Protein AF-A0A2E3U817-F1 (afdb_monomer_lite)

Foldseek 3Di:
DDPPPPPDPVVVVVLLAEAAELLSVLQDDADPVSQWHWYQFHPDGNFQIAIWGKDAQADFPCFDDLSAQWHHHVVGRRRMTIGGDDDDAAELSSNPFDQADPLPDDDASASSLLSSLVPTQAEHAYAAHEHEHAAERENEQPRDQEYEYHDHNYEYEYPYPLHEHYEYYDQPDDDQDGDAYEYPAYHYEHSVLDENYEHYEYELYELYEYEYQEYYRQYQEYYEQEFHQLGESENYEYEEAEYENYAANAAYYYYNNTAYEHYEYEAYEYEYEDYAHENHPCHEAYEYEHYEYEYEYDAAYEDQYAEYEYEQYEYYYDDAREHHNPNRPPPREEYEAYAYDDDAHDYDADDEDYDYYHDYDYFHDWDFYAHPNDTDTDDDPPDDPDDDDDDDDDDDDPDDDDDDDDDDDDDDPDDDQDDDPNDRDDDDDDDDPPDDDDDQPDAWLPGQFDDDPQKTWGQAPVRFIFIDRHRAPTSPRGDGDPDDD

Secondary structure (DSSP, 8-state):
---------HHHHHHHHEESSHHHHHT----SSS-EEEEEESSSTTSEEEEEEEEE-SPTTSS---SSSEEPPTT--SSEEEEE---SPBPGGGGT---B--SS---B-HHHHHHHHHH-SSEEEE-SEEEEESS-EEE-TTS-SSEEEEESSEEEEE--SSSEEEEEE-SS---TT---EEEEEEEEEESS--TT-EEEEEES-BS-EEEEEEEES-EEEEEEEEE-TT-B-BS-EEEESEEESEEEEEEEEE-TT-B--S-EEE--EEEEEEE----EE-SBS-EEES-EEEEEESS--B---BS-EEES-EEESSS--EEB-TTPPTTPPPPEEEEEBSS--EE-PPPTT---EEEE-S-----EEEETTEEEE----TT-SS-----------TTPPP---------SS------BTTB--------SSS------SS-STTS--EEETTEEEEE-TTS-EEEEES--SSTTSSEE-S---

Sequence (485 aa):
MGSSTGTQSPEILRRQLFAESIAALRARQGNAVVNRVVVKCHTLPGFGGGNYRWKSGADAGTYVDNNGTVIVPTGGDGSAAWLLHYSGDIDPRTFGAVGDWDGATGTDDTTAVQAAIDAARGGIKLMDGDYRITGPLNFPTGQNKNFTVYFQNARIVLDADNTTAIVFGETANPPLFTGYFDVTGIDVVNATGRTGNRAVHLANVLASTFTIKNISGNFADGIVFEGANDRGCAYNTVTLNNIQTVDNPIKFINTAGGFANQNTIVGGKINHTSGNIAILNNGNENTFIGTAIEGTWTTGIKINNRGGTYINIRTEGTFGTKWDTTGAPAGARGNTFIGCYDSPVGFGTFGPGYPFTAIINGTVVSNSYTVNGKHIFGRSVGGSTEPVVEFVDGYTSAGSSYVARFRMGRLTGVFCNFLAQGTEVGNLASVGTVGLRFKSAASGYNTAPMVFGDYYIWVDTSGRLRIKNGSPASDTDGTVVGSQT

pLDDT: mean 80.19, std 19.6, range [34.59, 98.56]

Radius of gyration: 36.84 Å; chains: 1; bounding box: 92×40×133 Å

Structure (mmCIF, N/CA/C/O backbone):
data_AF-A0A2E3U817-F1
#
_entry.id   AF-A0A2E3U817-F1
#
loop_
_atom_site.group_PDB
_atom_site.id
_atom_site.type_symbol
_atom_site.label_atom_id
_atom_site.label_alt_id
_atom_site.label_comp_id
_atom_site.label_asym_id
_atom_site.label_entity_id
_atom_site.label_seq_id
_atom_site.pdbx_PDB_ins_code
_atom_site.Cartn_x
_atom_site.Cartn_y
_atom_site.Cartn_z
_atom_site.occupancy
_atom_site.B_iso_or_equiv
_atom_site.auth_seq_id
_atom_site.auth_comp_id
_atom_site.auth_asym_id
_atom_site.auth_atom_id
_atom_site.pdbx_PDB_model_num
ATOM 1 N N . MET A 1 1 ? 23.454 3.338 -64.176 1.00 47.62 1 MET A N 1
ATOM 2 C CA . MET A 1 1 ? 23.460 3.003 -62.736 1.00 47.62 1 MET A CA 1
ATOM 3 C C . MET A 1 1 ? 22.298 2.059 -62.484 1.00 47.62 1 MET A C 1
ATOM 5 O O . MET A 1 1 ? 21.163 2.506 -62.404 1.00 47.62 1 MET A O 1
ATOM 9 N N . GLY A 1 2 ? 22.556 0.750 -62.522 1.00 45.06 2 GLY A N 1
ATOM 10 C CA . GLY A 1 2 ? 21.521 -0.259 -62.313 1.00 45.06 2 GLY A CA 1
ATOM 11 C C . GLY A 1 2 ? 21.168 -0.336 -60.833 1.00 45.06 2 GLY A C 1
ATOM 12 O O . GLY A 1 2 ? 21.980 -0.790 -60.034 1.00 45.06 2 GLY A O 1
ATOM 13 N N . SER A 1 3 ? 19.974 0.131 -60.475 1.00 57.81 3 SER A N 1
ATOM 14 C CA . SER A 1 3 ? 19.344 -0.138 -59.184 1.00 57.81 3 SER A CA 1
ATOM 15 C C . SER A 1 3 ? 19.018 -1.631 -59.128 1.00 57.81 3 SER A C 1
ATOM 17 O O . SER A 1 3 ? 17.968 -2.069 -59.597 1.00 57.81 3 SER A O 1
ATOM 19 N N . SER A 1 4 ? 19.956 -2.447 -58.643 1.00 53.22 4 SER A N 1
ATOM 20 C CA . SER A 1 4 ? 19.661 -3.842 -58.342 1.00 53.22 4 SER A CA 1
ATOM 21 C C . SER A 1 4 ? 18.793 -3.866 -57.090 1.00 53.22 4 SER A C 1
ATOM 23 O O . SER A 1 4 ? 19.292 -3.727 -55.972 1.00 53.22 4 SER A O 1
ATOM 25 N N . THR A 1 5 ? 17.491 -4.061 -57.270 1.00 59.25 5 THR A N 1
ATOM 26 C CA . THR A 1 5 ? 16.545 -4.449 -56.218 1.00 59.25 5 THR A CA 1
ATOM 27 C C . THR A 1 5 ? 16.833 -5.886 -55.776 1.00 59.25 5 THR A C 1
ATOM 29 O O . THR A 1 5 ? 15.991 -6.774 -55.913 1.00 59.25 5 THR A O 1
ATOM 32 N N . GLY A 1 6 ? 18.063 -6.140 -55.321 1.00 64.50 6 GLY A N 1
ATOM 33 C CA . GLY A 1 6 ? 18.483 -7.429 -54.798 1.00 64.50 6 GLY A CA 1
ATOM 34 C C . GLY A 1 6 ? 17.581 -7.768 -53.626 1.00 64.50 6 GLY A C 1
ATOM 35 O O . GLY A 1 6 ? 17.591 -7.072 -52.611 1.00 64.50 6 GLY A O 1
ATOM 36 N N . THR A 1 7 ? 16.749 -8.789 -53.801 1.00 71.69 7 THR A N 1
ATOM 37 C CA . THR A 1 7 ? 15.854 -9.292 -52.768 1.00 71.69 7 THR A CA 1
ATOM 38 C C . THR A 1 7 ? 16.714 -9.650 -51.562 1.00 71.69 7 THR A C 1
ATOM 40 O O . THR A 1 7 ? 17.491 -10.604 -51.613 1.00 71.69 7 THR A O 1
ATOM 43 N N . GLN A 1 8 ? 16.651 -8.841 -50.500 1.00 74.69 8 GLN A N 1
ATOM 44 C CA . GLN A 1 8 ? 17.357 -9.155 -49.264 1.00 74.69 8 GLN A CA 1
ATOM 45 C C . GLN A 1 8 ? 16.883 -10.528 -48.799 1.00 74.69 8 GLN A C 1
ATOM 47 O O . GLN A 1 8 ? 15.684 -10.819 -48.845 1.00 74.69 8 GLN A O 1
ATOM 52 N N . SER A 1 9 ? 17.820 -11.390 -48.402 1.00 82.38 9 SER A N 1
ATOM 53 C CA . SER A 1 9 ? 17.453 -12.728 -47.957 1.00 82.38 9 SER A CA 1
ATOM 54 C C . SER A 1 9 ? 16.438 -12.622 -46.805 1.00 82.38 9 SER A C 1
ATOM 56 O O . SER A 1 9 ? 16.517 -11.687 -45.997 1.00 82.38 9 SER A O 1
ATOM 58 N N . PRO A 1 10 ? 15.486 -13.564 -46.684 1.00 76.00 10 PRO A N 1
ATOM 59 C CA . PRO A 1 10 ? 14.510 -13.562 -45.593 1.00 76.00 10 PRO A CA 1
ATOM 60 C C . PRO A 1 10 ? 15.146 -13.449 -44.198 1.00 76.00 10 PRO A C 1
ATOM 62 O O . PRO A 1 10 ? 14.543 -12.903 -43.278 1.00 76.00 10 PRO A O 1
ATOM 65 N N . GLU A 1 11 ? 16.387 -13.914 -44.038 1.00 77.12 11 GLU A N 1
ATOM 66 C CA . GLU A 1 11 ? 17.152 -13.788 -42.799 1.00 77.12 11 GLU A CA 1
ATOM 67 C C . GLU A 1 11 ? 17.557 -12.339 -42.484 1.00 77.12 11 GLU A C 1
ATOM 69 O O . GLU A 1 11 ? 17.465 -11.914 -41.332 1.00 77.12 11 GLU A O 1
ATOM 74 N N . ILE A 1 12 ? 17.946 -11.551 -43.492 1.00 76.88 12 ILE A N 1
ATOM 75 C CA . ILE A 1 12 ? 18.271 -10.128 -43.324 1.00 76.88 12 ILE A CA 1
ATOM 76 C C . ILE A 1 12 ? 17.014 -9.347 -42.923 1.00 76.88 12 ILE A C 1
ATOM 78 O O . ILE A 1 12 ? 17.056 -8.575 -41.964 1.00 76.88 12 ILE A O 1
ATOM 82 N N . LEU A 1 13 ? 15.878 -9.617 -43.576 1.00 73.81 13 LEU A N 1
ATOM 83 C CA . LEU A 1 13 ? 14.586 -9.017 -43.216 1.00 73.81 13 LEU A CA 1
ATOM 84 C C . LEU A 1 13 ? 14.163 -9.397 -41.790 1.00 73.81 13 LEU A C 1
ATOM 86 O O . LEU A 1 13 ? 13.705 -8.553 -41.019 1.00 73.81 13 LEU A O 1
ATOM 90 N N . ARG A 1 14 ? 14.376 -10.655 -41.387 1.00 75.25 14 ARG A N 1
ATOM 91 C CA . ARG A 1 14 ? 14.087 -11.107 -40.021 1.00 75.25 14 ARG A CA 1
ATOM 92 C C . ARG A 1 14 ? 14.982 -10.413 -38.991 1.00 75.25 14 ARG A C 1
ATOM 94 O O . ARG A 1 14 ? 14.479 -9.952 -37.972 1.00 75.25 14 ARG A O 1
ATOM 101 N N . ARG A 1 15 ? 16.286 -10.270 -39.250 1.00 77.06 15 ARG A N 1
ATOM 102 C CA . ARG A 1 15 ? 17.200 -9.541 -38.348 1.00 77.06 15 ARG A CA 1
ATOM 103 C C . ARG A 1 15 ? 16.824 -8.064 -38.211 1.00 77.06 15 ARG A C 1
ATOM 105 O O . ARG A 1 15 ? 16.974 -7.507 -37.126 1.00 77.06 15 ARG A O 1
ATOM 112 N N . GLN A 1 16 ? 16.295 -7.446 -39.265 1.00 81.25 16 GLN A N 1
ATOM 113 C CA . GLN A 1 16 ? 15.821 -6.059 -39.225 1.00 81.25 16 GLN A CA 1
ATOM 114 C C . GLN A 1 16 ? 14.558 -5.886 -38.371 1.00 81.25 16 GLN A C 1
ATOM 116 O O . GLN A 1 16 ? 14.421 -4.865 -37.704 1.00 81.25 16 GLN A O 1
ATOM 121 N N . LEU A 1 17 ? 13.668 -6.882 -38.337 1.00 88.50 17 LEU A N 1
ATOM 122 C CA . LEU A 1 17 ? 12.384 -6.785 -37.634 1.00 88.50 17 LEU A CA 1
ATOM 123 C C . LEU A 1 17 ? 12.444 -7.159 -36.146 1.00 88.50 17 LEU A C 1
ATOM 125 O O . LEU A 1 17 ? 11.560 -6.741 -35.398 1.00 88.50 17 LEU A O 1
ATOM 129 N N . PHE A 1 18 ? 13.456 -7.912 -35.700 1.00 94.25 18 PHE A N 1
ATOM 130 C CA . PHE A 1 18 ? 13.539 -8.411 -34.320 1.00 94.25 18 PHE A CA 1
ATOM 131 C C . PHE A 1 18 ? 14.851 -8.050 -33.628 1.00 94.25 18 PHE A C 1
ATOM 133 O O . PHE A 1 18 ? 15.921 -8.283 -34.192 1.00 94.25 18 PHE A O 1
ATOM 140 N N . ALA A 1 19 ? 14.773 -7.564 -32.390 1.00 95.50 19 ALA A N 1
ATOM 141 C CA . ALA A 1 19 ? 15.899 -7.443 -31.466 1.00 95.50 19 ALA A CA 1
ATOM 142 C C . ALA A 1 19 ? 15.753 -8.471 -30.335 1.00 95.50 19 ALA A C 1
ATOM 144 O O . ALA A 1 19 ? 14.671 -8.639 -29.775 1.00 95.50 19 ALA A O 1
ATOM 145 N N . GLU A 1 20 ? 16.839 -9.177 -30.014 1.00 96.12 20 GLU A N 1
ATOM 146 C CA . GLU A 1 20 ? 16.808 -10.218 -28.977 1.00 96.12 20 GLU A CA 1
ATOM 147 C C . GLU A 1 20 ? 16.640 -9.622 -27.576 1.00 96.12 20 GLU A C 1
ATOM 149 O O . GLU A 1 20 ? 15.957 -10.219 -26.759 1.00 96.12 20 GLU A O 1
ATOM 154 N N . SER A 1 21 ? 17.198 -8.434 -27.324 1.00 97.62 21 SER A N 1
ATOM 155 C CA . SER A 1 21 ? 17.147 -7.740 -26.034 1.00 97.62 21 SER A CA 1
ATOM 156 C C . SER A 1 21 ? 17.135 -6.216 -26.199 1.00 97.62 21 SER A C 1
ATOM 158 O O . SER A 1 21 ? 17.375 -5.706 -27.301 1.00 97.62 21 SER A O 1
ATOM 160 N N . ILE A 1 22 ? 16.943 -5.469 -25.108 1.00 97.88 22 ILE A N 1
ATOM 161 C CA . ILE A 1 22 ? 17.097 -4.003 -25.110 1.00 97.88 22 ILE A CA 1
ATOM 162 C C . ILE A 1 22 ? 18.537 -3.589 -25.418 1.00 97.88 22 ILE A C 1
ATOM 164 O O . ILE A 1 22 ? 18.753 -2.649 -26.181 1.00 97.88 22 ILE A O 1
ATOM 168 N N . ALA A 1 23 ? 19.534 -4.341 -24.944 1.00 97.81 23 ALA A N 1
ATOM 169 C CA . ALA A 1 23 ? 20.928 -4.120 -25.329 1.00 97.81 23 ALA A CA 1
ATOM 170 C C . ALA A 1 23 ? 21.135 -4.283 -26.849 1.00 97.81 23 ALA A C 1
ATOM 172 O O . ALA A 1 23 ? 21.803 -3.464 -27.481 1.00 97.81 23 ALA A O 1
ATOM 173 N N . ALA A 1 24 ? 20.503 -5.293 -27.461 1.00 96.69 24 ALA A N 1
ATOM 174 C CA . ALA A 1 24 ? 20.548 -5.486 -28.909 1.00 96.69 24 ALA A CA 1
ATOM 175 C C . ALA A 1 24 ? 19.788 -4.394 -29.681 1.00 96.69 24 ALA A C 1
ATOM 177 O O . ALA A 1 24 ? 20.179 -4.076 -30.803 1.00 96.69 24 ALA A O 1
ATOM 178 N N . LEU A 1 25 ? 18.721 -3.820 -29.111 1.00 97.31 25 LEU A N 1
ATOM 179 C CA . LEU A 1 25 ? 18.032 -2.659 -29.681 1.00 97.31 25 LEU A CA 1
ATOM 180 C C . LEU A 1 25 ? 18.910 -1.402 -29.606 1.00 97.31 25 LEU A C 1
ATOM 182 O O . LEU A 1 25 ? 19.004 -0.667 -30.584 1.00 97.31 25 LEU A O 1
ATOM 186 N N . ARG A 1 26 ? 19.599 -1.188 -28.480 1.00 97.75 26 ARG A N 1
ATOM 187 C CA . ARG A 1 26 ? 20.488 -0.041 -28.253 1.00 97.75 26 ARG A CA 1
ATOM 188 C C . ARG A 1 26 ? 21.679 -0.018 -29.217 1.00 97.75 26 ARG A C 1
ATOM 190 O O . ARG A 1 26 ? 22.116 1.045 -29.638 1.00 97.75 26 ARG A O 1
ATOM 197 N N . ALA A 1 27 ? 22.156 -1.181 -29.651 1.00 96.81 27 ALA A N 1
ATOM 198 C CA . ALA A 1 27 ? 23.187 -1.287 -30.684 1.00 96.81 27 ALA A CA 1
ATOM 199 C C . ALA A 1 27 ? 22.691 -0.965 -32.114 1.00 96.81 27 ALA A C 1
ATOM 201 O O . ALA A 1 27 ? 23.482 -1.005 -33.056 1.00 96.81 27 ALA A O 1
ATOM 202 N N . ARG A 1 28 ? 21.392 -0.686 -32.314 1.00 94.19 28 ARG A N 1
ATOM 203 C CA . ARG A 1 28 ? 20.792 -0.450 -33.636 1.00 94.19 28 ARG A CA 1
ATOM 204 C C . ARG A 1 28 ? 20.360 0.995 -33.810 1.00 94.19 28 ARG A C 1
ATOM 206 O O . ARG A 1 28 ? 19.612 1.537 -33.000 1.00 94.19 28 ARG A O 1
ATOM 213 N N . GLN A 1 29 ? 20.715 1.566 -34.954 1.00 94.00 29 GLN A N 1
ATOM 214 C CA . GLN A 1 29 ? 20.172 2.837 -35.414 1.00 94.00 29 GLN A CA 1
ATOM 215 C C . GLN A 1 29 ? 18.967 2.585 -36.326 1.00 94.00 29 GLN A C 1
ATOM 217 O O . GLN A 1 29 ? 19.048 1.785 -37.263 1.00 94.00 29 GLN A O 1
ATOM 222 N N . GLY A 1 30 ? 17.836 3.231 -36.042 1.00 91.44 30 GLY A N 1
ATOM 223 C CA . GLY A 1 30 ? 16.674 3.171 -36.925 1.00 91.44 30 GLY A CA 1
ATOM 224 C C . GLY A 1 30 ? 16.814 4.112 -38.121 1.00 91.44 30 GLY A C 1
ATOM 225 O O . GLY A 1 30 ? 17.690 4.976 -38.169 1.00 91.44 30 GLY A O 1
ATOM 226 N N . ASN A 1 31 ? 15.952 3.934 -39.118 1.00 90.81 31 ASN A N 1
ATOM 227 C CA . ASN A 1 31 ? 15.867 4.811 -40.287 1.00 90.81 31 ASN A CA 1
ATOM 228 C C . ASN A 1 31 ? 14.450 4.766 -40.890 1.00 90.81 31 ASN A C 1
ATOM 230 O O . ASN A 1 31 ? 13.545 4.161 -40.318 1.00 90.81 31 ASN A O 1
ATOM 234 N N . ALA A 1 32 ? 14.239 5.409 -42.042 1.00 86.25 32 ALA A N 1
ATOM 235 C CA . ALA A 1 32 ? 12.930 5.445 -42.700 1.00 86.25 32 ALA A CA 1
ATOM 236 C C . ALA A 1 32 ? 12.397 4.052 -43.102 1.00 86.25 32 ALA A C 1
ATOM 238 O O . ALA A 1 32 ? 11.184 3.860 -43.148 1.00 86.25 32 ALA A O 1
ATOM 239 N N . VAL A 1 33 ? 13.287 3.090 -43.367 1.00 83.31 33 VAL A N 1
ATOM 240 C CA . VAL A 1 33 ? 12.950 1.711 -43.758 1.00 83.31 33 VAL A CA 1
ATOM 241 C C . VAL A 1 33 ? 12.763 0.826 -42.523 1.00 83.31 33 VAL A C 1
ATOM 243 O O . VAL A 1 33 ? 11.764 0.123 -42.405 1.00 83.31 33 VAL A O 1
ATOM 246 N N . VAL A 1 34 ? 13.695 0.891 -41.570 1.00 85.38 34 VAL A N 1
ATOM 247 C CA . VAL A 1 34 ? 13.639 0.165 -40.294 1.00 85.38 34 VAL A CA 1
ATOM 248 C C . VAL A 1 34 ? 13.146 1.121 -39.216 1.00 85.38 34 VAL A C 1
ATOM 250 O O . VAL A 1 34 ? 13.912 1.622 -38.394 1.00 85.38 34 VAL A O 1
ATOM 253 N N . ASN A 1 35 ? 11.846 1.406 -39.254 1.00 93.50 35 ASN A N 1
ATOM 254 C CA . ASN A 1 35 ? 11.193 2.301 -38.300 1.00 93.50 35 ASN A CA 1
ATOM 255 C C . ASN A 1 35 ? 10.394 1.563 -37.215 1.00 93.50 35 ASN A C 1
ATOM 257 O O . ASN A 1 35 ? 9.802 2.208 -36.347 1.00 93.50 35 ASN A O 1
ATOM 261 N N . ARG A 1 36 ? 10.378 0.224 -37.250 1.00 96.19 36 ARG A N 1
ATOM 262 C CA . ARG A 1 36 ? 9.711 -0.637 -36.272 1.00 96.19 36 ARG A CA 1
ATOM 263 C C . ARG A 1 36 ? 10.548 -1.878 -35.990 1.00 96.19 36 ARG A C 1
ATOM 265 O O . ARG A 1 36 ? 10.979 -2.549 -36.921 1.00 96.19 36 ARG A O 1
ATOM 272 N N . VAL A 1 37 ? 10.709 -2.202 -34.711 1.00 96.88 37 VAL A N 1
ATOM 273 C CA . VAL A 1 37 ? 11.410 -3.405 -34.243 1.00 96.88 37 VAL A CA 1
ATOM 274 C C . VAL A 1 37 ? 10.597 -4.058 -33.132 1.00 96.88 37 VAL A C 1
ATOM 276 O O . VAL A 1 37 ? 10.053 -3.372 -32.268 1.00 96.88 37 VAL A O 1
ATOM 279 N N . VAL A 1 38 ? 10.503 -5.384 -33.149 1.00 96.88 38 VAL A N 1
ATOM 280 C CA . VAL A 1 38 ? 9.967 -6.177 -32.040 1.00 96.88 38 VAL A CA 1
ATOM 281 C C . VAL A 1 38 ? 11.131 -6.629 -31.168 1.00 96.88 38 VAL A C 1
ATOM 283 O O . VAL A 1 38 ? 11.998 -7.379 -31.614 1.00 96.88 38 VAL A O 1
ATOM 286 N N . VAL A 1 39 ? 11.156 -6.173 -29.924 1.00 97.44 39 VAL A N 1
ATOM 287 C CA . VAL A 1 39 ? 12.098 -6.633 -28.904 1.00 97.44 39 VAL A CA 1
ATOM 288 C C . VAL A 1 39 ? 11.496 -7.850 -28.214 1.00 97.44 39 VAL A C 1
ATOM 290 O O . VAL A 1 39 ? 10.351 -7.789 -27.767 1.00 97.44 39 VAL A O 1
ATOM 293 N N . LYS A 1 40 ? 12.235 -8.959 -28.136 1.00 96.69 40 LYS A N 1
ATOM 294 C CA . LYS A 1 40 ? 11.727 -10.195 -27.518 1.00 96.69 40 LYS A CA 1
ATOM 295 C C . LYS A 1 40 ? 11.731 -10.148 -25.993 1.00 96.69 40 LYS A C 1
ATOM 297 O O . LYS A 1 40 ? 10.826 -10.701 -25.376 1.00 96.69 40 LYS A O 1
ATOM 302 N N . CYS A 1 41 ? 12.726 -9.498 -25.403 1.00 96.94 41 CYS A N 1
ATOM 303 C CA . CYS A 1 41 ? 12.807 -9.279 -23.967 1.00 96.94 41 CYS A CA 1
ATOM 304 C C . CYS A 1 41 ? 13.613 -8.029 -23.605 1.00 96.94 41 CYS A C 1
ATOM 306 O O . CYS A 1 41 ? 14.349 -7.491 -24.428 1.00 96.94 41 CYS A O 1
ATOM 308 N N . HIS A 1 42 ? 13.518 -7.592 -22.354 1.00 97.62 42 HIS A N 1
ATOM 309 C CA . HIS A 1 42 ? 14.426 -6.608 -21.796 1.00 97.62 42 HIS A CA 1
ATOM 310 C C . HIS A 1 42 ? 15.820 -7.222 -21.599 1.00 97.62 42 HIS A C 1
ATOM 312 O O . HIS A 1 42 ? 16.752 -6.892 -22.340 1.00 97.62 42 HIS A O 1
ATOM 318 N N . THR A 1 43 ? 15.930 -8.162 -20.650 1.00 95.06 43 THR A N 1
ATOM 319 C CA . THR A 1 43 ? 17.167 -8.904 -20.334 1.00 95.06 43 THR A CA 1
ATOM 320 C C . THR A 1 43 ? 16.966 -10.412 -20.468 1.00 95.06 43 THR A C 1
ATOM 322 O O . THR A 1 43 ? 17.715 -11.069 -21.187 1.00 95.06 43 THR A O 1
ATOM 325 N N . LEU A 1 44 ? 15.945 -10.966 -19.804 1.00 91.62 44 LEU A N 1
ATOM 326 C CA . LEU A 1 44 ? 15.679 -12.406 -19.760 1.00 91.62 44 LEU A CA 1
ATOM 327 C C . LEU A 1 44 ? 14.615 -12.810 -20.788 1.00 91.62 44 LEU A C 1
ATOM 329 O O . LEU A 1 44 ? 13.592 -12.130 -20.880 1.00 91.62 44 LEU A O 1
ATOM 333 N N . PRO A 1 45 ? 14.809 -13.895 -21.563 1.00 90.50 45 PRO A N 1
ATOM 334 C CA . PRO A 1 45 ? 13.852 -14.327 -22.581 1.00 90.50 45 PRO A CA 1
ATOM 335 C C . PRO A 1 45 ? 12.410 -14.408 -22.060 1.00 90.50 45 PRO A C 1
ATOM 337 O O . PRO A 1 45 ? 12.144 -15.087 -21.076 1.00 90.50 45 PRO A O 1
ATOM 340 N N . GLY A 1 46 ? 11.481 -13.730 -22.741 1.00 87.75 46 GLY A N 1
ATOM 341 C CA . GLY A 1 46 ? 10.056 -13.704 -22.384 1.00 87.75 46 GLY A CA 1
ATOM 342 C C . GLY A 1 46 ? 9.612 -12.541 -21.486 1.00 87.75 46 GLY A C 1
ATOM 343 O O . GLY A 1 46 ? 8.412 -12.313 -21.371 1.00 87.75 46 GLY A O 1
ATOM 344 N N . PHE A 1 47 ? 10.535 -11.761 -20.917 1.00 91.56 47 PHE A N 1
ATOM 345 C CA . PHE A 1 47 ? 10.223 -10.674 -19.978 1.00 91.56 47 PHE A CA 1
ATOM 346 C C . PHE A 1 47 ? 10.480 -9.311 -20.621 1.00 91.56 47 PHE A C 1
ATOM 348 O O . PHE A 1 47 ? 11.563 -9.090 -21.152 1.00 91.56 47 PHE A O 1
ATOM 355 N N . GLY A 1 48 ? 9.523 -8.378 -20.581 1.00 93.31 48 GLY A N 1
ATOM 356 C CA . GLY A 1 48 ? 9.777 -6.975 -20.953 1.00 93.31 48 GLY A CA 1
ATOM 357 C C . GLY A 1 48 ? 10.021 -6.683 -22.434 1.00 93.31 48 GLY A C 1
ATOM 358 O O . GLY A 1 48 ? 10.624 -5.667 -22.768 1.00 93.31 48 GLY A O 1
ATOM 359 N N . GLY A 1 49 ? 9.615 -7.587 -23.328 1.00 95.69 49 GLY A N 1
ATOM 360 C CA . GLY A 1 49 ? 9.632 -7.336 -24.768 1.00 95.69 49 GLY A CA 1
ATOM 361 C C . GLY A 1 49 ? 8.569 -6.320 -25.198 1.00 95.69 49 GLY A C 1
ATOM 362 O O . GLY A 1 49 ? 7.686 -5.942 -24.432 1.00 95.69 49 GLY A O 1
ATOM 363 N N . GLY A 1 50 ? 8.611 -5.889 -26.458 1.00 96.69 50 GLY A N 1
ATOM 364 C CA . GLY A 1 50 ? 7.651 -4.910 -26.955 1.00 96.69 50 GLY A CA 1
ATOM 365 C C . GLY A 1 50 ? 7.867 -4.477 -28.399 1.00 96.69 50 GLY A C 1
ATOM 366 O O . GLY A 1 50 ? 8.860 -4.810 -29.042 1.00 96.69 50 GLY A O 1
ATOM 367 N N . ASN A 1 51 ? 6.909 -3.717 -28.928 1.00 97.38 51 ASN A N 1
ATOM 368 C CA . ASN A 1 51 ? 7.029 -3.085 -30.239 1.00 97.38 51 ASN A CA 1
ATOM 369 C C . ASN A 1 51 ? 7.639 -1.696 -30.073 1.00 97.38 51 ASN A C 1
ATOM 371 O O . ASN A 1 51 ? 7.009 -0.833 -29.475 1.00 97.38 51 ASN A O 1
ATOM 375 N N . TYR A 1 52 ? 8.798 -1.445 -30.666 1.00 98.12 52 TYR A N 1
ATOM 376 C CA . TYR A 1 52 ? 9.448 -0.140 -30.647 1.00 98.12 52 TYR A CA 1
ATOM 377 C C . TYR A 1 52 ? 9.334 0.543 -32.002 1.00 98.12 52 TYR A C 1
ATOM 379 O O . TYR A 1 52 ? 9.379 -0.113 -33.046 1.00 98.12 52 TYR A O 1
ATOM 387 N N . ARG A 1 53 ? 9.187 1.868 -31.991 1.00 97.50 53 ARG A N 1
ATOM 388 C CA . ARG A 1 53 ? 9.160 2.713 -33.185 1.00 97.50 53 ARG A CA 1
ATOM 389 C C . ARG A 1 53 ? 10.302 3.710 -33.158 1.00 97.50 53 ARG A C 1
ATOM 391 O O . ARG A 1 53 ? 10.506 4.391 -32.159 1.00 97.50 53 ARG A O 1
ATOM 398 N N . TRP A 1 54 ? 11.011 3.813 -34.271 1.00 97.81 54 TRP A N 1
ATOM 399 C CA . TRP A 1 54 ? 12.067 4.800 -34.434 1.00 97.81 54 TRP A CA 1
ATOM 400 C C . TRP A 1 54 ? 11.479 6.206 -34.551 1.00 97.81 54 TRP A C 1
ATOM 402 O O . TRP A 1 54 ? 10.518 6.427 -35.299 1.00 97.81 54 TRP A O 1
ATOM 412 N N . LYS A 1 55 ? 12.081 7.160 -33.845 1.00 97.69 55 LYS A N 1
ATOM 413 C CA . LYS A 1 55 ? 11.842 8.595 -33.992 1.00 97.69 55 LYS A CA 1
ATOM 414 C C . LYS A 1 55 ? 13.176 9.318 -34.082 1.00 97.69 55 LYS A C 1
ATOM 416 O O . LYS A 1 55 ? 14.083 9.021 -33.319 1.00 97.69 55 LYS A O 1
ATOM 421 N N . SER A 1 56 ? 13.282 10.262 -35.009 1.00 96.94 56 SER A N 1
ATOM 422 C CA . SER A 1 56 ? 14.492 11.049 -35.264 1.00 96.94 56 SER A CA 1
ATOM 423 C C . SER A 1 56 ? 14.138 12.458 -35.722 1.00 96.94 56 SER A C 1
ATOM 425 O O . SER A 1 56 ? 13.009 12.691 -36.158 1.00 96.94 56 SER A O 1
ATOM 427 N N . GLY A 1 57 ? 15.119 13.361 -35.683 1.00 95.25 57 GLY A N 1
ATOM 428 C CA . GLY A 1 57 ? 14.963 14.757 -36.103 1.00 95.25 57 GLY A CA 1
ATOM 429 C C . GLY A 1 57 ? 14.526 15.693 -34.977 1.00 95.25 57 GLY A C 1
ATOM 430 O O . GLY A 1 57 ? 14.045 16.782 -35.265 1.00 95.25 57 GLY A O 1
ATOM 431 N N . ALA A 1 58 ? 14.654 15.258 -33.721 1.00 97.56 58 ALA A N 1
ATOM 432 C CA . ALA A 1 58 ? 14.540 16.138 -32.567 1.00 97.56 58 ALA A CA 1
ATOM 433 C C . ALA A 1 58 ? 15.902 16.776 -32.250 1.00 97.56 58 ALA A C 1
ATOM 435 O O . ALA A 1 58 ? 16.932 16.307 -32.738 1.00 97.56 58 ALA A O 1
ATOM 436 N N . ASP A 1 59 ? 15.915 17.805 -31.409 1.00 97.94 59 ASP A N 1
ATOM 437 C CA . ASP A 1 59 ? 17.162 18.391 -30.918 1.00 97.94 59 ASP A CA 1
ATOM 438 C C . ASP A 1 59 ? 17.906 17.399 -30.008 1.00 97.94 59 ASP A C 1
ATOM 440 O O . ASP A 1 59 ? 17.288 16.546 -29.357 1.00 97.94 59 ASP A O 1
ATOM 444 N N . ALA A 1 60 ? 19.234 17.512 -29.946 1.00 98.06 60 ALA A N 1
ATOM 445 C CA . ALA A 1 60 ? 20.055 16.720 -29.031 1.00 98.06 60 ALA A CA 1
ATOM 446 C C . ALA A 1 60 ? 19.548 16.859 -27.582 1.00 98.06 60 ALA A C 1
ATOM 448 O O . ALA A 1 60 ? 19.207 17.950 -27.127 1.00 98.06 60 ALA A O 1
ATOM 449 N N . GLY A 1 61 ? 19.472 15.741 -26.864 1.00 97.00 61 GLY A N 1
ATOM 450 C CA . GLY A 1 61 ? 18.952 15.660 -25.500 1.00 97.00 61 GLY A CA 1
ATOM 451 C C . GLY A 1 61 ? 17.426 15.584 -25.379 1.00 97.00 61 GLY A C 1
ATOM 452 O O . GLY A 1 61 ? 16.937 15.412 -24.266 1.00 97.00 61 GLY A O 1
ATOM 453 N N . THR A 1 62 ? 16.662 15.664 -26.479 1.00 97.88 62 THR A N 1
ATOM 454 C CA . THR A 1 62 ? 15.188 15.561 -26.419 1.00 97.88 62 THR A CA 1
ATOM 455 C C . THR A 1 62 ? 14.732 14.211 -25.868 1.00 97.88 62 THR A C 1
ATOM 457 O O . THR A 1 62 ? 13.836 14.142 -25.027 1.00 97.88 62 THR A O 1
ATOM 460 N N . TYR A 1 63 ? 15.331 13.123 -26.354 1.00 98.25 63 TYR A N 1
ATOM 461 C CA . TYR A 1 63 ? 15.082 11.782 -25.843 1.00 98.25 63 TYR A CA 1
ATOM 462 C C . TYR A 1 63 ? 16.157 11.410 -24.824 1.00 98.25 63 TYR A C 1
ATOM 464 O O . TYR A 1 63 ? 17.344 11.388 -25.145 1.00 98.25 63 TYR A O 1
ATOM 472 N N . VAL A 1 64 ? 15.726 11.060 -23.614 1.00 97.81 64 VAL A N 1
ATOM 473 C CA . VAL A 1 64 ? 16.590 10.531 -22.555 1.00 97.81 64 VAL A CA 1
ATOM 474 C C . VAL A 1 64 ? 16.334 9.033 -22.440 1.00 97.81 64 VAL A C 1
ATOM 476 O O . VAL A 1 64 ? 15.187 8.619 -22.269 1.00 97.81 64 VAL A O 1
ATOM 479 N N . ASP A 1 65 ? 17.387 8.220 -22.574 1.00 98.19 65 ASP A N 1
ATOM 480 C CA . ASP A 1 65 ? 17.283 6.768 -22.400 1.00 98.19 65 ASP A CA 1
ATOM 481 C C . ASP A 1 65 ? 16.856 6.467 -20.961 1.00 98.19 65 ASP A C 1
ATOM 483 O O . ASP A 1 65 ? 17.521 6.877 -20.011 1.00 98.19 65 ASP A O 1
ATOM 487 N N . ASN A 1 66 ? 15.736 5.769 -20.806 1.00 97.81 66 ASN A N 1
ATOM 488 C CA . ASN A 1 66 ? 15.213 5.363 -19.502 1.00 97.81 66 ASN A CA 1
ATOM 489 C C . ASN A 1 66 ? 15.239 3.845 -19.317 1.00 97.81 66 ASN A C 1
ATOM 491 O O . ASN A 1 66 ? 14.574 3.312 -18.433 1.00 97.81 66 ASN A O 1
ATOM 495 N N . ASN A 1 67 ? 15.977 3.152 -20.184 1.00 98.31 67 ASN A N 1
ATOM 496 C CA . ASN A 1 67 ? 16.156 1.715 -20.167 1.00 98.31 67 ASN A CA 1
ATOM 497 C C . ASN A 1 67 ? 14.839 0.911 -20.206 1.00 98.31 67 ASN A C 1
ATOM 499 O O . ASN A 1 67 ? 14.776 -0.206 -19.713 1.00 98.31 67 ASN A O 1
ATOM 503 N N . GLY A 1 68 ? 13.784 1.458 -20.812 1.00 98.00 68 GLY A N 1
ATOM 504 C CA . GLY A 1 68 ? 12.526 0.738 -20.995 1.00 98.00 68 GLY A CA 1
ATOM 505 C C . GLY A 1 68 ? 11.707 1.305 -22.141 1.00 98.00 68 GLY A C 1
ATOM 506 O O . GLY A 1 68 ? 11.709 0.763 -23.246 1.00 98.00 68 GLY A O 1
ATOM 507 N N . THR A 1 69 ? 11.002 2.412 -21.914 1.00 98.19 69 THR A N 1
ATOM 508 C CA . THR A 1 69 ? 10.089 2.995 -22.915 1.00 98.19 69 THR A CA 1
ATOM 509 C C . THR A 1 69 ? 10.772 3.903 -23.938 1.00 98.19 69 THR A C 1
ATOM 511 O O . THR A 1 69 ? 10.221 4.107 -25.021 1.00 98.19 69 THR A O 1
ATOM 514 N N . VAL A 1 70 ? 11.961 4.420 -23.632 1.00 98.38 70 VAL A N 1
ATOM 515 C CA . VAL A 1 70 ? 12.789 5.251 -24.512 1.00 98.38 70 VAL A CA 1
ATOM 516 C C . VAL A 1 70 ? 14.196 4.675 -24.519 1.00 98.38 70 VAL A C 1
ATOM 518 O O . VAL A 1 70 ? 14.865 4.677 -23.489 1.00 98.38 70 VAL A O 1
ATOM 521 N N . ILE A 1 71 ? 14.646 4.197 -25.678 1.00 98.50 71 ILE A N 1
ATOM 522 C CA . ILE A 1 71 ? 15.986 3.626 -25.857 1.00 98.50 71 ILE A CA 1
ATOM 523 C C . ILE A 1 71 ? 16.752 4.474 -26.869 1.00 98.50 71 ILE A C 1
ATOM 525 O O . ILE A 1 71 ? 16.400 4.513 -28.053 1.00 98.50 71 ILE A O 1
ATOM 529 N N . VAL A 1 72 ? 17.802 5.151 -26.412 1.00 98.31 72 VAL A N 1
ATOM 530 C CA . VAL A 1 72 ? 18.685 5.953 -27.267 1.00 98.31 72 VAL A CA 1
ATOM 531 C C . VAL A 1 72 ? 19.827 5.048 -27.725 1.00 98.31 72 VAL A C 1
ATOM 533 O O . VAL A 1 72 ? 20.468 4.427 -26.878 1.00 98.31 72 VAL A O 1
ATOM 536 N N . PRO A 1 73 ? 20.103 4.923 -29.036 1.00 97.88 73 PRO A N 1
ATOM 537 C CA . PRO A 1 73 ? 21.192 4.073 -29.502 1.00 97.88 73 PRO A CA 1
ATOM 538 C C . PRO A 1 73 ? 22.546 4.438 -28.887 1.00 97.88 73 PRO A C 1
ATOM 540 O O . PRO A 1 73 ? 22.804 5.602 -28.582 1.00 97.88 73 PRO A O 1
ATOM 543 N N . THR A 1 74 ? 23.438 3.457 -28.746 1.00 97.19 74 THR A N 1
ATOM 544 C CA . THR A 1 74 ? 24.789 3.675 -28.208 1.00 97.19 74 THR A CA 1
ATOM 545 C C . THR A 1 74 ? 25.525 4.745 -29.019 1.00 97.19 74 THR A C 1
ATOM 547 O O . THR A 1 74 ? 25.651 4.624 -30.236 1.00 97.19 74 THR A O 1
ATOM 550 N N . GLY A 1 75 ? 26.027 5.781 -28.340 1.00 95.62 75 GLY A N 1
ATOM 551 C CA . GLY A 1 75 ? 26.692 6.927 -28.972 1.00 95.62 75 GLY A CA 1
ATOM 552 C C . GLY A 1 75 ? 25.740 7.984 -29.548 1.00 95.62 75 GLY A C 1
ATOM 553 O O . GLY A 1 75 ? 26.212 8.977 -30.093 1.00 95.62 75 GLY A O 1
ATOM 554 N N . GLY A 1 76 ? 24.423 7.790 -29.431 1.00 96.44 76 GLY A N 1
ATOM 555 C CA . GLY A 1 76 ? 23.424 8.801 -29.757 1.00 96.44 76 GLY A CA 1
ATOM 556 C C . GLY A 1 76 ? 23.400 9.935 -28.731 1.00 96.44 76 GLY A C 1
ATOM 557 O O . GLY A 1 76 ? 23.646 9.728 -27.546 1.00 96.44 76 GLY A O 1
ATOM 558 N N . ASP A 1 77 ? 23.063 11.134 -29.192 1.00 97.31 77 ASP A N 1
ATOM 559 C CA . ASP A 1 77 ? 22.968 12.362 -28.394 1.00 97.31 77 ASP A CA 1
ATOM 560 C C . ASP A 1 77 ? 21.540 12.651 -27.894 1.00 97.31 77 ASP A C 1
ATOM 562 O O . ASP A 1 77 ? 21.282 13.716 -27.343 1.00 97.31 77 ASP A O 1
ATOM 566 N N . GLY A 1 78 ? 20.589 11.738 -28.119 1.00 98.00 78 GLY A N 1
ATOM 567 C CA . GLY A 1 78 ? 19.176 11.931 -27.783 1.00 98.00 78 GLY A CA 1
ATOM 568 C C . GLY A 1 78 ? 18.354 12.692 -28.833 1.00 98.00 78 GLY A C 1
ATOM 569 O O . GLY A 1 78 ? 17.177 12.946 -28.597 1.00 98.00 78 GLY A O 1
ATOM 570 N N . SER A 1 79 ? 18.911 13.015 -30.007 1.00 97.88 79 SER A N 1
ATOM 571 C CA . SER A 1 79 ? 18.149 13.553 -31.159 1.00 97.88 79 SER A CA 1
ATOM 572 C C . SER A 1 79 ? 17.242 12.510 -31.835 1.00 97.88 79 SER A C 1
ATOM 574 O O . SER A 1 79 ? 16.325 12.832 -32.607 1.00 97.88 79 SER A O 1
ATOM 576 N N . ALA A 1 80 ? 17.487 11.230 -31.547 1.00 97.94 80 ALA A N 1
ATOM 577 C CA . ALA A 1 80 ? 16.712 10.103 -32.032 1.00 97.94 80 ALA A CA 1
ATOM 578 C C . ALA A 1 80 ? 16.665 8.963 -31.006 1.00 97.94 80 ALA A C 1
ATOM 580 O O . ALA A 1 80 ? 17.612 8.753 -30.249 1.00 97.94 80 ALA A O 1
ATOM 581 N N . ALA A 1 81 ? 15.566 8.211 -31.001 1.00 98.19 81 ALA A N 1
ATOM 582 C CA . ALA A 1 81 ? 15.355 7.102 -30.082 1.00 98.19 81 ALA A CA 1
ATOM 583 C C . ALA A 1 81 ? 14.372 6.065 -30.635 1.00 98.19 81 ALA A C 1
ATOM 585 O O . ALA A 1 81 ? 13.546 6.331 -31.515 1.00 98.19 81 ALA A O 1
ATOM 586 N N . TRP A 1 82 ? 14.432 4.873 -30.056 1.00 98.38 82 TRP A N 1
ATOM 587 C CA . TRP A 1 82 ? 13.382 3.874 -30.143 1.00 98.38 82 TRP A CA 1
ATOM 588 C C . TRP A 1 82 ? 12.372 4.104 -29.023 1.00 98.38 82 TRP A C 1
ATOM 590 O O . TRP A 1 82 ? 12.721 4.048 -27.846 1.00 98.38 82 TRP A O 1
ATOM 600 N N . LEU A 1 83 ? 11.113 4.333 -29.385 1.00 97.88 83 LEU A N 1
ATOM 601 C CA . LEU A 1 83 ? 10.025 4.544 -28.435 1.00 97.88 83 LEU A CA 1
ATOM 602 C C . LEU A 1 83 ? 9.144 3.303 -28.362 1.00 97.88 83 LEU A C 1
ATOM 604 O O . LEU A 1 83 ? 8.678 2.821 -29.400 1.00 97.88 83 LEU A O 1
ATOM 608 N N . LEU A 1 84 ? 8.879 2.808 -27.156 1.00 97.69 84 LEU A N 1
ATOM 609 C CA . LEU A 1 84 ? 7.927 1.725 -26.950 1.00 97.69 84 LEU A CA 1
ATOM 610 C C . LEU A 1 84 ? 6.535 2.185 -27.394 1.00 97.69 84 LEU A C 1
ATOM 612 O O . LEU A 1 84 ? 6.012 3.206 -26.952 1.00 97.69 84 LEU A O 1
ATOM 616 N N . HIS A 1 85 ? 5.924 1.410 -28.277 1.00 95.75 85 HIS A N 1
ATOM 617 C CA . HIS A 1 85 ? 4.564 1.611 -28.739 1.00 95.75 85 HIS A CA 1
ATOM 618 C C . HIS A 1 85 ? 3.620 0.770 -27.880 1.00 95.75 85 HIS A C 1
ATOM 620 O O . HIS A 1 85 ? 3.400 -0.410 -28.162 1.00 95.75 85 HIS A O 1
ATOM 626 N N . TYR A 1 86 ? 3.081 1.392 -26.834 1.00 94.25 86 TYR A N 1
ATOM 627 C CA . TYR A 1 86 ? 2.146 0.784 -25.892 1.00 94.25 86 TYR A CA 1
ATOM 628 C C . TYR A 1 86 ? 0.920 1.680 -25.681 1.00 94.25 86 TYR A C 1
ATOM 630 O O . TYR A 1 86 ? 0.960 2.888 -25.918 1.00 94.25 86 TYR A O 1
ATOM 638 N N . SER A 1 87 ? -0.174 1.066 -25.243 1.00 90.31 87 SER A N 1
ATOM 639 C CA . SER A 1 87 ? -1.389 1.738 -24.787 1.00 90.31 87 SER A CA 1
ATOM 640 C C . SER A 1 87 ? -1.836 1.072 -23.490 1.00 90.31 87 SER A C 1
ATOM 642 O O . SER A 1 87 ? -1.975 -0.150 -23.476 1.00 90.31 87 SER A O 1
ATOM 644 N N . GLY A 1 88 ? -2.076 1.854 -22.438 1.00 91.25 88 GLY A N 1
ATOM 645 C CA . GLY A 1 88 ? -2.484 1.346 -21.124 1.00 91.25 88 GLY A CA 1
ATOM 646 C C . GLY A 1 88 ? -1.329 1.256 -20.127 1.00 91.25 88 GLY A C 1
ATOM 647 O O . GLY A 1 88 ? -0.404 2.071 -20.175 1.00 91.25 88 GLY A O 1
ATOM 648 N N . ASP A 1 89 ? -1.425 0.283 -19.223 1.00 94.62 89 ASP A N 1
ATOM 649 C CA . ASP A 1 89 ? -0.526 0.134 -18.078 1.00 94.62 89 ASP A CA 1
ATOM 650 C C . ASP A 1 89 ? 0.865 -0.368 -18.475 1.00 94.62 89 ASP A C 1
ATOM 652 O O . ASP A 1 89 ? 1.023 -1.172 -19.399 1.00 94.62 89 ASP A O 1
ATOM 656 N N . ILE A 1 90 ? 1.879 0.085 -17.739 1.00 95.88 90 ILE A N 1
ATOM 657 C CA . ILE A 1 90 ? 3.261 -0.372 -17.900 1.00 95.88 90 ILE A CA 1
ATOM 658 C C . ILE A 1 90 ? 3.529 -1.573 -16.991 1.00 95.88 90 ILE A C 1
ATOM 660 O O . ILE A 1 90 ? 3.242 -1.545 -15.796 1.00 95.88 90 ILE A O 1
ATOM 664 N N . ASP A 1 91 ? 4.142 -2.611 -17.556 1.00 96.94 91 ASP A N 1
ATOM 665 C CA . ASP A 1 91 ? 4.688 -3.746 -16.809 1.00 96.94 91 ASP A CA 1
ATOM 666 C C . ASP A 1 91 ? 6.145 -3.448 -16.399 1.00 96.94 91 ASP A C 1
ATOM 668 O O . ASP A 1 91 ? 6.957 -3.170 -17.294 1.00 96.94 91 ASP A O 1
ATOM 672 N N . PRO A 1 92 ? 6.518 -3.534 -15.104 1.00 98.00 92 PRO A N 1
ATOM 673 C CA . PRO A 1 92 ? 7.897 -3.364 -14.636 1.00 98.00 92 PRO A CA 1
ATOM 674 C C . PRO A 1 92 ? 8.949 -4.212 -15.349 1.00 98.00 92 PRO A C 1
ATOM 676 O O . PRO A 1 92 ? 10.105 -3.803 -15.469 1.00 98.00 92 PRO A O 1
ATOM 679 N N . ARG A 1 93 ? 8.563 -5.366 -15.899 1.00 97.75 93 ARG A N 1
ATOM 680 C CA . ARG A 1 93 ? 9.465 -6.221 -16.682 1.00 97.75 93 ARG A CA 1
ATOM 681 C C . ARG A 1 93 ? 10.001 -5.505 -17.923 1.00 97.75 93 ARG A C 1
ATOM 683 O O . ARG A 1 93 ? 11.109 -5.796 -18.361 1.00 97.75 93 ARG A O 1
ATOM 690 N N . THR A 1 94 ? 9.274 -4.510 -18.442 1.00 97.81 94 THR A N 1
ATOM 691 C CA . THR A 1 94 ? 9.713 -3.600 -19.525 1.00 97.81 94 THR A CA 1
ATOM 692 C C . THR A 1 94 ? 10.982 -2.823 -19.170 1.00 97.81 94 THR A C 1
ATOM 694 O O . THR A 1 94 ? 11.693 -2.390 -20.069 1.00 97.81 94 THR A O 1
ATOM 697 N N . PHE A 1 95 ? 11.273 -2.662 -17.878 1.00 98.44 95 PHE A N 1
ATOM 698 C CA . PHE A 1 95 ? 12.458 -1.989 -17.338 1.00 98.44 95 PHE A CA 1
ATOM 699 C C . PHE A 1 95 ? 13.473 -2.975 -16.743 1.00 98.44 95 PHE A C 1
ATOM 701 O O . PHE A 1 95 ? 14.438 -2.570 -16.099 1.00 98.44 95 PHE A O 1
ATOM 708 N N . GLY A 1 96 ? 13.262 -4.276 -16.959 1.00 97.81 96 GLY A N 1
ATOM 709 C CA . GLY A 1 96 ? 14.175 -5.330 -16.531 1.00 97.81 96 GLY A CA 1
ATOM 710 C C . GLY A 1 96 ? 13.866 -5.958 -15.178 1.00 97.81 96 GLY A C 1
ATOM 711 O O . GLY A 1 96 ? 14.684 -6.754 -14.730 1.00 97.81 96 GLY A O 1
ATOM 712 N N . ALA A 1 97 ? 12.718 -5.653 -14.561 1.00 98.19 97 ALA A N 1
ATOM 713 C CA . ALA A 1 97 ? 12.279 -6.383 -13.374 1.00 98.19 97 ALA A CA 1
ATOM 714 C C . ALA A 1 97 ? 12.075 -7.869 -13.714 1.00 98.19 97 ALA A C 1
ATOM 716 O O . ALA A 1 97 ? 11.643 -8.196 -14.827 1.00 98.19 97 ALA A O 1
ATOM 717 N N . VAL A 1 98 ? 12.367 -8.756 -12.769 1.00 97.50 98 VAL A N 1
ATOM 718 C CA . VAL A 1 98 ? 12.319 -10.207 -12.963 1.00 97.50 98 VAL A CA 1
ATOM 719 C C . VAL A 1 98 ? 11.200 -10.839 -12.142 1.00 97.50 98 VAL A C 1
ATOM 721 O O . VAL A 1 98 ? 10.423 -11.608 -12.709 1.00 97.50 98 VAL A O 1
ATOM 724 N N . GLY A 1 99 ? 11.066 -10.480 -10.861 1.00 97.19 99 GLY A N 1
ATOM 725 C CA . GLY A 1 99 ? 10.067 -11.081 -9.976 1.00 97.19 99 GLY A CA 1
ATOM 726 C C . GLY A 1 99 ? 10.380 -12.535 -9.601 1.00 97.19 99 GLY A C 1
ATOM 727 O O . GLY A 1 99 ? 9.477 -13.372 -9.591 1.00 97.19 99 GLY A O 1
ATOM 728 N N . ASP A 1 100 ? 11.653 -12.851 -9.349 1.00 97.31 100 ASP A N 1
ATOM 729 C CA . ASP A 1 100 ? 12.185 -14.207 -9.142 1.00 97.31 100 ASP A CA 1
ATOM 730 C C . ASP A 1 100 ? 12.597 -14.525 -7.697 1.00 97.31 100 ASP A C 1
ATOM 732 O O . ASP A 1 100 ? 13.381 -15.450 -7.480 1.00 97.31 100 ASP A O 1
ATOM 736 N N . TRP A 1 101 ? 12.098 -13.793 -6.697 1.00 97.69 101 TRP A N 1
ATOM 737 C CA . TRP A 1 101 ? 12.428 -14.106 -5.307 1.00 97.69 101 TRP A CA 1
ATOM 738 C C . TRP A 1 101 ? 11.925 -15.495 -4.888 1.00 97.69 101 TRP A C 1
ATOM 740 O O . TRP A 1 101 ? 10.737 -15.793 -4.978 1.00 97.69 101 TRP A O 1
ATOM 750 N N . ASP A 1 102 ? 12.821 -16.329 -4.360 1.00 96.50 102 ASP A N 1
ATOM 751 C CA . ASP A 1 102 ? 12.532 -17.725 -3.994 1.00 96.50 102 ASP A CA 1
ATOM 752 C C . ASP A 1 102 ? 12.381 -17.968 -2.479 1.00 96.50 102 ASP A C 1
ATOM 754 O O . ASP A 1 102 ? 12.171 -19.099 -2.036 1.00 96.50 102 ASP A O 1
ATOM 758 N N . GLY A 1 103 ? 12.477 -16.910 -1.668 1.00 95.06 103 GLY A N 1
ATOM 759 C CA . GLY A 1 103 ? 12.514 -16.992 -0.204 1.00 95.06 103 GLY A CA 1
ATOM 760 C C . GLY A 1 103 ? 13.897 -16.755 0.404 1.00 95.06 103 GLY A C 1
ATOM 761 O O . GLY A 1 103 ? 13.979 -16.499 1.605 1.00 95.06 103 GLY A O 1
ATOM 762 N 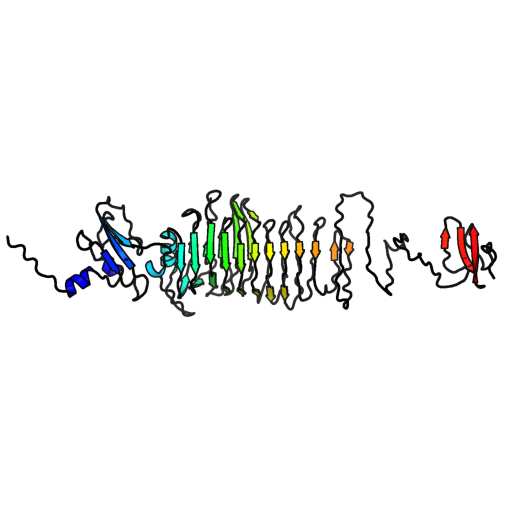N . ALA A 1 104 ? 14.962 -16.807 -0.396 1.00 94.38 104 ALA A N 1
ATOM 763 C CA . ALA A 1 104 ? 16.336 -16.602 0.055 1.00 94.38 104 ALA A CA 1
ATOM 764 C C . ALA A 1 104 ? 17.148 -15.699 -0.882 1.00 94.38 104 ALA A C 1
ATOM 766 O O . ALA A 1 104 ? 17.958 -14.895 -0.418 1.00 94.38 104 ALA A O 1
ATOM 767 N N . THR A 1 105 ? 16.955 -15.842 -2.190 1.00 95.88 105 THR A N 1
ATOM 768 C CA . THR A 1 105 ? 17.653 -15.090 -3.229 1.00 95.88 105 THR A CA 1
ATOM 769 C C . THR A 1 105 ? 16.675 -14.591 -4.284 1.00 95.88 105 THR A C 1
ATOM 771 O O . THR A 1 105 ? 15.555 -15.077 -4.405 1.00 95.88 105 THR A O 1
ATOM 774 N N . GLY A 1 106 ? 17.091 -13.571 -5.024 1.00 96.44 106 GLY A N 1
ATOM 775 C CA . GLY A 1 106 ? 16.305 -12.983 -6.100 1.00 96.44 106 GLY A CA 1
ATOM 776 C C . GLY A 1 106 ? 16.927 -11.680 -6.576 1.00 96.44 106 GLY A C 1
ATOM 777 O O . GLY A 1 106 ? 17.719 -11.043 -5.861 1.00 96.44 106 GLY A O 1
ATOM 778 N N . THR A 1 107 ? 16.574 -11.301 -7.795 1.00 97.50 107 THR A N 1
ATOM 779 C CA . THR A 1 107 ? 16.989 -10.046 -8.410 1.00 97.50 107 THR A CA 1
ATOM 780 C C . THR A 1 107 ? 16.420 -8.875 -7.609 1.00 97.50 107 THR A C 1
ATOM 782 O O . THR A 1 107 ? 15.265 -8.898 -7.206 1.00 97.50 107 THR A O 1
ATOM 785 N N . ASP A 1 108 ? 17.235 -7.853 -7.333 1.00 97.94 108 ASP A N 1
ATOM 786 C CA . ASP A 1 108 ? 16.717 -6.607 -6.761 1.00 97.94 108 ASP A CA 1
ATOM 787 C C . ASP A 1 108 ? 15.987 -5.814 -7.852 1.00 97.94 108 ASP A C 1
ATOM 789 O O . ASP A 1 108 ? 16.604 -5.240 -8.752 1.00 97.94 108 ASP A O 1
ATOM 793 N N . ASP A 1 109 ? 14.663 -5.800 -7.765 1.00 98.56 109 ASP A N 1
ATOM 794 C CA . ASP A 1 109 ? 13.768 -5.196 -8.742 1.00 98.56 109 ASP A CA 1
ATOM 795 C C . ASP A 1 109 ? 13.482 -3.713 -8.452 1.00 98.56 109 ASP A C 1
ATOM 797 O O . ASP A 1 109 ? 12.776 -3.065 -9.229 1.00 98.56 109 ASP A O 1
ATOM 801 N N . THR A 1 110 ? 14.038 -3.141 -7.373 1.00 98.44 110 THR A N 1
ATOM 802 C CA . THR A 1 110 ? 13.707 -1.782 -6.896 1.00 98.44 110 THR A CA 1
ATOM 803 C C . THR A 1 110 ? 13.811 -0.735 -8.004 1.00 98.44 110 THR A C 1
ATOM 805 O O . THR A 1 110 ? 12.860 0.002 -8.262 1.00 98.44 110 THR A O 1
ATOM 808 N N . THR A 1 111 ? 14.952 -0.675 -8.701 1.00 98.12 111 THR A N 1
ATOM 809 C CA . THR A 1 111 ? 15.188 0.332 -9.748 1.00 98.12 111 THR A CA 1
ATOM 810 C C . THR A 1 111 ? 14.284 0.127 -10.959 1.00 98.12 111 THR A C 1
ATOM 812 O O . THR A 1 111 ? 13.780 1.102 -11.512 1.00 98.12 111 THR A O 1
ATOM 815 N N . ALA A 1 112 ? 14.051 -1.120 -11.369 1.00 98.38 112 ALA A N 1
ATOM 816 C CA . ALA A 1 112 ? 13.227 -1.416 -12.535 1.00 98.38 112 ALA A CA 1
ATOM 817 C C . ALA A 1 112 ? 11.744 -1.114 -12.274 1.00 98.38 112 ALA A C 1
ATOM 819 O O . ALA A 1 112 ? 11.072 -0.518 -13.118 1.00 98.38 112 ALA A O 1
ATOM 820 N N . VAL A 1 113 ? 11.239 -1.467 -11.088 1.00 98.44 113 VAL A N 1
ATOM 821 C CA . VAL A 1 113 ? 9.861 -1.157 -10.690 1.00 98.44 113 VAL A CA 1
ATOM 822 C C . VAL A 1 113 ? 9.672 0.350 -10.527 1.00 98.44 113 VAL A C 1
ATOM 824 O O . VAL A 1 113 ? 8.694 0.882 -11.049 1.00 98.44 113 VAL A O 1
ATOM 827 N N . GLN A 1 114 ? 10.616 1.063 -9.901 1.00 97.94 114 GLN A N 1
ATOM 828 C CA . GLN A 1 114 ? 10.530 2.523 -9.796 1.00 97.94 114 GLN A CA 1
ATOM 829 C C . GLN A 1 114 ? 10.572 3.202 -11.172 1.00 97.94 114 GLN A C 1
ATOM 831 O O . GLN A 1 114 ? 9.735 4.054 -11.449 1.00 97.94 114 GLN A O 1
ATOM 836 N N . ALA A 1 115 ? 11.456 2.774 -12.079 1.00 97.44 115 ALA A N 1
ATOM 837 C CA . ALA A 1 115 ? 11.513 3.327 -13.434 1.00 97.44 115 ALA A CA 1
ATOM 838 C C . ALA A 1 115 ? 10.200 3.113 -14.212 1.00 97.44 115 ALA A C 1
ATOM 840 O O . ALA A 1 115 ? 9.781 3.976 -14.987 1.00 97.44 115 ALA A O 1
ATOM 841 N N . ALA A 1 116 ? 9.518 1.988 -13.979 1.00 97.38 116 ALA A N 1
ATOM 842 C CA . ALA A 1 116 ? 8.201 1.732 -14.546 1.00 97.38 116 ALA A CA 1
ATOM 843 C C . ALA A 1 116 ? 7.119 2.656 -13.971 1.00 97.38 116 ALA A C 1
ATOM 845 O O . ALA A 1 116 ? 6.295 3.153 -14.739 1.00 97.38 116 ALA A O 1
ATOM 846 N N . ILE A 1 117 ? 7.142 2.914 -12.657 1.00 95.94 117 ILE A N 1
ATOM 847 C CA . ILE A 1 117 ? 6.258 3.889 -12.000 1.00 95.94 117 ILE A CA 1
ATOM 848 C C . ILE A 1 117 ? 6.485 5.285 -12.587 1.00 95.94 117 ILE A C 1
ATOM 850 O O . ILE A 1 117 ? 5.527 5.937 -13.000 1.00 95.94 117 ILE A O 1
ATOM 854 N N . ASP A 1 118 ? 7.743 5.709 -12.702 1.00 94.62 118 ASP A N 1
ATOM 855 C CA . ASP A 1 118 ? 8.116 7.042 -13.183 1.00 94.62 118 ASP A CA 1
ATOM 856 C C . ASP A 1 118 ? 7.748 7.260 -14.661 1.00 94.62 118 ASP A C 1
ATOM 858 O O . ASP A 1 118 ? 7.436 8.375 -15.080 1.00 94.62 118 ASP A O 1
ATOM 862 N N . ALA A 1 119 ? 7.770 6.195 -15.469 1.00 94.25 119 ALA A N 1
ATOM 863 C CA . ALA A 1 119 ? 7.418 6.250 -16.886 1.00 94.25 119 ALA A CA 1
ATOM 864 C C . ALA A 1 119 ? 5.911 6.101 -17.165 1.00 94.25 119 ALA A C 1
ATOM 866 O O . ALA A 1 119 ? 5.473 6.353 -18.298 1.00 94.25 119 ALA A O 1
ATOM 867 N N . ALA A 1 120 ? 5.123 5.649 -16.186 1.00 93.62 120 ALA A N 1
ATOM 868 C CA . ALA A 1 120 ? 3.716 5.324 -16.369 1.00 93.62 120 ALA A CA 1
ATOM 869 C C . ALA A 1 120 ? 2.849 6.574 -16.557 1.00 93.62 120 ALA A C 1
ATOM 871 O O . ALA A 1 120 ? 2.852 7.506 -15.759 1.00 93.62 120 ALA A O 1
ATOM 872 N N . ARG A 1 121 ? 2.040 6.568 -17.623 1.00 89.12 121 ARG A N 1
ATOM 873 C CA . ARG A 1 121 ? 1.104 7.663 -17.942 1.00 89.12 121 ARG A CA 1
ATOM 874 C C . ARG A 1 121 ? -0.334 7.415 -17.483 1.00 89.12 121 ARG A C 1
ATOM 876 O O . ARG A 1 121 ? -1.114 8.355 -17.442 1.00 89.12 121 ARG A O 1
ATOM 883 N N . GLY A 1 122 ? -0.702 6.170 -17.201 1.00 88.06 122 GLY A N 1
ATOM 884 C CA . GLY A 1 122 ? -2.055 5.799 -16.761 1.00 88.06 122 GLY A CA 1
ATOM 885 C C . GLY A 1 122 ? -2.026 4.909 -15.528 1.00 88.06 122 GLY A C 1
ATOM 886 O O . GLY A 1 122 ? -2.740 5.153 -14.562 1.00 88.06 122 GLY A O 1
ATOM 887 N N . GLY A 1 123 ? -1.125 3.934 -15.528 1.00 93.81 123 GLY A N 1
ATOM 888 C CA . GLY A 1 123 ? -0.951 3.038 -14.406 1.00 93.81 123 GLY A CA 1
ATOM 889 C C . GLY A 1 123 ? 0.189 2.063 -14.625 1.00 93.81 123 GLY A C 1
ATOM 890 O O . GLY A 1 123 ? 0.837 2.052 -15.682 1.00 93.81 123 GLY A O 1
ATOM 891 N N . ILE A 1 124 ? 0.418 1.233 -13.617 1.00 96.50 124 ILE A N 1
ATOM 892 C CA . ILE A 1 124 ? 1.312 0.087 -13.717 1.00 96.50 124 ILE A CA 1
ATOM 893 C C . ILE A 1 124 ? 0.552 -1.207 -13.462 1.00 96.50 124 ILE A C 1
ATOM 895 O O . ILE A 1 124 ? -0.402 -1.267 -12.682 1.00 96.50 124 ILE A O 1
ATOM 899 N N . LYS A 1 125 ? 1.033 -2.266 -14.100 1.00 97.50 125 LYS A N 1
ATOM 900 C CA . LYS A 1 125 ? 0.523 -3.613 -13.929 1.00 97.50 125 LYS A CA 1
ATOM 901 C C . LYS A 1 125 ? 1.674 -4.537 -13.570 1.00 97.50 125 LYS A C 1
ATOM 903 O O . LYS A 1 125 ? 2.436 -4.952 -14.440 1.00 97.50 125 LYS A O 1
ATOM 908 N N . LEU A 1 126 ? 1.792 -4.847 -12.283 1.00 97.44 126 LEU A N 1
ATOM 909 C CA . LEU A 1 126 ? 2.719 -5.860 -11.805 1.00 97.44 126 LEU A CA 1
ATOM 910 C C . LEU A 1 126 ? 2.098 -7.219 -12.091 1.00 97.44 126 LEU A C 1
ATOM 912 O O . LEU A 1 126 ? 0.977 -7.507 -11.671 1.00 97.44 126 LEU A O 1
ATOM 916 N N . MET A 1 127 ? 2.806 -8.024 -12.858 1.00 96.81 127 MET A N 1
ATOM 917 C CA . MET A 1 127 ? 2.335 -9.335 -13.276 1.00 96.81 127 MET A CA 1
ATOM 918 C C . MET A 1 127 ? 2.817 -10.397 -12.288 1.00 96.81 127 MET A C 1
ATOM 920 O O . MET A 1 127 ? 3.377 -10.074 -11.248 1.00 96.81 127 MET A O 1
ATOM 924 N N . ASP A 1 128 ? 2.563 -11.660 -12.587 1.00 96.94 128 ASP A N 1
ATOM 925 C CA . ASP A 1 128 ? 2.993 -12.776 -11.760 1.00 96.94 128 ASP A CA 1
ATOM 926 C C . ASP A 1 128 ? 4.497 -12.722 -11.445 1.00 96.94 128 ASP A C 1
ATOM 928 O O . ASP A 1 128 ? 5.327 -12.594 -12.347 1.00 96.94 128 ASP A O 1
ATOM 932 N N . GLY A 1 129 ? 4.829 -12.807 -10.155 1.00 97.38 129 GLY A N 1
ATOM 933 C CA . GLY A 1 129 ? 6.208 -12.766 -9.672 1.00 97.38 129 GLY A CA 1
ATOM 934 C C . GLY A 1 129 ? 6.334 -12.258 -8.238 1.00 97.38 129 GLY A C 1
ATOM 935 O O . GLY A 1 129 ? 5.468 -11.537 -7.732 1.00 97.38 129 GLY A O 1
ATOM 936 N N . ASP A 1 130 ? 7.443 -12.622 -7.602 1.00 98.38 130 ASP A N 1
ATOM 937 C CA . ASP A 1 130 ? 7.849 -12.116 -6.295 1.00 98.38 130 ASP A CA 1
ATOM 938 C C . ASP A 1 130 ? 8.974 -11.093 -6.490 1.00 98.38 130 ASP A C 1
ATOM 940 O O . ASP A 1 130 ? 10.130 -11.447 -6.720 1.00 98.38 130 ASP A O 1
ATOM 944 N N . TYR A 1 131 ? 8.624 -9.811 -6.435 1.00 98.44 131 TYR A N 1
ATOM 945 C CA . TYR A 1 131 ? 9.532 -8.701 -6.710 1.00 98.44 131 TYR A CA 1
ATOM 946 C C . TYR A 1 131 ? 10.256 -8.293 -5.434 1.00 98.44 131 TYR A C 1
ATOM 948 O O . TYR A 1 131 ? 9.669 -7.660 -4.546 1.00 98.44 131 TYR A O 1
ATOM 956 N N . ARG A 1 132 ? 11.535 -8.656 -5.336 1.00 98.25 132 ARG A N 1
ATOM 957 C CA . ARG A 1 132 ? 12.386 -8.253 -4.215 1.00 98.25 132 ARG A CA 1
ATOM 958 C C . ARG A 1 132 ? 12.753 -6.784 -4.360 1.00 98.25 132 ARG A C 1
ATOM 960 O O . ARG A 1 132 ? 13.260 -6.370 -5.396 1.00 98.25 132 ARG A O 1
ATOM 967 N N . ILE A 1 133 ? 12.538 -6.014 -3.300 1.00 98.44 133 ILE A N 1
ATOM 968 C CA . ILE A 1 133 ? 12.930 -4.609 -3.226 1.00 98.44 133 ILE A CA 1
ATOM 969 C C . ILE A 1 133 ? 13.813 -4.359 -2.005 1.00 98.44 133 ILE A C 1
ATOM 971 O O . ILE A 1 133 ? 13.582 -4.910 -0.931 1.00 98.44 133 ILE A O 1
ATOM 975 N N . THR A 1 134 ? 14.806 -3.495 -2.158 1.00 97.25 134 THR A N 1
ATOM 976 C CA . THR A 1 134 ? 15.730 -3.053 -1.103 1.00 97.25 134 THR A CA 1
ATOM 977 C C . THR A 1 134 ? 15.488 -1.592 -0.697 1.00 97.25 134 THR A C 1
ATOM 979 O O . THR A 1 134 ? 16.128 -1.073 0.218 1.00 97.25 134 THR A O 1
ATOM 982 N N . GLY A 1 135 ? 14.532 -0.919 -1.345 1.00 96.69 135 GLY A N 1
ATOM 983 C CA . GLY A 1 135 ? 14.129 0.455 -1.056 1.00 96.69 135 GLY A CA 1
ATOM 984 C C . GLY A 1 135 ? 12.647 0.709 -1.351 1.00 96.69 135 GLY A C 1
ATOM 985 O O . GLY A 1 135 ? 11.981 -0.153 -1.925 1.00 96.69 135 GLY A O 1
ATOM 986 N N . PRO A 1 136 ? 12.115 1.877 -0.946 1.00 97.31 136 PRO A N 1
ATOM 987 C CA . PRO A 1 136 ? 10.705 2.205 -1.124 1.00 97.31 136 PRO A CA 1
ATOM 988 C C . PRO A 1 136 ? 10.332 2.364 -2.598 1.00 97.31 136 PRO A C 1
ATOM 990 O O . PRO A 1 136 ? 11.034 3.039 -3.351 1.00 97.31 136 PRO A O 1
ATOM 993 N N . LEU A 1 137 ? 9.173 1.819 -2.970 1.00 97.62 137 LEU A N 1
ATOM 994 C CA . LEU A 1 137 ? 8.496 2.130 -4.227 1.00 97.62 137 LEU A CA 1
ATOM 995 C C . LEU A 1 137 ? 7.597 3.350 -4.023 1.00 97.62 137 LEU A C 1
ATOM 997 O O . LEU A 1 137 ? 6.642 3.297 -3.244 1.00 97.62 137 LEU A O 1
ATOM 1001 N N . ASN A 1 138 ? 7.905 4.448 -4.709 1.00 95.88 138 ASN A N 1
ATOM 1002 C CA . ASN A 1 138 ? 7.235 5.733 -4.538 1.00 95.88 138 ASN A CA 1
ATOM 1003 C C . ASN A 1 138 ? 6.285 6.002 -5.702 1.00 95.88 138 ASN A C 1
ATOM 1005 O O . ASN A 1 138 ? 6.717 6.106 -6.849 1.00 95.88 138 ASN A O 1
ATOM 1009 N N . PHE A 1 139 ? 5.003 6.166 -5.388 1.00 93.44 139 PHE A N 1
ATOM 1010 C CA . PHE A 1 139 ? 3.935 6.498 -6.325 1.00 93.44 139 PHE A CA 1
ATOM 1011 C C . PHE A 1 139 ? 3.541 7.971 -6.145 1.00 93.44 139 PHE A C 1
ATOM 1013 O O . PHE A 1 139 ? 2.751 8.284 -5.248 1.00 93.44 139 PHE A O 1
ATOM 1020 N N . PRO A 1 140 ? 4.088 8.897 -6.954 1.00 86.75 140 PRO A N 1
ATOM 1021 C CA . PRO A 1 140 ? 3.901 10.327 -6.742 1.00 86.75 140 PRO A CA 1
ATOM 1022 C C . PRO A 1 140 ? 2.478 10.789 -7.078 1.00 86.75 140 PRO A C 1
ATOM 1024 O O . PRO A 1 140 ? 1.851 10.355 -8.043 1.00 86.75 140 PRO A O 1
ATOM 1027 N N . THR A 1 141 ? 2.001 11.762 -6.309 1.00 74.50 141 THR A N 1
ATOM 1028 C CA . THR A 1 141 ? 0.671 12.387 -6.396 1.00 74.50 141 THR A CA 1
ATOM 1029 C C . THR A 1 141 ? 0.503 13.350 -7.580 1.00 74.50 141 THR A C 1
ATOM 1031 O O . THR A 1 141 ? -0.621 13.677 -7.954 1.00 74.50 141 THR A O 1
ATOM 1034 N N . GLY A 1 142 ? 1.597 13.789 -8.215 1.00 66.62 142 GLY A N 1
ATOM 1035 C CA . GLY A 1 142 ? 1.591 14.869 -9.214 1.00 66.62 142 GLY A CA 1
ATOM 1036 C C . GLY A 1 142 ? 1.471 14.469 -10.690 1.00 66.62 142 GLY A C 1
ATOM 1037 O O . GLY A 1 142 ? 1.332 15.356 -11.530 1.00 66.62 142 GLY A O 1
ATOM 1038 N N . GLN A 1 143 ? 1.541 13.181 -11.042 1.00 58.62 143 GLN A N 1
ATOM 1039 C CA . GLN A 1 143 ? 1.711 12.784 -12.449 1.00 58.62 143 GLN A CA 1
ATOM 1040 C C . GLN A 1 143 ? 0.395 12.748 -13.245 1.00 58.62 143 GLN A C 1
ATOM 1042 O O . GLN A 1 143 ? 0.395 13.207 -14.380 1.00 58.62 143 GLN A O 1
ATOM 1047 N N . ASN A 1 144 ? -0.734 12.276 -12.692 1.00 58.44 144 ASN A N 1
ATOM 1048 C CA . ASN A 1 144 ? -2.023 12.196 -13.403 1.00 58.44 144 ASN A CA 1
ATOM 1049 C C . ASN A 1 144 ? -3.219 12.128 -12.439 1.00 58.44 144 ASN A C 1
ATOM 1051 O O . ASN A 1 144 ? -3.102 11.639 -11.320 1.00 58.44 144 ASN A O 1
ATOM 1055 N N . LYS A 1 145 ? -4.401 12.586 -12.882 1.00 66.50 145 LYS A N 1
ATOM 1056 C CA . LYS A 1 145 ? -5.614 12.637 -12.042 1.00 66.50 145 LYS A CA 1
ATOM 1057 C C . LYS A 1 145 ? -6.228 11.277 -11.685 1.00 66.50 145 LYS A C 1
ATOM 1059 O O . LYS A 1 145 ? -7.127 11.284 -10.868 1.00 66.50 145 LYS A O 1
ATOM 1064 N N . ASN A 1 146 ? -5.766 10.157 -12.231 1.00 82.81 146 ASN A N 1
ATOM 1065 C CA . ASN A 1 146 ? -6.220 8.809 -11.875 1.00 82.81 146 ASN A CA 1
ATOM 1066 C C . ASN A 1 146 ? -5.070 7.845 -12.178 1.00 82.81 146 ASN A C 1
ATOM 1068 O O . ASN A 1 146 ? -4.843 7.546 -13.349 1.00 82.81 146 ASN A O 1
ATOM 1072 N N . PHE A 1 147 ? -4.309 7.436 -11.165 1.00 90.62 147 PHE A N 1
ATOM 1073 C CA . PHE A 1 147 ? -3.205 6.495 -11.349 1.00 90.62 147 PHE A CA 1
ATOM 1074 C C . PHE A 1 147 ? -3.632 5.113 -10.873 1.00 90.62 147 PHE A C 1
ATOM 1076 O O . PHE A 1 147 ? -3.997 4.937 -9.708 1.00 90.62 147 PHE A O 1
ATOM 1083 N N . THR A 1 148 ? -3.586 4.136 -11.770 1.00 94.56 148 THR A N 1
ATOM 1084 C CA . THR A 1 148 ? -4.047 2.784 -11.461 1.00 94.56 148 THR A CA 1
ATOM 1085 C C . THR A 1 148 ? -2.877 1.843 -11.192 1.00 94.56 148 THR A C 1
ATOM 1087 O O . THR A 1 148 ? -1.854 1.885 -11.874 1.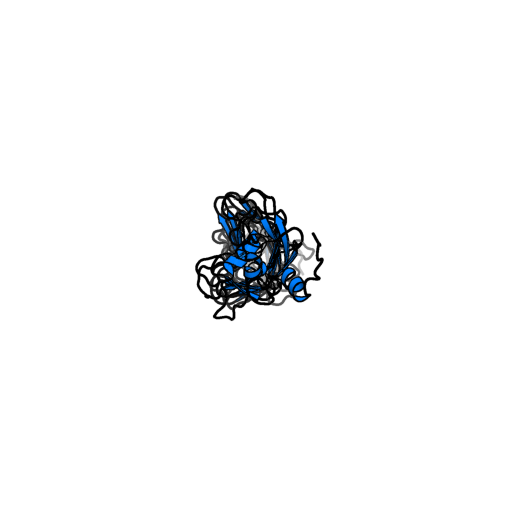00 94.56 148 THR A O 1
ATOM 1090 N N . VAL A 1 149 ? -3.011 0.985 -10.182 1.00 96.38 149 VAL A N 1
ATOM 1091 C CA . VAL A 1 149 ? -1.992 -0.009 -9.828 1.00 96.38 149 VAL A CA 1
ATOM 1092 C C . VAL A 1 149 ? -2.642 -1.379 -9.698 1.00 96.38 149 VAL A C 1
ATOM 1094 O O . VAL A 1 149 ? -3.446 -1.624 -8.797 1.00 96.38 149 VAL A O 1
ATOM 1097 N N . TYR A 1 150 ? -2.266 -2.286 -10.595 1.00 97.38 150 TYR A N 1
ATOM 1098 C CA . TYR A 1 150 ? -2.776 -3.653 -10.629 1.00 97.38 150 TYR A CA 1
ATOM 1099 C C . TYR A 1 150 ? -1.689 -4.648 -10.227 1.00 97.38 150 TYR A C 1
ATOM 1101 O O . TYR A 1 150 ? -0.710 -4.817 -10.951 1.00 97.38 150 TYR A O 1
ATOM 1109 N N . PHE A 1 151 ? -1.889 -5.352 -9.112 1.00 97.38 151 PHE A N 1
ATOM 1110 C CA . PHE A 1 151 ? -1.069 -6.498 -8.713 1.00 97.38 151 PHE A CA 1
ATOM 1111 C C . PHE A 1 151 ? -1.741 -7.793 -9.195 1.00 97.38 151 PHE A C 1
ATOM 1113 O O . PHE A 1 151 ? -2.607 -8.362 -8.527 1.00 97.38 151 PHE A O 1
ATOM 1120 N N . GLN A 1 152 ? -1.367 -8.276 -10.381 1.00 96.25 152 GLN A N 1
ATOM 1121 C CA . GLN A 1 152 ? -1.899 -9.514 -10.953 1.00 96.25 152 GLN A CA 1
ATOM 1122 C C . GLN A 1 152 ? -1.085 -10.717 -10.465 1.00 96.25 152 GLN A C 1
ATOM 1124 O O . GLN A 1 152 ? -0.214 -11.214 -11.169 1.00 96.25 152 GLN A O 1
ATOM 1129 N N . ASN A 1 153 ? -1.390 -11.189 -9.252 1.00 95.81 153 ASN A N 1
ATOM 1130 C CA . ASN A 1 153 ? -0.624 -12.238 -8.558 1.00 95.81 153 ASN A CA 1
ATOM 1131 C C . ASN A 1 153 ? 0.851 -11.871 -8.312 1.00 95.81 153 ASN A C 1
ATOM 1133 O O . ASN A 1 153 ? 1.666 -12.753 -8.058 1.00 95.81 153 ASN A O 1
ATOM 1137 N N . ALA A 1 154 ? 1.170 -10.580 -8.371 1.00 98.00 154 ALA A N 1
ATOM 1138 C CA . ALA A 1 154 ? 2.448 -10.035 -7.953 1.00 98.00 154 ALA A CA 1
ATOM 1139 C C . ALA A 1 154 ? 2.515 -9.960 -6.427 1.00 98.00 154 ALA A C 1
ATOM 1141 O O . ALA A 1 154 ? 1.515 -9.625 -5.781 1.00 98.00 154 ALA A O 1
ATOM 1142 N N . ARG A 1 155 ? 3.702 -10.170 -5.866 1.00 98.31 155 ARG A N 1
ATOM 1143 C CA . ARG A 1 155 ? 4.001 -9.901 -4.460 1.00 98.31 155 ARG A CA 1
ATOM 1144 C C . ARG A 1 155 ? 5.245 -9.035 -4.354 1.00 98.31 155 ARG A C 1
ATOM 1146 O O . ARG A 1 155 ? 6.237 -9.280 -5.031 1.00 98.31 155 ARG A O 1
ATOM 1153 N N . ILE A 1 156 ? 5.190 -8.026 -3.492 1.00 98.44 156 ILE A N 1
ATOM 1154 C CA . ILE A 1 156 ? 6.347 -7.204 -3.141 1.00 98.44 156 ILE A CA 1
ATOM 1155 C C . ILE A 1 156 ? 7.027 -7.817 -1.924 1.00 98.44 156 ILE A C 1
ATOM 1157 O O . ILE A 1 156 ? 6.398 -8.028 -0.885 1.00 98.44 156 ILE A O 1
ATOM 1161 N N . VAL A 1 157 ? 8.320 -8.075 -2.051 1.00 98.06 157 VAL A N 1
ATOM 1162 C CA . VAL A 1 157 ? 9.150 -8.657 -1.002 1.00 98.06 157 VAL A CA 1
ATOM 1163 C C . VAL A 1 157 ? 10.136 -7.593 -0.536 1.00 98.06 157 VAL A C 1
ATOM 1165 O O . VAL A 1 157 ? 11.131 -7.326 -1.204 1.00 98.06 157 VAL A O 1
ATOM 1168 N N . LEU A 1 158 ? 9.860 -6.962 0.605 1.00 97.62 158 LEU A N 1
ATOM 1169 C CA . LEU A 1 158 ? 10.784 -6.000 1.196 1.00 97.62 158 LEU A CA 1
ATOM 1170 C C . LEU A 1 158 ? 11.951 -6.739 1.858 1.00 97.62 158 LEU A C 1
ATOM 1172 O O . LEU A 1 158 ? 11.761 -7.430 2.859 1.00 97.62 158 LEU A O 1
ATOM 1176 N N . ASP A 1 159 ? 13.149 -6.540 1.323 1.00 96.38 159 ASP A N 1
ATOM 1177 C CA . ASP A 1 159 ? 14.419 -7.040 1.846 1.00 96.38 159 ASP A CA 1
ATOM 1178 C C . ASP A 1 159 ? 15.331 -5.868 2.242 1.00 96.38 159 ASP A C 1
ATOM 1180 O O . ASP A 1 159 ? 16.389 -5.617 1.663 1.00 96.38 159 ASP A O 1
ATOM 1184 N N . ALA A 1 160 ? 14.847 -5.079 3.200 1.00 94.25 160 ALA A N 1
ATOM 1185 C CA . ALA A 1 160 ? 15.534 -3.918 3.751 1.00 94.25 160 ALA A CA 1
ATOM 1186 C C . ALA A 1 160 ? 15.072 -3.635 5.185 1.00 94.25 160 ALA A C 1
ATOM 1188 O O . ALA A 1 160 ? 14.109 -4.236 5.668 1.00 94.25 160 ALA A O 1
ATOM 1189 N N . ASP A 1 161 ? 15.743 -2.690 5.848 1.00 93.00 161 ASP A N 1
ATOM 1190 C CA . ASP A 1 161 ? 15.505 -2.334 7.249 1.00 93.00 161 ASP A CA 1
ATOM 1191 C C . ASP A 1 161 ? 15.089 -0.877 7.407 1.00 93.00 161 ASP A C 1
ATOM 1193 O O . ASP A 1 161 ? 15.568 -0.003 6.685 1.00 93.00 161 ASP A O 1
ATOM 1197 N N . ASN A 1 162 ? 14.264 -0.613 8.425 1.00 91.06 162 ASN A N 1
ATOM 1198 C CA . ASN A 1 162 ? 13.800 0.718 8.821 1.00 91.06 162 ASN A CA 1
ATOM 1199 C C . ASN A 1 162 ? 13.270 1.559 7.651 1.00 91.06 162 ASN A C 1
ATOM 1201 O O . ASN A 1 162 ? 13.513 2.764 7.574 1.00 91.06 162 ASN A O 1
ATOM 1205 N N . THR A 1 163 ? 12.543 0.920 6.736 1.00 95.38 163 THR A N 1
ATOM 1206 C CA . THR A 1 163 ? 12.029 1.567 5.529 1.00 95.38 163 THR A CA 1
ATOM 1207 C C . THR A 1 163 ? 10.558 1.242 5.285 1.00 95.38 163 THR A C 1
ATOM 1209 O O . THR A 1 163 ? 9.926 0.481 6.015 1.00 95.38 163 THR A O 1
ATOM 1212 N N . THR A 1 164 ? 9.981 1.860 4.262 1.00 96.44 164 THR A N 1
ATOM 1213 C CA . THR A 1 164 ? 8.631 1.559 3.786 1.00 96.44 164 THR A CA 1
ATOM 1214 C C . THR A 1 164 ? 8.719 0.761 2.494 1.00 96.44 164 THR A C 1
ATOM 1216 O O . THR A 1 164 ? 9.517 1.117 1.637 1.00 96.44 164 THR A O 1
ATOM 1219 N N . ALA A 1 165 ? 7.906 -0.284 2.323 1.00 97.56 165 ALA A N 1
ATOM 1220 C CA . ALA A 1 165 ? 7.878 -1.027 1.063 1.00 97.56 165 ALA A CA 1
ATOM 1221 C C . ALA A 1 165 ? 7.208 -0.207 -0.053 1.00 97.56 165 ALA A C 1
ATOM 1223 O O . ALA A 1 165 ? 7.800 0.013 -1.107 1.00 97.56 165 ALA A O 1
ATOM 1224 N N . ILE A 1 166 ? 5.985 0.275 0.192 1.00 97.81 166 ILE A N 1
ATOM 1225 C CA . ILE A 1 166 ? 5.192 1.020 -0.794 1.00 97.81 166 ILE A CA 1
ATOM 1226 C C . ILE A 1 166 ? 4.724 2.352 -0.209 1.00 97.81 166 ILE A C 1
ATOM 1228 O O . ILE A 1 166 ? 4.089 2.382 0.847 1.00 97.81 166 ILE A O 1
ATOM 1232 N N . VAL A 1 167 ? 4.988 3.445 -0.924 1.00 96.56 167 VAL A N 1
ATOM 1233 C CA . VAL A 1 167 ? 4.533 4.798 -0.587 1.00 96.56 167 VAL A CA 1
ATOM 1234 C C . VAL A 1 167 ? 3.612 5.312 -1.688 1.00 96.56 167 VAL A C 1
ATOM 1236 O O . VAL A 1 167 ? 4.035 5.472 -2.829 1.00 96.56 167 VAL A O 1
ATOM 1239 N N . PHE A 1 168 ? 2.364 5.607 -1.338 1.00 94.81 168 PHE A N 1
ATOM 1240 C CA . PHE A 1 168 ? 1.430 6.348 -2.178 1.00 94.81 168 PHE A CA 1
ATOM 1241 C C . PHE A 1 168 ? 1.375 7.798 -1.719 1.00 94.81 168 PHE A C 1
ATOM 1243 O O . PHE A 1 168 ? 1.103 8.070 -0.550 1.00 94.81 168 PHE A O 1
ATOM 1250 N N . GLY A 1 169 ? 1.618 8.711 -2.654 1.00 92.25 169 GLY A N 1
ATOM 1251 C CA . GLY A 1 169 ? 1.721 10.141 -2.406 1.00 92.25 169 GLY A CA 1
ATOM 1252 C C . GLY A 1 169 ? 3.048 10.582 -1.810 1.00 92.25 169 GLY A C 1
ATOM 1253 O O . GLY A 1 169 ? 4.069 9.912 -1.953 1.00 92.25 169 GLY A O 1
ATOM 1254 N N . GLU A 1 170 ? 3.054 11.768 -1.212 1.00 89.25 170 GLU A N 1
ATOM 1255 C CA . GLU A 1 170 ? 4.271 12.441 -0.765 1.00 89.25 170 GLU A CA 1
ATOM 1256 C C . GLU A 1 170 ? 4.029 13.210 0.536 1.00 89.25 170 GLU A C 1
ATOM 1258 O O . GLU A 1 170 ? 2.983 13.828 0.747 1.00 89.25 170 GLU A O 1
ATOM 1263 N N . THR A 1 171 ? 5.013 13.188 1.434 1.00 80.31 171 THR A N 1
ATOM 1264 C CA . THR A 1 171 ? 4.945 13.922 2.706 1.00 80.31 171 THR A CA 1
ATOM 1265 C C . THR A 1 171 ? 5.354 15.387 2.546 1.00 80.31 171 THR A C 1
ATOM 1267 O O . THR A 1 171 ? 4.840 16.249 3.260 1.00 80.31 171 THR A O 1
ATOM 1270 N N . ALA A 1 172 ? 6.252 15.696 1.605 1.00 80.06 172 ALA A N 1
ATOM 1271 C CA . ALA A 1 172 ? 6.821 17.026 1.419 1.00 80.06 172 ALA A CA 1
ATOM 1272 C C . ALA A 1 172 ? 6.011 17.858 0.410 1.00 80.06 172 ALA A C 1
ATOM 1274 O O . ALA A 1 172 ? 6.074 17.612 -0.786 1.00 80.06 172 ALA A O 1
ATOM 1275 N N . ASN A 1 173 ? 5.298 18.878 0.901 1.00 71.06 173 ASN A N 1
ATOM 1276 C CA . ASN A 1 173 ? 4.620 19.899 0.088 1.00 71.06 173 ASN A CA 1
ATOM 1277 C C . ASN A 1 173 ? 3.789 19.382 -1.109 1.00 71.06 173 ASN A C 1
ATOM 1279 O O . ASN A 1 173 ? 3.930 19.933 -2.206 1.00 71.06 173 ASN A O 1
ATOM 1283 N N . PRO A 1 174 ? 2.877 18.403 -0.941 1.00 65.25 174 PRO A N 1
ATOM 1284 C CA . PRO A 1 174 ? 2.011 18.051 -2.049 1.00 65.25 174 PRO A CA 1
ATOM 1285 C C . PRO A 1 174 ? 1.152 19.254 -2.462 1.00 65.25 174 PRO A C 1
ATOM 1287 O O . PRO A 1 174 ? 0.716 20.051 -1.603 1.00 65.25 174 PRO A O 1
ATOM 1290 N N . PRO A 1 175 ? 0.854 19.392 -3.766 1.00 66.56 175 PRO A N 1
ATOM 1291 C CA . PRO A 1 175 ? -0.225 20.256 -4.210 1.00 66.56 175 PRO A CA 1
ATOM 1292 C C . PRO A 1 175 ? -1.483 19.925 -3.402 1.00 66.56 175 PRO A C 1
ATOM 1294 O O . PRO A 1 175 ? -1.718 18.775 -3.040 1.00 66.56 175 PRO A O 1
ATOM 1297 N N . LEU A 1 176 ? -2.294 20.941 -3.105 1.00 60.47 176 LEU A N 1
ATOM 1298 C CA . LEU A 1 176 ? -3.434 20.841 -2.186 1.00 60.47 176 LEU A CA 1
ATOM 1299 C C . LEU A 1 176 ? -4.373 19.643 -2.443 1.00 60.47 176 LEU A C 1
ATOM 1301 O O . LEU A 1 176 ? -5.008 19.198 -1.495 1.00 60.47 176 LEU A O 1
ATOM 1305 N N . PHE A 1 177 ? -4.449 19.124 -3.678 1.00 61.31 177 PHE A N 1
ATOM 1306 C CA . PHE A 1 177 ? -5.379 18.064 -4.086 1.00 61.31 177 PHE A CA 1
ATOM 1307 C C . PHE A 1 177 ? -4.925 17.337 -5.363 1.00 61.31 177 PHE A C 1
ATOM 1309 O O . PHE A 1 177 ? -5.501 17.543 -6.435 1.00 61.31 177 PHE A O 1
ATOM 1316 N N . THR A 1 178 ? -3.899 16.496 -5.305 1.00 56.75 178 THR A N 1
ATOM 1317 C CA . THR A 1 178 ? -3.451 15.763 -6.503 1.00 56.75 178 THR A CA 1
ATOM 1318 C C . THR A 1 178 ? -3.209 14.307 -6.168 1.00 56.75 178 THR A C 1
ATOM 1320 O O . THR A 1 178 ? -2.463 14.040 -5.246 1.00 56.75 178 THR A O 1
ATOM 1323 N N . GLY A 1 179 ? -3.854 13.392 -6.894 1.00 67.50 179 GLY A N 1
ATOM 1324 C CA . GLY A 1 179 ? -3.632 11.948 -6.807 1.00 67.50 179 GLY A CA 1
ATOM 1325 C C . GLY A 1 179 ? -4.852 11.184 -6.302 1.00 67.50 179 GLY A C 1
ATOM 1326 O O . GLY A 1 179 ? -5.039 11.041 -5.098 1.00 67.50 179 GLY A O 1
ATOM 1327 N N . TYR A 1 180 ? -5.659 10.680 -7.239 1.00 89.19 180 TYR A N 1
ATOM 1328 C CA . TYR A 1 180 ? -6.605 9.599 -6.977 1.00 89.19 180 TYR A CA 1
ATOM 1329 C C . TYR A 1 180 ? -5.926 8.301 -7.399 1.00 89.19 180 TYR A C 1
ATOM 1331 O O . TYR A 1 180 ? -5.500 8.172 -8.553 1.00 89.19 180 TYR A O 1
ATOM 1339 N N . PHE A 1 181 ? -5.812 7.363 -6.469 1.00 93.44 181 PHE A N 1
ATOM 1340 C CA . PHE A 1 181 ? -5.280 6.039 -6.737 1.00 93.44 181 PHE A CA 1
ATOM 1341 C C . PHE A 1 181 ? -6.408 5.019 -6.761 1.00 93.44 181 PHE A C 1
ATOM 1343 O O . PHE A 1 181 ? -7.250 4.992 -5.862 1.00 93.44 181 PHE A O 1
ATOM 1350 N N . ASP A 1 182 ? -6.378 4.163 -7.775 1.00 95.88 182 ASP A N 1
ATOM 1351 C CA . ASP A 1 182 ? -7.149 2.926 -7.801 1.00 95.88 182 ASP A CA 1
ATOM 1352 C C . ASP A 1 182 ? -6.168 1.755 -7.770 1.00 95.88 182 ASP A C 1
ATOM 1354 O O . ASP A 1 182 ? -5.463 1.481 -8.742 1.00 95.88 182 ASP A O 1
ATOM 1358 N N . VAL A 1 183 ? -6.047 1.123 -6.605 1.00 96.81 183 VAL A N 1
ATOM 1359 C CA . VAL A 1 183 ? -5.037 0.101 -6.345 1.00 96.81 183 VAL A CA 1
ATOM 1360 C C . VAL A 1 183 ? -5.700 -1.208 -5.972 1.00 96.81 183 VAL A C 1
ATOM 1362 O O . VAL A 1 183 ? -6.463 -1.290 -5.007 1.00 96.81 183 VAL A O 1
ATOM 1365 N N . THR A 1 184 ? -5.348 -2.275 -6.683 1.00 97.38 184 THR A N 1
ATOM 1366 C CA . THR A 1 184 ? -5.944 -3.593 -6.469 1.00 97.38 184 THR A CA 1
ATOM 1367 C C . THR A 1 184 ? -4.898 -4.676 -6.243 1.00 97.38 184 THR A C 1
ATOM 1369 O O . THR A 1 184 ? -3.939 -4.807 -6.999 1.00 97.38 184 THR A O 1
ATOM 1372 N N . GLY A 1 185 ? -5.115 -5.488 -5.205 1.00 96.75 185 GLY A N 1
ATOM 1373 C CA . GLY A 1 185 ? -4.379 -6.732 -4.986 1.00 96.75 185 GLY A CA 1
ATOM 1374 C C . GLY A 1 185 ? -3.040 -6.596 -4.262 1.00 96.75 185 GLY A C 1
ATOM 1375 O O . GLY A 1 185 ? -2.208 -7.478 -4.431 1.00 96.75 185 GLY A O 1
ATOM 1376 N N . ILE A 1 186 ? -2.824 -5.547 -3.458 1.00 97.81 186 ILE A N 1
ATOM 1377 C CA . ILE A 1 186 ? -1.555 -5.347 -2.736 1.00 97.81 186 ILE A CA 1
ATOM 1378 C C . ILE A 1 186 ? -1.225 -6.590 -1.894 1.00 97.81 186 ILE A C 1
ATOM 1380 O O . ILE A 1 186 ? -1.977 -6.947 -0.983 1.00 97.81 186 ILE A O 1
ATOM 1384 N N . ASP A 1 187 ? -0.096 -7.225 -2.200 1.00 98.19 187 ASP A N 1
ATOM 1385 C CA . ASP A 1 187 ? 0.473 -8.366 -1.482 1.00 98.19 187 ASP A CA 1
ATOM 1386 C C . ASP A 1 187 ? 1.918 -8.014 -1.121 1.00 98.19 187 ASP A C 1
ATOM 1388 O O . ASP A 1 187 ? 2.758 -7.838 -2.007 1.00 98.19 187 ASP A O 1
ATOM 1392 N N . VAL A 1 188 ? 2.188 -7.817 0.169 1.00 97.69 188 VAL A N 1
ATOM 1393 C CA . VAL A 1 188 ? 3.486 -7.338 0.657 1.00 97.69 188 VAL A CA 1
ATOM 1394 C C . VAL A 1 188 ? 3.977 -8.229 1.786 1.00 97.69 188 VAL A C 1
ATOM 1396 O O . VAL A 1 188 ? 3.266 -8.478 2.764 1.00 97.69 188 VAL A O 1
ATOM 1399 N N . VAL A 1 189 ? 5.228 -8.667 1.686 1.00 97.19 189 VAL A N 1
ATOM 1400 C CA . VAL A 1 189 ? 5.912 -9.416 2.737 1.00 97.19 189 VAL A CA 1
ATOM 1401 C C . VAL A 1 189 ? 7.227 -8.745 3.118 1.00 97.19 189 VAL A C 1
ATOM 1403 O O . VAL A 1 189 ? 7.969 -8.285 2.256 1.00 97.19 189 VAL A O 1
ATOM 1406 N N . ASN A 1 190 ? 7.520 -8.681 4.414 1.00 95.19 190 ASN A N 1
ATOM 1407 C CA . ASN A 1 190 ? 8.835 -8.300 4.921 1.00 95.19 190 ASN A CA 1
ATOM 1408 C C . ASN A 1 190 ? 9.690 -9.566 5.069 1.00 95.19 190 ASN A C 1
ATOM 1410 O O . ASN A 1 190 ? 9.421 -10.404 5.929 1.00 95.19 190 ASN A O 1
ATOM 1414 N N . ALA A 1 191 ? 10.691 -9.722 4.202 1.00 91.81 191 ALA A N 1
ATOM 1415 C CA . ALA A 1 191 ? 11.556 -10.899 4.175 1.00 91.81 191 ALA A CA 1
ATOM 1416 C C . ALA A 1 191 ? 12.555 -10.922 5.335 1.00 91.81 191 ALA A C 1
ATOM 1418 O O . ALA A 1 191 ? 12.937 -11.995 5.797 1.00 91.81 191 ALA A O 1
ATOM 1419 N N . THR A 1 192 ? 12.964 -9.753 5.837 1.00 84.44 192 THR A N 1
ATOM 1420 C CA . THR A 1 192 ? 13.994 -9.679 6.879 1.00 84.44 192 THR A CA 1
ATOM 1421 C C . THR A 1 192 ? 13.451 -10.028 8.261 1.00 84.44 192 THR A C 1
ATOM 1423 O O . THR A 1 192 ? 14.222 -10.370 9.159 1.00 84.44 192 THR A O 1
ATOM 1426 N N . GLY A 1 193 ? 12.132 -9.914 8.459 1.00 76.44 193 GLY A N 1
ATOM 1427 C CA . GLY A 1 193 ? 11.492 -10.051 9.766 1.00 76.44 193 GLY A CA 1
ATOM 1428 C C . GLY A 1 193 ? 11.935 -8.990 10.780 1.00 76.44 193 GLY A C 1
ATOM 1429 O O . GLY A 1 193 ? 11.693 -9.157 11.976 1.00 76.44 193 GLY A O 1
ATOM 1430 N N . ARG A 1 194 ? 12.626 -7.933 10.329 1.00 74.44 194 ARG A N 1
ATOM 1431 C CA . ARG A 1 194 ? 13.225 -6.915 11.197 1.00 74.44 194 ARG A CA 1
ATOM 1432 C C . ARG A 1 194 ? 12.236 -5.798 11.516 1.00 74.44 194 ARG A C 1
ATOM 1434 O O . ARG A 1 194 ? 11.412 -5.393 10.694 1.00 74.44 194 ARG A O 1
ATOM 1441 N N . THR A 1 195 ? 12.358 -5.294 12.739 1.00 76.25 195 THR A N 1
ATOM 1442 C CA . THR A 1 195 ? 11.520 -4.241 13.318 1.00 76.25 195 THR A CA 1
ATOM 1443 C C . THR A 1 195 ? 11.788 -2.885 12.664 1.00 76.25 195 THR A C 1
ATOM 1445 O O . THR A 1 195 ? 12.929 -2.573 12.341 1.00 76.25 195 THR A O 1
ATOM 1448 N N . GLY A 1 196 ? 10.750 -2.057 12.537 1.00 87.31 196 GLY A N 1
ATOM 1449 C CA . GLY A 1 196 ? 10.828 -0.670 12.050 1.00 87.31 196 GLY A CA 1
ATOM 1450 C C . GLY A 1 196 ? 10.296 -0.463 10.631 1.00 87.31 196 GLY A C 1
ATOM 1451 O O . GLY A 1 196 ? 10.030 0.673 10.239 1.00 87.31 196 GLY A O 1
ATOM 1452 N N . ASN A 1 197 ? 10.076 -1.547 9.884 1.00 93.31 197 ASN A N 1
ATOM 1453 C CA . ASN A 1 197 ? 9.540 -1.474 8.529 1.00 93.31 197 ASN A CA 1
ATOM 1454 C C . ASN A 1 197 ? 8.047 -1.120 8.499 1.00 93.31 197 ASN A C 1
ATOM 1456 O O . ASN A 1 197 ? 7.277 -1.546 9.366 1.00 93.31 197 ASN A O 1
ATOM 1460 N N . ARG A 1 198 ? 7.631 -0.411 7.445 1.00 95.94 198 ARG A N 1
ATOM 1461 C CA . ARG A 1 198 ? 6.226 -0.137 7.110 1.00 95.94 198 ARG A CA 1
ATOM 1462 C C . ARG A 1 198 ? 5.841 -0.858 5.821 1.00 95.94 198 ARG A C 1
ATOM 1464 O O . ARG A 1 198 ? 6.598 -0.801 4.854 1.00 95.94 198 ARG A O 1
ATOM 1471 N N . ALA A 1 199 ? 4.681 -1.507 5.768 1.00 97.00 199 ALA A N 1
ATOM 1472 C CA . ALA A 1 199 ? 4.265 -2.184 4.537 1.00 97.00 199 ALA A CA 1
ATOM 1473 C C . ALA A 1 199 ? 3.734 -1.179 3.505 1.00 97.00 199 ALA A C 1
ATOM 1475 O O . ALA A 1 199 ? 4.292 -1.042 2.418 1.00 97.00 199 ALA A O 1
ATOM 1476 N N . VAL A 1 200 ? 2.685 -0.438 3.859 1.00 97.75 200 VAL A N 1
ATOM 1477 C CA . VAL A 1 200 ? 2.015 0.517 2.970 1.00 97.75 200 VAL A CA 1
ATOM 1478 C C . VAL A 1 200 ? 1.884 1.861 3.669 1.00 97.75 200 VAL A C 1
ATOM 1480 O O . VAL A 1 200 ? 1.347 1.948 4.772 1.00 97.75 200 VAL A O 1
ATOM 1483 N N . HIS A 1 201 ? 2.336 2.922 3.010 1.00 97.12 201 HIS A N 1
ATOM 1484 C CA . HIS A 1 201 ? 2.226 4.288 3.495 1.00 97.12 201 HIS A CA 1
ATOM 1485 C C . HIS A 1 201 ? 1.406 5.139 2.526 1.00 97.12 201 HIS A C 1
ATOM 1487 O O . HIS A 1 201 ? 1.794 5.335 1.381 1.00 97.12 201 HIS A O 1
ATOM 1493 N N . LEU A 1 202 ? 0.270 5.641 2.996 1.00 95.69 202 LEU A N 1
ATOM 1494 C CA . LEU A 1 202 ? -0.614 6.561 2.296 1.00 95.69 202 LEU A CA 1
ATOM 1495 C C . LEU A 1 202 ? -0.334 7.974 2.820 1.00 95.69 202 LEU A C 1
ATOM 1497 O O . LEU A 1 202 ? -0.879 8.377 3.850 1.00 95.69 202 LEU A O 1
ATOM 1501 N N . ALA A 1 203 ? 0.545 8.703 2.140 1.00 94.00 203 ALA A N 1
ATOM 1502 C CA . ALA A 1 203 ? 0.993 10.035 2.522 1.00 94.00 203 ALA A CA 1
ATOM 1503 C C . ALA A 1 203 ? 0.221 11.106 1.742 1.00 94.00 203 ALA A C 1
ATOM 1505 O O . ALA A 1 203 ? 0.391 11.250 0.533 1.00 94.00 203 ALA A O 1
ATOM 1506 N N . ASN A 1 204 ? -0.620 11.869 2.441 1.00 92.44 204 ASN A N 1
ATOM 1507 C CA . ASN A 1 204 ? -1.446 12.936 1.867 1.00 92.44 204 ASN A CA 1
ATOM 1508 C C . ASN A 1 204 ? -2.335 12.481 0.695 1.00 92.44 204 ASN A C 1
ATOM 1510 O O . ASN A 1 204 ? -2.540 13.212 -0.274 1.00 92.44 204 ASN A O 1
ATOM 1514 N N . VAL A 1 205 ? -2.850 11.252 0.779 1.00 92.50 205 VAL A N 1
ATOM 1515 C CA . VAL A 1 205 ? -3.690 10.654 -0.262 1.00 92.50 205 VAL A CA 1
ATOM 1516 C C . VAL A 1 205 ? -5.164 10.943 0.001 1.00 92.50 205 VAL A C 1
ATOM 1518 O O . VAL A 1 205 ? -5.649 10.773 1.121 1.00 92.50 205 VAL A O 1
ATOM 1521 N N . LEU A 1 206 ? -5.902 11.339 -1.034 1.00 91.62 206 LEU A N 1
ATOM 1522 C CA . LEU A 1 206 ? -7.312 11.694 -0.916 1.00 91.62 206 LEU A CA 1
ATOM 1523 C C . LEU A 1 206 ? -8.191 10.825 -1.807 1.00 91.62 206 LEU A C 1
ATOM 1525 O O . LEU A 1 206 ? -7.823 10.525 -2.941 1.00 91.62 206 LEU A O 1
ATOM 1529 N N . ALA A 1 207 ? -9.378 10.481 -1.301 1.00 93.31 207 ALA A N 1
ATOM 1530 C CA . ALA A 1 207 ? -10.474 9.896 -2.076 1.00 93.31 207 ALA A CA 1
ATOM 1531 C C . ALA A 1 207 ? -10.055 8.706 -2.964 1.00 93.31 207 ALA A C 1
ATOM 1533 O O . ALA A 1 207 ? -10.573 8.523 -4.064 1.00 93.31 207 ALA A O 1
ATOM 1534 N N . SER A 1 208 ? -9.090 7.918 -2.489 1.00 95.44 208 SER A N 1
ATOM 1535 C CA . SER A 1 208 ? -8.492 6.809 -3.227 1.00 95.44 208 SER A CA 1
ATOM 1536 C C . SER A 1 208 ? -9.011 5.463 -2.736 1.00 95.44 208 SER A C 1
ATOM 1538 O O . SER A 1 208 ? -9.497 5.332 -1.609 1.00 95.44 208 SER A O 1
ATOM 1540 N N . THR A 1 209 ? -8.901 4.447 -3.582 1.00 97.12 209 THR A N 1
ATOM 1541 C CA . THR A 1 209 ? -9.375 3.091 -3.310 1.00 97.12 209 THR A CA 1
ATOM 1542 C C . THR A 1 209 ? -8.218 2.106 -3.316 1.00 97.12 209 THR A C 1
ATOM 1544 O O . THR A 1 209 ? -7.459 2.028 -4.278 1.00 97.12 209 THR A O 1
ATOM 1547 N N . PHE A 1 210 ? -8.108 1.317 -2.251 1.00 98.06 210 PHE A N 1
ATOM 1548 C CA . PHE A 1 210 ? -7.061 0.317 -2.087 1.00 98.06 210 PHE A CA 1
ATOM 1549 C C . PHE A 1 210 ? -7.672 -1.038 -1.751 1.00 98.06 210 PHE A C 1
ATOM 1551 O O . PHE A 1 210 ? -8.505 -1.147 -0.853 1.00 98.06 210 PHE A O 1
ATOM 1558 N N . THR A 1 211 ? -7.218 -2.090 -2.422 1.00 98.19 211 THR A N 1
ATOM 1559 C CA . THR A 1 211 ? -7.510 -3.475 -2.039 1.00 98.19 211 THR A CA 1
ATOM 1560 C C . THR A 1 211 ? -6.230 -4.152 -1.577 1.00 98.19 211 THR A C 1
ATOM 1562 O O . THR A 1 211 ? -5.316 -4.374 -2.373 1.00 98.19 211 THR A O 1
ATOM 1565 N N . ILE A 1 212 ? -6.184 -4.503 -0.295 1.00 97.94 212 ILE A N 1
ATOM 1566 C CA . ILE A 1 212 ? -5.067 -5.197 0.341 1.00 97.94 212 ILE A CA 1
ATOM 1567 C C . ILE A 1 212 ? -5.378 -6.687 0.382 1.00 97.94 212 ILE A C 1
ATOM 1569 O O . ILE A 1 212 ? -6.238 -7.139 1.142 1.00 97.94 212 ILE A O 1
ATOM 1573 N N . LYS A 1 213 ? -4.662 -7.461 -0.432 1.00 98.00 213 LYS A N 1
ATOM 1574 C CA . LYS A 1 213 ? -4.774 -8.918 -0.464 1.00 98.00 213 LYS A CA 1
ATOM 1575 C C . LYS A 1 213 ? -4.091 -9.541 0.750 1.00 98.00 213 LYS A C 1
ATOM 1577 O O . LYS A 1 213 ? -4.688 -10.407 1.391 1.00 98.00 213 LYS A O 1
ATOM 1582 N N . ASN A 1 214 ? -2.860 -9.127 1.044 1.00 97.88 214 ASN A N 1
ATOM 1583 C CA . ASN A 1 214 ? -2.079 -9.674 2.147 1.00 97.88 214 ASN A CA 1
ATOM 1584 C C . ASN A 1 214 ? -0.960 -8.714 2.597 1.00 97.88 214 ASN A C 1
ATOM 1586 O O . ASN A 1 214 ? -0.267 -8.133 1.768 1.00 97.88 214 ASN A O 1
ATOM 1590 N N . ILE A 1 215 ? -0.759 -8.585 3.909 1.00 97.00 215 ILE A N 1
ATOM 1591 C CA . ILE A 1 215 ? 0.445 -7.990 4.510 1.00 97.00 215 ILE A CA 1
ATOM 1592 C C . ILE A 1 215 ? 0.990 -8.978 5.545 1.00 97.00 215 ILE A C 1
ATOM 1594 O O . ILE A 1 215 ? 0.242 -9.398 6.427 1.00 97.00 215 ILE A O 1
ATOM 1598 N N . SER A 1 216 ? 2.274 -9.339 5.463 1.00 95.38 216 SER A N 1
ATOM 1599 C CA . SER A 1 216 ? 2.905 -10.305 6.384 1.00 95.38 216 SER A CA 1
ATOM 1600 C C . SER A 1 216 ? 4.401 -10.059 6.626 1.00 95.38 216 SER A C 1
ATOM 1602 O O . SER A 1 216 ? 5.030 -9.327 5.873 1.00 95.38 216 SER A O 1
ATOM 1604 N N . GLY A 1 217 ? 5.006 -10.695 7.637 1.00 91.69 217 GLY A N 1
ATOM 1605 C CA . GLY A 1 217 ? 6.469 -10.730 7.811 1.00 91.69 217 GLY A CA 1
ATOM 1606 C C . GLY A 1 217 ? 7.052 -9.828 8.908 1.00 91.69 217 GLY A C 1
ATOM 1607 O O . GLY A 1 217 ? 8.167 -9.343 8.764 1.00 91.69 217 GLY A O 1
ATOM 1608 N N . ASN A 1 218 ? 6.344 -9.595 10.016 1.00 91.19 218 ASN A N 1
ATOM 1609 C CA . ASN A 1 218 ? 6.824 -8.773 11.147 1.00 91.19 218 ASN A CA 1
ATOM 1610 C C . ASN A 1 218 ? 7.101 -7.306 10.771 1.00 91.19 218 ASN A C 1
ATOM 1612 O O . ASN A 1 218 ? 8.159 -6.758 11.073 1.00 91.19 218 ASN A O 1
ATOM 1616 N N . PHE A 1 219 ? 6.161 -6.649 10.090 1.00 93.12 219 PHE A N 1
ATOM 1617 C CA . PHE A 1 219 ? 6.225 -5.192 9.919 1.00 93.12 219 PHE A CA 1
ATOM 1618 C C . PHE A 1 219 ? 5.960 -4.475 11.252 1.00 93.12 219 PHE A C 1
ATOM 1620 O O . PHE A 1 219 ? 5.102 -4.901 12.024 1.00 93.12 219 PHE A O 1
ATOM 1627 N N . ALA A 1 220 ? 6.625 -3.342 11.495 1.00 92.38 220 ALA A N 1
ATOM 1628 C CA . ALA A 1 220 ? 6.280 -2.482 12.629 1.00 92.38 220 ALA A CA 1
ATOM 1629 C C . ALA A 1 220 ? 4.961 -1.739 12.387 1.00 92.38 220 ALA A C 1
ATOM 1631 O O . ALA A 1 220 ? 4.135 -1.629 13.289 1.00 92.38 220 ALA A O 1
ATOM 1632 N N . ASP A 1 221 ? 4.735 -1.252 11.166 1.00 93.38 221 ASP A N 1
ATOM 1633 C CA . ASP A 1 221 ? 3.454 -0.670 10.771 1.00 93.38 221 ASP A CA 1
ATOM 1634 C C . ASP A 1 221 ? 2.936 -1.352 9.491 1.00 93.38 221 ASP A C 1
ATOM 1636 O O . ASP A 1 221 ? 3.679 -1.557 8.533 1.00 93.38 221 ASP A O 1
ATOM 1640 N N . GLY A 1 222 ? 1.656 -1.712 9.455 1.00 94.69 222 GLY A N 1
ATOM 1641 C CA . GLY A 1 222 ? 1.027 -2.335 8.289 1.00 94.69 222 GLY A CA 1
ATOM 1642 C C . GLY A 1 222 ? 0.642 -1.271 7.283 1.00 94.69 222 GLY A C 1
ATOM 1643 O O . GLY A 1 222 ? 1.380 -0.993 6.343 1.00 94.69 222 GLY A O 1
ATOM 1644 N N . ILE A 1 223 ? -0.510 -0.648 7.513 1.00 96.38 223 ILE A N 1
ATOM 1645 C CA . ILE A 1 223 ? -1.017 0.458 6.706 1.00 96.38 223 ILE A CA 1
ATOM 1646 C C . ILE A 1 223 ? -0.932 1.738 7.526 1.00 96.38 223 ILE A C 1
ATOM 1648 O O . ILE A 1 223 ? -1.536 1.843 8.595 1.00 96.38 223 ILE A O 1
ATOM 1652 N N . VAL A 1 224 ? -0.202 2.721 7.013 1.00 95.88 224 VAL A N 1
ATOM 1653 C CA . VAL A 1 224 ? -0.060 4.042 7.623 1.00 95.88 224 VAL A CA 1
ATOM 1654 C C . VAL A 1 224 ? -0.798 5.070 6.781 1.00 95.88 224 VAL A C 1
ATOM 1656 O O . VAL A 1 224 ? -0.478 5.250 5.614 1.00 95.88 224 VAL A O 1
ATOM 1659 N N . PHE A 1 225 ? -1.754 5.768 7.380 1.00 94.81 225 PHE A N 1
ATOM 1660 C CA . PHE A 1 225 ? -2.413 6.943 6.822 1.00 94.81 225 PHE A CA 1
ATOM 1661 C C . PHE A 1 225 ? -1.754 8.176 7.434 1.00 94.81 225 PHE A C 1
ATOM 1663 O O . PHE A 1 225 ? -1.932 8.426 8.625 1.00 94.81 225 PHE A O 1
ATOM 1670 N N . GLU A 1 226 ? -0.984 8.935 6.659 1.00 93.88 226 GLU A N 1
ATOM 1671 C CA . GLU A 1 226 ? -0.313 10.144 7.141 1.00 93.88 226 GLU A CA 1
ATOM 1672 C C . GLU A 1 226 ? -0.863 11.390 6.448 1.00 93.88 226 GLU A C 1
ATOM 1674 O O . GLU A 1 226 ? -0.703 11.555 5.241 1.00 93.88 226 GLU A O 1
ATOM 1679 N N . GLY A 1 227 ? -1.487 12.284 7.218 1.00 91.31 227 GLY A N 1
ATOM 1680 C CA . GLY A 1 227 ? -1.711 13.668 6.804 1.00 91.31 227 GLY A CA 1
ATOM 1681 C C . GLY A 1 227 ? -0.595 14.555 7.354 1.00 91.31 227 GLY A C 1
ATOM 1682 O O . GLY A 1 227 ? -0.425 14.622 8.571 1.00 91.31 227 GLY A O 1
ATOM 1683 N N . ALA A 1 228 ? 0.141 15.245 6.485 1.00 90.25 228 ALA A N 1
ATOM 1684 C CA . ALA A 1 228 ? 1.296 16.076 6.824 1.00 90.25 228 ALA A CA 1
ATOM 1685 C C . ALA A 1 228 ? 1.166 17.504 6.265 1.00 90.25 228 ALA A C 1
ATOM 1687 O O . ALA A 1 228 ? 0.557 17.697 5.221 1.00 90.25 228 ALA A O 1
ATOM 1688 N N . ASN A 1 229 ? 1.797 18.500 6.897 1.00 88.12 229 ASN A N 1
ATOM 1689 C CA . ASN A 1 229 ? 1.979 19.861 6.350 1.00 88.12 229 ASN A CA 1
ATOM 1690 C C . ASN A 1 229 ? 0.669 20.556 5.915 1.00 88.12 229 ASN A C 1
ATOM 1692 O O . ASN A 1 229 ? 0.555 21.026 4.782 1.00 88.12 229 ASN A O 1
ATOM 1696 N N . ASP A 1 230 ? -0.336 20.589 6.796 1.00 85.75 230 ASP A N 1
ATOM 1697 C CA . ASP A 1 230 ? -1.685 21.116 6.514 1.00 85.75 230 ASP A CA 1
ATOM 1698 C C . ASP A 1 230 ? -2.373 20.446 5.304 1.00 85.75 230 ASP A C 1
ATOM 1700 O O . ASP A 1 230 ? -3.134 21.068 4.550 1.00 85.75 230 ASP A O 1
ATOM 1704 N N . ARG A 1 231 ? -2.074 19.162 5.075 1.00 87.75 231 ARG A N 1
ATOM 1705 C CA . ARG A 1 231 ? -2.682 18.327 4.031 1.00 87.75 231 ARG A CA 1
ATOM 1706 C C . ARG A 1 231 ? -3.325 17.080 4.625 1.00 87.75 231 ARG A C 1
ATOM 1708 O O . ARG A 1 231 ? -3.112 16.723 5.786 1.00 87.75 231 ARG A O 1
ATOM 1715 N N . GLY A 1 232 ? -4.178 16.463 3.815 1.00 88.38 232 GLY A N 1
ATOM 1716 C CA . GLY A 1 232 ? -5.066 15.395 4.241 1.00 88.38 232 GLY A CA 1
ATOM 1717 C C . GLY A 1 232 ? -4.703 14.028 3.684 1.00 88.38 232 GLY A C 1
ATOM 1718 O O . GLY A 1 232 ? -4.481 13.909 2.486 1.00 88.38 232 GLY A O 1
ATOM 1719 N N . CYS A 1 233 ? -4.749 12.995 4.525 1.00 92.44 233 CYS A N 1
ATOM 1720 C CA . CYS A 1 233 ? -4.926 11.607 4.111 1.00 92.44 233 CYS A CA 1
ATOM 1721 C C . CYS A 1 233 ? -6.356 11.160 4.442 1.00 92.44 233 CYS A C 1
ATOM 1723 O O . CYS A 1 233 ? -6.642 10.678 5.543 1.00 92.44 233 CYS A O 1
ATOM 1725 N N . ALA A 1 234 ? -7.285 11.426 3.527 1.00 93.06 234 ALA A N 1
ATOM 1726 C CA . ALA A 1 234 ? -8.707 11.459 3.843 1.00 93.06 234 ALA A CA 1
ATOM 1727 C C . ALA A 1 234 ? -9.615 10.879 2.765 1.00 93.06 234 ALA A C 1
ATOM 1729 O O . ALA A 1 234 ? -9.289 10.887 1.581 1.00 93.06 234 ALA A O 1
ATOM 1730 N N . TYR A 1 235 ? -10.803 10.437 3.179 1.00 94.75 235 TYR A N 1
ATOM 1731 C CA . TYR A 1 235 ? -11.833 9.886 2.288 1.00 94.75 235 TYR A CA 1
ATOM 1732 C C . TYR A 1 235 ? -11.397 8.639 1.512 1.00 94.75 235 TYR A C 1
ATOM 1734 O O . TYR A 1 235 ? -12.009 8.287 0.505 1.00 94.75 235 TYR A O 1
ATOM 1742 N N . ASN A 1 236 ? -10.336 7.962 1.949 1.00 96.44 236 ASN A N 1
ATOM 1743 C CA . ASN A 1 236 ? -9.867 6.762 1.274 1.00 96.44 236 ASN A CA 1
ATOM 1744 C C . ASN A 1 236 ? -10.721 5.561 1.668 1.00 96.44 236 ASN A C 1
ATOM 1746 O O . ASN A 1 236 ? -11.175 5.461 2.808 1.00 96.44 236 ASN A O 1
ATOM 1750 N N . THR A 1 237 ? -10.898 4.624 0.744 1.00 97.31 237 THR A N 1
ATOM 1751 C CA . THR A 1 237 ? -11.520 3.328 1.020 1.00 97.31 237 THR A CA 1
ATOM 1752 C C . THR A 1 237 ? -10.474 2.234 0.909 1.00 97.31 237 THR A C 1
ATOM 1754 O O . THR A 1 237 ? -9.846 2.072 -0.134 1.00 97.31 237 THR A O 1
ATOM 1757 N N . VAL A 1 238 ? -10.301 1.460 1.975 1.00 97.81 238 VAL A N 1
ATOM 1758 C CA . VAL A 1 238 ? -9.389 0.321 2.018 1.00 97.81 238 VAL A CA 1
ATOM 1759 C C . VAL A 1 238 ? -10.186 -0.952 2.260 1.00 97.81 238 VAL A C 1
ATOM 1761 O O . VAL A 1 238 ? -10.767 -1.140 3.325 1.00 97.81 238 VAL A O 1
ATOM 1764 N N . THR A 1 239 ? -10.192 -1.843 1.273 1.00 98.12 239 THR A N 1
ATOM 1765 C CA . THR A 1 239 ? -10.729 -3.198 1.412 1.00 98.12 239 THR A CA 1
ATOM 1766 C C . THR A 1 239 ? -9.609 -4.125 1.853 1.00 98.12 239 THR A C 1
ATOM 1768 O O . THR A 1 239 ? -8.579 -4.226 1.185 1.00 98.12 239 THR A O 1
ATOM 1771 N N . LEU A 1 240 ? -9.803 -4.800 2.979 1.00 96.56 240 LEU A N 1
ATOM 1772 C CA . LEU A 1 240 ? -8.829 -5.710 3.563 1.00 96.56 240 LEU A CA 1
ATOM 1773 C C . LEU A 1 240 ? -9.242 -7.157 3.334 1.00 96.56 240 LEU A C 1
ATOM 1775 O O . LEU A 1 240 ? -10.405 -7.520 3.487 1.00 96.56 240 LEU A O 1
ATOM 1779 N N . ASN A 1 241 ? -8.255 -7.997 3.050 1.00 96.88 241 ASN A N 1
ATOM 1780 C CA . ASN A 1 241 ? -8.397 -9.441 3.130 1.00 96.88 241 ASN A CA 1
ATOM 1781 C C . ASN A 1 241 ? -7.618 -9.997 4.329 1.00 96.88 241 ASN A C 1
ATOM 1783 O O . ASN A 1 241 ? -8.218 -10.582 5.229 1.00 96.88 241 ASN A O 1
ATOM 1787 N N . ASN A 1 242 ? -6.303 -9.769 4.399 1.00 95.75 242 ASN A N 1
ATOM 1788 C CA . ASN A 1 242 ? -5.469 -10.346 5.454 1.00 95.75 242 ASN A CA 1
ATOM 1789 C C . ASN A 1 242 ? -4.296 -9.429 5.837 1.00 95.75 242 ASN A C 1
ATOM 1791 O O . ASN A 1 242 ? -3.544 -8.983 4.973 1.00 95.75 242 ASN A O 1
ATOM 1795 N N . ILE A 1 243 ? -4.112 -9.177 7.131 1.00 94.56 243 ILE A N 1
ATOM 1796 C CA . ILE A 1 243 ? -2.906 -8.572 7.709 1.00 94.56 243 ILE A CA 1
ATOM 1797 C C . ILE A 1 243 ? -2.449 -9.492 8.829 1.00 94.56 243 ILE A C 1
ATOM 1799 O O . ILE A 1 243 ? -3.220 -9.769 9.744 1.00 94.56 243 ILE A O 1
ATOM 1803 N N . GLN A 1 244 ? -1.215 -9.978 8.764 1.00 93.00 244 GLN A N 1
ATOM 1804 C CA . GLN A 1 244 ? -0.679 -10.924 9.735 1.00 93.00 244 GLN A CA 1
ATOM 1805 C C . GLN A 1 244 ? 0.688 -10.497 10.222 1.00 93.00 244 GLN A C 1
ATOM 1807 O O . GLN A 1 244 ? 1.481 -9.984 9.439 1.00 93.00 244 GLN A O 1
ATOM 1812 N N . THR A 1 245 ? 1.017 -10.781 11.484 1.00 89.19 245 THR A N 1
ATOM 1813 C CA . THR A 1 245 ? 2.376 -10.553 12.016 1.00 89.19 245 THR A CA 1
ATOM 1814 C C . THR A 1 245 ? 2.835 -9.101 11.799 1.00 89.19 245 THR A C 1
ATOM 1816 O O . THR A 1 245 ? 3.866 -8.848 11.194 1.00 89.19 245 THR A O 1
ATOM 1819 N N . VAL A 1 246 ? 2.019 -8.123 12.196 1.00 89.50 246 VAL A N 1
ATOM 1820 C CA . VAL A 1 246 ? 2.334 -6.689 12.101 1.00 89.50 246 VAL A CA 1
ATOM 1821 C C . VAL A 1 246 ? 2.038 -5.998 13.424 1.00 89.50 246 VAL A C 1
ATOM 1823 O O . VAL A 1 246 ? 0.910 -6.100 13.894 1.00 89.50 246 VAL A O 1
ATOM 1826 N N . ASP A 1 247 ? 2.997 -5.266 13.993 1.00 87.94 247 ASP A N 1
ATOM 1827 C CA . ASP A 1 247 ? 2.851 -4.643 15.320 1.00 87.94 247 ASP A CA 1
ATOM 1828 C C . ASP A 1 247 ? 1.716 -3.617 15.366 1.00 87.94 247 ASP A C 1
ATOM 1830 O O . ASP A 1 247 ? 0.832 -3.722 16.212 1.00 87.94 247 ASP A O 1
ATOM 1834 N N . ASN A 1 248 ? 1.698 -2.662 14.429 1.00 89.00 248 ASN 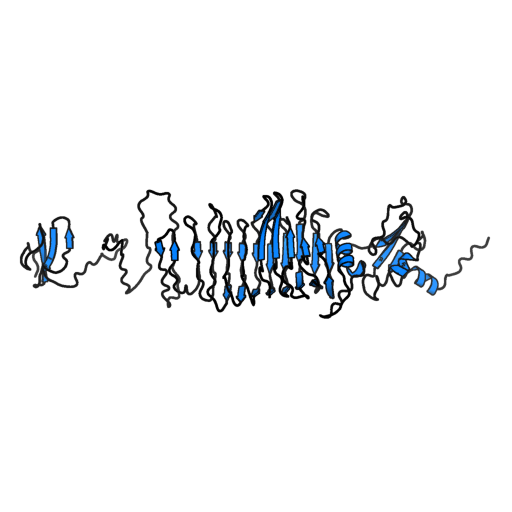A N 1
ATOM 1835 C CA . ASN A 1 248 ? 0.612 -1.697 14.253 1.00 89.00 248 ASN A CA 1
ATOM 1836 C C . ASN A 1 248 ? -0.073 -1.932 12.895 1.00 89.00 248 ASN A C 1
ATOM 1838 O O . ASN A 1 248 ? 0.303 -1.300 11.905 1.00 89.00 248 ASN A O 1
ATOM 1842 N N . PRO A 1 249 ? -1.074 -2.828 12.801 1.00 91.38 249 PRO A N 1
ATOM 1843 C CA . PRO A 1 249 ? -1.688 -3.196 11.524 1.00 91.38 249 PRO A CA 1
ATOM 1844 C C . PRO A 1 249 ? -2.240 -2.006 10.737 1.00 91.38 249 PRO A C 1
ATOM 1846 O O . PRO A 1 249 ? -2.096 -1.954 9.518 1.00 91.38 249 PRO A O 1
ATOM 1849 N N . ILE A 1 250 ? -2.861 -1.050 11.435 1.00 92.88 250 ILE A N 1
ATOM 1850 C CA . ILE A 1 250 ? -3.452 0.153 10.848 1.00 92.88 250 ILE A CA 1
ATOM 1851 C C . ILE A 1 250 ? -3.139 1.344 11.750 1.00 92.88 250 ILE A C 1
ATOM 1853 O O . ILE A 1 250 ? -3.453 1.330 12.940 1.00 92.88 250 ILE A O 1
ATOM 1857 N N . LYS A 1 251 ? -2.565 2.399 11.180 1.00 92.38 251 LYS A N 1
ATOM 1858 C CA . LYS A 1 251 ? -2.083 3.567 11.917 1.00 92.38 251 LYS A CA 1
ATOM 1859 C C . LYS A 1 251 ? -2.453 4.853 11.197 1.00 92.38 251 LYS A C 1
ATOM 1861 O O . LYS A 1 251 ? -2.246 4.966 9.998 1.00 92.38 251 LYS A O 1
ATOM 1866 N N . PHE A 1 252 ? -2.953 5.835 11.937 1.00 91.50 252 PHE A N 1
ATOM 1867 C CA . PHE A 1 252 ? -3.261 7.176 11.450 1.00 91.50 252 PHE A CA 1
ATOM 1868 C C . PHE A 1 252 ? -2.344 8.179 12.144 1.00 91.50 252 PHE A C 1
ATOM 1870 O O . PHE A 1 252 ? -2.270 8.247 13.378 1.00 91.50 252 PHE A O 1
ATOM 1877 N N . ILE A 1 253 ? -1.638 8.961 11.343 1.00 91.06 253 ILE A N 1
ATOM 1878 C CA . ILE A 1 253 ? -0.645 9.926 11.786 1.00 91.06 253 ILE A CA 1
ATOM 1879 C C . ILE A 1 253 ? -1.036 11.292 11.229 1.00 91.06 253 ILE A C 1
ATOM 1881 O O . ILE A 1 253 ? -1.316 11.439 10.044 1.00 91.06 253 ILE A O 1
ATOM 1885 N N . ASN A 1 254 ? -1.031 12.290 12.106 1.00 88.75 254 ASN A N 1
ATOM 1886 C CA . ASN A 1 254 ? -1.190 13.689 11.740 1.00 88.75 254 ASN A CA 1
ATOM 1887 C C . ASN A 1 254 ? 0.112 14.400 12.112 1.00 88.75 254 ASN A C 1
ATOM 1889 O O . ASN A 1 254 ? 0.452 14.467 13.296 1.00 88.75 254 ASN A O 1
ATOM 1893 N N . THR A 1 255 ? 0.847 14.910 11.131 1.00 89.31 255 THR A N 1
ATOM 1894 C CA . THR A 1 255 ? 2.083 15.677 11.337 1.00 89.31 255 THR A CA 1
ATOM 1895 C C . THR A 1 255 ? 1.905 17.102 10.813 1.00 89.31 255 THR A C 1
ATOM 1897 O O . THR A 1 255 ? 1.166 17.337 9.863 1.00 89.31 255 THR A O 1
ATOM 1900 N N . ALA A 1 256 ? 2.543 18.086 11.458 1.00 87.75 256 ALA A N 1
ATOM 1901 C CA . ALA A 1 256 ? 2.583 19.483 10.997 1.00 87.75 256 ALA A CA 1
ATOM 1902 C C . ALA A 1 256 ? 1.220 20.047 10.515 1.00 87.75 256 ALA A C 1
ATOM 1904 O O . ALA A 1 256 ? 1.106 20.529 9.393 1.00 87.75 256 ALA A O 1
ATOM 1905 N N . GLY A 1 257 ? 0.168 19.914 11.334 1.00 86.25 257 GLY A N 1
ATOM 1906 C CA . GLY A 1 257 ? -1.178 20.427 11.022 1.00 86.25 257 GLY A CA 1
ATOM 1907 C C . GLY A 1 257 ? -1.987 19.612 10.001 1.00 86.25 257 GLY A C 1
ATOM 1908 O O . GLY A 1 257 ? -3.156 19.914 9.763 1.00 86.25 257 GLY A O 1
ATOM 1909 N N . GLY A 1 258 ? -1.413 18.545 9.437 1.00 89.00 258 GLY A N 1
ATOM 1910 C CA . GLY A 1 258 ? -2.125 17.622 8.560 1.00 89.00 258 GLY A CA 1
ATOM 1911 C C . GLY A 1 258 ? -3.192 16.785 9.276 1.00 89.00 258 GLY A C 1
ATOM 1912 O O . GLY A 1 258 ? -3.305 16.783 10.504 1.00 89.00 258 GLY A O 1
ATOM 1913 N N . PHE A 1 259 ? -4.007 16.076 8.496 1.00 89.62 259 PHE A N 1
ATOM 1914 C CA . PHE A 1 259 ? -5.162 15.332 9.001 1.00 89.62 259 PHE A CA 1
ATOM 1915 C C . PHE A 1 259 ? -5.358 13.987 8.294 1.00 89.62 259 PHE A C 1
ATOM 1917 O O . PHE A 1 259 ? -5.321 13.911 7.076 1.00 89.62 259 PHE A O 1
ATOM 1924 N N . ALA A 1 260 ? -5.625 12.920 9.044 1.00 91.62 260 ALA A N 1
ATOM 1925 C CA . ALA A 1 260 ? -5.913 11.590 8.513 1.00 91.62 260 ALA A CA 1
ATOM 1926 C C . ALA A 1 260 ? -7.350 11.155 8.858 1.00 91.62 260 ALA A C 1
ATOM 1928 O O . ALA A 1 260 ? -7.563 10.350 9.766 1.00 91.62 260 ALA A O 1
ATOM 1929 N N . ASN A 1 261 ? -8.363 11.744 8.216 1.00 91.19 261 ASN A N 1
ATOM 1930 C CA . ASN A 1 261 ? -9.769 11.640 8.630 1.00 91.19 261 ASN A CA 1
ATOM 1931 C C . ASN A 1 261 ? -10.687 10.980 7.586 1.00 91.19 261 ASN A C 1
ATOM 1933 O O . ASN A 1 261 ? -10.382 10.927 6.402 1.00 91.19 261 ASN A O 1
ATOM 1937 N N . GLN A 1 262 ? -11.851 10.503 8.030 1.00 93.56 262 GLN A N 1
ATOM 1938 C CA . GLN A 1 262 ? -12.936 10.030 7.156 1.00 93.56 262 GLN A CA 1
ATOM 1939 C C . GLN A 1 262 ? -12.535 8.905 6.185 1.00 93.56 262 GLN A C 1
ATOM 1941 O O . GLN A 1 262 ? -13.132 8.734 5.126 1.00 93.56 262 GLN A O 1
ATOM 1946 N N . ASN A 1 263 ? -11.528 8.113 6.543 1.00 94.56 263 ASN A N 1
ATOM 1947 C CA . ASN A 1 263 ? -11.154 6.911 5.814 1.00 94.56 263 ASN A CA 1
ATOM 1948 C C . ASN A 1 263 ? -12.083 5.757 6.205 1.00 94.56 263 ASN A C 1
ATOM 1950 O O . ASN A 1 263 ? -12.490 5.638 7.362 1.00 94.56 263 ASN A O 1
ATOM 1954 N N . THR A 1 264 ? -12.388 4.892 5.245 1.00 95.44 264 THR A N 1
ATOM 1955 C CA . THR A 1 264 ? -13.239 3.715 5.422 1.00 95.44 264 THR A CA 1
ATOM 1956 C C . THR A 1 264 ? -12.418 2.450 5.233 1.00 95.44 264 THR A C 1
ATOM 1958 O O . THR A 1 264 ? -11.758 2.277 4.214 1.00 95.44 264 THR A O 1
ATOM 1961 N N . ILE A 1 265 ? -12.472 1.554 6.213 1.00 95.75 265 ILE A N 1
ATOM 1962 C CA . ILE A 1 265 ? -11.784 0.269 6.220 1.00 95.75 265 ILE A CA 1
ATOM 1963 C C . ILE A 1 265 ? -12.849 -0.825 6.224 1.00 95.75 265 ILE A C 1
ATOM 1965 O O . ILE A 1 265 ? -13.712 -0.848 7.103 1.00 95.75 265 ILE A O 1
ATOM 1969 N N . VAL A 1 266 ? -12.797 -1.718 5.236 1.00 96.56 266 VAL A N 1
ATOM 1970 C CA . VAL A 1 266 ? -13.827 -2.735 4.997 1.00 96.56 266 VAL A CA 1
ATOM 1971 C C . VAL A 1 266 ? -13.225 -4.135 5.021 1.00 96.56 266 VAL A C 1
ATOM 1973 O O . VAL A 1 266 ? -12.317 -4.445 4.253 1.00 96.56 266 VAL A O 1
ATOM 1976 N N . GLY A 1 267 ? -13.802 -4.996 5.853 1.00 94.38 267 GLY A N 1
ATOM 1977 C CA . GLY A 1 267 ? -13.560 -6.429 5.883 1.00 94.38 267 GLY A CA 1
ATOM 1978 C C . GLY A 1 267 ? -12.206 -6.830 6.457 1.00 94.38 267 GLY A C 1
ATOM 1979 O O . GLY A 1 267 ? -11.557 -6.082 7.196 1.00 94.38 267 GLY A O 1
ATOM 1980 N N . GLY A 1 268 ? -11.814 -8.047 6.091 1.00 92.31 268 GLY A N 1
ATOM 1981 C CA . GLY A 1 268 ? -10.501 -8.620 6.330 1.00 92.31 268 GLY A CA 1
ATOM 1982 C C . GLY A 1 268 ? -10.267 -9.158 7.734 1.00 92.31 268 GLY A C 1
ATOM 1983 O O . GLY A 1 268 ? -10.990 -8.869 8.689 1.00 92.31 268 GLY A O 1
ATOM 1984 N N . LYS A 1 269 ? -9.211 -9.958 7.831 1.00 92.94 269 LYS A N 1
ATOM 1985 C CA . LYS A 1 269 ? -8.666 -10.491 9.072 1.00 92.94 269 LYS A CA 1
ATOM 1986 C C . LYS A 1 269 ? -7.387 -9.749 9.430 1.00 92.94 269 LYS A C 1
ATOM 1988 O O . LYS A 1 269 ? -6.460 -9.677 8.627 1.00 92.94 269 LYS A O 1
ATOM 1993 N N . ILE A 1 270 ? -7.324 -9.245 10.652 1.00 91.50 270 ILE A N 1
ATOM 1994 C CA . ILE A 1 270 ? -6.116 -8.725 11.279 1.00 91.50 270 ILE A CA 1
ATOM 1995 C C . ILE A 1 270 ? -5.693 -9.756 12.321 1.00 91.50 270 ILE A C 1
ATOM 1997 O O . ILE A 1 270 ? -6.315 -9.848 13.376 1.00 91.50 270 ILE A O 1
ATOM 2001 N N . ASN A 1 271 ? -4.673 -10.552 12.004 1.00 87.56 271 ASN A N 1
ATOM 2002 C CA . ASN A 1 271 ? -4.127 -11.578 12.885 1.00 87.56 271 ASN A CA 1
ATOM 2003 C C . ASN A 1 271 ? -2.784 -11.135 13.467 1.00 87.56 271 ASN A C 1
ATOM 2005 O O . ASN A 1 271 ? -1.869 -10.769 12.727 1.00 87.56 271 ASN A O 1
ATOM 2009 N N . HIS A 1 272 ? -2.606 -11.222 14.777 1.00 76.19 272 HIS A N 1
ATOM 2010 C CA . HIS A 1 272 ? -1.330 -10.868 15.388 1.00 76.19 272 HIS A CA 1
ATOM 2011 C C . HIS A 1 272 ? -0.872 -11.872 16.431 1.00 76.19 272 HIS A C 1
ATOM 2013 O O . HIS A 1 272 ? -1.659 -12.418 17.202 1.00 76.19 272 HIS A O 1
ATOM 2019 N N . THR A 1 273 ? 0.438 -12.089 16.460 1.00 68.12 273 THR A N 1
ATOM 2020 C CA . THR A 1 273 ? 1.081 -13.061 17.343 1.00 68.12 273 THR A CA 1
ATOM 2021 C C . THR A 1 273 ? 1.781 -12.411 18.534 1.00 68.12 273 THR A C 1
ATOM 2023 O O . THR A 1 273 ? 2.045 -13.106 19.511 1.00 68.12 273 THR A O 1
ATOM 2026 N N . SER A 1 274 ? 2.088 -11.106 18.500 1.00 63.81 274 SER A N 1
ATOM 2027 C CA . SER A 1 274 ? 2.884 -10.471 19.560 1.00 63.81 274 SER A CA 1
ATOM 2028 C C . SER A 1 274 ? 2.902 -8.943 19.485 1.00 63.81 274 SER A C 1
ATOM 2030 O O . SER A 1 274 ? 3.660 -8.388 18.699 1.00 63.81 274 SER A O 1
ATOM 2032 N N . GLY A 1 275 ? 2.134 -8.247 20.329 1.00 60.31 275 GLY A N 1
ATOM 2033 C CA . GLY A 1 275 ? 2.257 -6.796 20.509 1.00 60.31 275 GLY A CA 1
ATOM 2034 C C . GLY A 1 275 ? 0.932 -6.048 20.646 1.00 60.31 275 GLY A C 1
ATOM 2035 O O . GLY A 1 275 ? -0.129 -6.616 20.914 1.00 60.31 275 GLY A O 1
ATOM 2036 N N . ASN A 1 276 ? 1.025 -4.726 20.531 1.00 56.03 276 ASN A N 1
ATOM 2037 C CA . ASN A 1 276 ? -0.077 -3.809 20.770 1.00 56.03 276 ASN A CA 1
ATOM 2038 C C . ASN A 1 276 ? -0.825 -3.566 19.454 1.00 56.03 276 ASN A C 1
ATOM 2040 O O . ASN A 1 276 ? -0.384 -2.713 18.692 1.00 56.03 276 ASN A O 1
ATOM 2044 N N . ILE A 1 277 ? -1.973 -4.220 19.203 1.00 58.25 277 ILE A N 1
ATOM 2045 C CA . ILE A 1 277 ? -2.870 -3.741 18.135 1.00 58.25 277 ILE A CA 1
ATOM 2046 C C . ILE A 1 277 ? -3.403 -2.384 18.540 1.00 58.25 277 ILE A C 1
ATOM 2048 O O . ILE A 1 277 ? -4.386 -2.227 19.256 1.00 58.25 277 ILE A O 1
ATOM 2052 N N . ALA A 1 278 ? -2.738 -1.367 18.043 1.00 57.69 278 ALA A N 1
ATOM 2053 C CA . ALA A 1 278 ? -3.220 -0.028 18.136 1.00 57.69 278 ALA A CA 1
ATOM 2054 C C . ALA A 1 278 ? -3.734 0.306 16.738 1.00 57.69 278 ALA A C 1
ATOM 2056 O O . ALA A 1 278 ? -2.952 0.594 15.835 1.00 57.69 278 ALA A O 1
ATOM 2057 N N . ILE A 1 279 ? -5.060 0.258 16.557 1.00 66.31 279 ILE A N 1
ATOM 2058 C CA . ILE A 1 279 ? -5.691 1.079 15.522 1.00 66.31 279 ILE A CA 1
ATOM 2059 C C . ILE A 1 279 ? -5.472 2.520 15.984 1.00 66.31 279 ILE A C 1
ATOM 2061 O O . ILE A 1 279 ? -6.349 3.129 16.590 1.00 66.31 279 ILE A O 1
ATOM 2065 N N . LEU A 1 280 ? -4.258 3.037 15.773 1.00 66.00 280 LEU A N 1
ATOM 2066 C CA . LEU A 1 280 ? -3.794 4.348 16.226 1.00 66.00 280 LEU A CA 1
ATOM 2067 C C . LEU A 1 280 ? -4.516 5.411 15.428 1.00 66.00 280 LEU A C 1
ATOM 2069 O O . LEU A 1 280 ? -3.983 5.997 14.498 1.00 66.00 280 LEU A O 1
ATOM 2073 N N . ASN A 1 281 ? -5.775 5.611 15.753 1.00 60.50 281 ASN A N 1
ATOM 2074 C CA . ASN A 1 281 ? -6.627 6.521 15.048 1.00 60.50 281 ASN A CA 1
ATOM 2075 C C . ASN A 1 281 ? -6.445 7.897 15.678 1.00 60.50 281 ASN A C 1
ATOM 2077 O O . ASN A 1 281 ? -7.188 8.255 16.571 1.00 60.50 281 ASN A O 1
ATOM 2081 N N . ASN A 1 282 ? -5.429 8.651 15.263 1.00 66.44 282 ASN A N 1
ATOM 2082 C CA . ASN A 1 282 ? -5.328 10.075 15.613 1.00 66.44 282 ASN A CA 1
ATOM 2083 C C . ASN A 1 282 ? -6.151 10.955 14.653 1.00 66.44 282 ASN A C 1
ATOM 2085 O O . ASN A 1 282 ? -6.131 12.181 14.737 1.00 66.44 282 ASN A O 1
ATOM 2089 N N . GLY A 1 283 ? -6.855 10.326 13.713 1.00 65.25 283 GLY A N 1
ATOM 2090 C CA . GLY A 1 283 ? -7.752 10.962 12.770 1.00 65.25 283 GLY A CA 1
ATOM 2091 C C . GLY A 1 283 ? -9.122 11.287 13.347 1.00 65.25 283 GLY A C 1
ATOM 2092 O O . GLY A 1 283 ? -9.489 10.859 14.442 1.00 65.25 283 GLY A O 1
ATOM 2093 N N . ASN A 1 284 ? -9.918 12.012 12.567 1.00 79.50 284 ASN A N 1
ATOM 2094 C CA . ASN A 1 284 ? -11.327 12.241 12.874 1.00 79.50 284 ASN A CA 1
ATOM 2095 C C . ASN A 1 284 ? -12.189 11.311 12.005 1.00 79.50 284 ASN A C 1
ATOM 2097 O O . ASN A 1 284 ? -11.871 11.095 10.841 1.00 79.50 284 ASN A O 1
ATOM 2101 N N . GLU A 1 285 ? -13.284 10.773 12.538 1.00 87.56 285 GLU A N 1
ATOM 2102 C CA . GLU A 1 285 ? -14.365 10.176 11.725 1.00 87.56 285 GLU A CA 1
ATOM 2103 C C . GLU A 1 285 ? -13.981 8.991 10.811 1.00 87.56 285 GLU A C 1
ATOM 2105 O O . GLU A 1 285 ? -14.653 8.727 9.818 1.00 87.56 285 GLU A O 1
ATOM 2110 N N . ASN A 1 286 ? -12.918 8.241 11.123 1.00 88.44 286 ASN A N 1
ATOM 2111 C CA . ASN A 1 286 ? -12.604 7.022 10.366 1.00 88.44 286 ASN A CA 1
ATOM 2112 C C . ASN A 1 286 ? -13.593 5.888 10.706 1.00 88.44 286 ASN A C 1
ATOM 2114 O O . ASN A 1 286 ? -13.998 5.729 11.863 1.00 88.44 286 ASN A O 1
ATOM 2118 N N . THR A 1 287 ? -13.952 5.094 9.699 1.00 91.88 287 THR A N 1
ATOM 2119 C CA . THR A 1 287 ? -14.970 4.040 9.779 1.00 91.88 287 THR A CA 1
ATOM 2120 C C . THR A 1 287 ? -14.359 2.661 9.546 1.00 91.88 287 THR A C 1
ATOM 2122 O O . THR A 1 287 ? -13.603 2.474 8.598 1.00 91.88 287 THR A O 1
ATOM 2125 N N . PHE A 1 288 ? -14.715 1.685 10.381 1.00 91.62 288 PHE A N 1
ATOM 2126 C CA . PHE A 1 288 ? -14.324 0.279 10.258 1.00 91.62 288 PHE A CA 1
ATOM 2127 C C . PHE A 1 288 ? -15.573 -0.589 10.129 1.00 91.62 288 PHE A C 1
ATOM 2129 O O . PHE A 1 288 ? -16.495 -0.451 10.933 1.00 91.62 288 PHE A O 1
ATOM 2136 N N . ILE A 1 289 ? -15.611 -1.481 9.138 1.00 92.25 289 ILE A N 1
ATOM 2137 C CA . ILE A 1 289 ? -16.790 -2.297 8.822 1.00 92.25 289 ILE A CA 1
ATOM 2138 C C . ILE A 1 289 ? -16.376 -3.754 8.625 1.00 92.25 289 ILE A C 1
ATOM 2140 O O . ILE A 1 289 ? -15.644 -4.057 7.692 1.00 92.25 289 ILE A O 1
ATOM 2144 N N . GLY A 1 290 ? -16.891 -4.676 9.442 1.00 88.94 290 GLY A N 1
ATOM 2145 C CA . GLY A 1 290 ? -16.776 -6.120 9.193 1.00 88.94 290 GLY A CA 1
ATOM 2146 C C . GLY A 1 290 ? -15.365 -6.699 9.337 1.00 88.94 290 GLY A C 1
ATOM 2147 O O . GLY A 1 290 ? -15.085 -7.754 8.773 1.00 88.94 290 GLY A O 1
ATOM 2148 N N . THR A 1 291 ? -14.463 -6.010 10.034 1.00 87.56 291 THR A N 1
ATOM 2149 C CA . THR A 1 291 ? -13.087 -6.474 10.250 1.00 87.56 291 THR A CA 1
ATOM 2150 C C . THR A 1 291 ? -13.025 -7.446 11.428 1.00 87.56 291 THR A C 1
ATOM 2152 O O . THR A 1 291 ? -13.527 -7.150 12.516 1.00 87.56 291 THR A O 1
ATOM 2155 N N . ALA A 1 292 ? -12.379 -8.594 11.222 1.00 88.69 292 ALA A N 1
ATOM 2156 C CA . ALA A 1 292 ? -12.047 -9.534 12.285 1.00 88.69 292 ALA A CA 1
ATOM 2157 C C . ALA A 1 292 ? -10.664 -9.210 12.857 1.00 88.69 292 ALA A C 1
ATOM 2159 O O . ALA A 1 292 ? -9.685 -9.116 12.120 1.00 88.69 292 ALA A O 1
ATOM 2160 N N . ILE A 1 293 ? -10.587 -9.035 14.171 1.00 86.81 293 ILE A N 1
ATOM 2161 C CA . ILE A 1 293 ? -9.364 -8.751 14.916 1.00 86.81 293 ILE A CA 1
ATOM 2162 C C . ILE A 1 293 ? -9.084 -9.979 15.784 1.00 86.81 293 ILE A C 1
ATOM 2164 O O . ILE A 1 293 ? -9.791 -10.231 16.758 1.00 86.81 293 ILE A O 1
ATOM 2168 N N . GLU A 1 294 ? -8.075 -10.762 15.410 1.00 85.50 294 GLU A N 1
ATOM 2169 C CA . GLU A 1 294 ? -7.748 -12.055 16.018 1.00 85.50 294 GLU A CA 1
ATOM 2170 C C . GLU A 1 294 ? -6.299 -12.096 16.527 1.00 85.50 294 GLU A C 1
ATOM 2172 O O . GLU A 1 294 ? -5.394 -11.586 15.866 1.00 85.50 294 GLU A O 1
ATOM 2177 N N . GLY A 1 295 ? -6.045 -12.711 17.686 1.00 76.94 295 GLY A N 1
ATOM 2178 C CA . GLY A 1 295 ? -4.674 -12.867 18.182 1.00 76.94 295 GLY A CA 1
ATOM 2179 C C . GLY A 1 295 ? -4.524 -12.947 19.698 1.00 76.94 295 GLY A C 1
ATOM 2180 O O . GLY A 1 295 ? -5.491 -12.948 20.459 1.00 76.94 295 GLY A O 1
ATOM 2181 N N . THR A 1 296 ? -3.275 -13.025 20.156 1.00 72.12 296 THR A N 1
ATOM 2182 C CA . THR A 1 296 ? -2.913 -12.946 21.580 1.00 72.12 296 THR A CA 1
ATOM 2183 C C . THR A 1 296 ? -2.411 -11.546 21.917 1.00 72.12 296 THR A C 1
ATOM 2185 O O . THR A 1 296 ? -1.371 -11.122 21.418 1.00 72.12 296 THR A O 1
ATOM 2188 N N . TRP A 1 297 ? -3.140 -10.831 22.779 1.00 69.88 297 TRP A N 1
ATOM 2189 C CA . TRP A 1 297 ? -2.950 -9.392 22.999 1.00 69.88 297 TRP A CA 1
ATOM 2190 C C . TRP A 1 297 ? -2.301 -9.064 24.338 1.00 69.88 297 TRP A C 1
ATOM 2192 O O . TRP A 1 297 ? -2.746 -9.546 25.379 1.00 69.88 297 TRP A O 1
ATOM 2202 N N . THR A 1 298 ? -1.348 -8.132 24.335 1.00 66.94 298 THR A N 1
ATOM 2203 C CA . THR A 1 298 ? -0.828 -7.529 25.572 1.00 66.94 298 THR A CA 1
ATOM 2204 C C . THR A 1 298 ? -1.563 -6.247 25.972 1.00 66.94 298 THR A C 1
ATOM 2206 O O . THR A 1 298 ? -1.711 -5.997 27.166 1.00 66.94 298 THR A O 1
ATOM 2209 N N . THR A 1 299 ? -2.059 -5.433 25.024 1.00 61.62 299 THR A N 1
ATOM 2210 C CA . THR A 1 299 ? -2.642 -4.106 25.352 1.00 61.62 299 THR A CA 1
ATOM 2211 C C . THR A 1 299 ? -4.014 -3.769 24.757 1.00 61.62 299 THR A C 1
ATOM 2213 O O . THR A 1 299 ? -4.463 -2.643 24.945 1.00 61.62 299 THR A O 1
ATOM 2216 N N . GLY A 1 300 ? -4.719 -4.690 24.096 1.00 65.88 300 GLY A N 1
ATOM 2217 C CA . GLY A 1 300 ? -6.045 -4.395 23.519 1.00 65.88 300 GLY A CA 1
ATOM 2218 C C . GLY A 1 300 ? -6.026 -3.368 22.374 1.00 65.88 300 GLY A C 1
ATOM 2219 O O . GLY A 1 300 ? -4.952 -2.996 21.908 1.00 65.88 300 GLY A O 1
ATOM 2220 N N . ILE A 1 301 ? -7.216 -2.935 21.930 1.00 72.88 301 ILE A N 1
ATOM 2221 C CA . ILE A 1 301 ? -7.425 -1.971 20.835 1.00 72.88 301 ILE A CA 1
ATOM 2222 C C . ILE A 1 301 ? -7.393 -0.544 21.399 1.00 72.88 301 ILE A C 1
ATOM 2224 O O . ILE A 1 301 ? -8.324 -0.099 22.073 1.00 72.88 301 ILE A O 1
ATOM 2228 N N . LYS A 1 302 ? -6.340 0.212 21.082 1.00 74.19 302 LYS A N 1
ATOM 2229 C CA . LYS A 1 302 ? -6.259 1.642 21.431 1.00 74.19 302 LYS A CA 1
ATOM 2230 C C . LYS A 1 302 ? -6.938 2.489 20.373 1.00 74.19 302 LYS A C 1
ATOM 2232 O O . LYS A 1 302 ? -6.562 2.382 19.213 1.00 74.19 302 LYS A O 1
ATOM 2237 N N . ILE A 1 303 ? -7.881 3.344 20.761 1.00 71.69 303 ILE A N 1
ATOM 2238 C CA . ILE A 1 303 ? -8.589 4.250 19.849 1.00 71.69 303 ILE A CA 1
ATOM 2239 C C . ILE A 1 303 ? -8.508 5.661 20.399 1.00 71.69 303 ILE A C 1
ATOM 2241 O O . ILE A 1 303 ? -9.117 5.989 21.413 1.00 71.69 303 ILE A O 1
ATOM 2245 N N . ASN A 1 304 ? -7.741 6.492 19.699 1.00 69.19 304 ASN A N 1
ATOM 2246 C CA . ASN A 1 304 ? -7.393 7.839 20.138 1.00 69.19 304 ASN A CA 1
ATOM 2247 C C . ASN A 1 304 ? -8.044 8.945 19.289 1.00 69.19 304 ASN A C 1
ATOM 2249 O O . ASN A 1 304 ? -7.507 10.044 19.145 1.00 69.19 304 ASN A O 1
ATOM 2253 N N . ASN A 1 305 ? -9.171 8.632 18.655 1.00 66.81 305 ASN A N 1
ATOM 2254 C CA . ASN A 1 305 ? -9.765 9.465 17.614 1.00 66.81 305 ASN A CA 1
ATOM 2255 C C . ASN A 1 305 ? -10.838 10.401 18.155 1.00 66.81 305 ASN A C 1
ATOM 2257 O O . ASN A 1 305 ? -11.337 10.267 19.273 1.00 66.81 305 ASN A O 1
ATOM 2261 N N . ARG A 1 306 ? -11.261 11.317 17.284 1.00 73.62 306 ARG A N 1
ATOM 2262 C CA . ARG A 1 306 ? -12.520 12.039 17.453 1.00 73.62 306 ARG A CA 1
ATOM 2263 C C . ARG A 1 306 ? -13.572 11.415 16.534 1.00 73.62 306 ARG A C 1
ATOM 2265 O O . ARG A 1 306 ? -13.571 11.672 15.332 1.00 73.62 306 ARG A O 1
ATOM 2272 N N . GLY A 1 307 ? -14.483 10.625 17.099 1.00 77.12 307 GLY A N 1
ATOM 2273 C CA . GLY A 1 307 ? -15.719 10.221 16.421 1.00 77.12 307 GLY A CA 1
ATOM 2274 C C . GLY A 1 307 ? -15.605 9.102 15.389 1.00 77.12 307 GLY A C 1
ATOM 2275 O O . GLY A 1 307 ? -16.229 9.202 14.339 1.00 77.12 307 GLY A O 1
ATOM 2276 N N . GLY A 1 308 ? -14.814 8.056 15.634 1.00 80.31 308 GLY A N 1
ATOM 2277 C CA . GLY A 1 308 ? -14.805 6.896 14.739 1.00 80.31 308 GLY A CA 1
ATOM 2278 C C . GLY A 1 308 ? -16.074 6.054 14.836 1.00 80.31 308 GLY A C 1
ATOM 2279 O O . GLY A 1 308 ? -16.735 6.000 15.878 1.00 80.31 308 GLY A O 1
ATOM 2280 N N . THR A 1 309 ? -16.386 5.365 13.742 1.00 83.00 309 THR A N 1
ATOM 2281 C CA . THR A 1 309 ? -17.512 4.428 13.663 1.00 83.00 309 THR A CA 1
ATOM 2282 C C . THR A 1 309 ? -16.990 3.017 13.434 1.00 83.00 309 THR A C 1
ATOM 2284 O O . THR A 1 309 ? -16.186 2.782 12.538 1.00 83.00 309 THR A O 1
ATOM 2287 N N . TYR A 1 310 ? -17.446 2.069 14.240 1.00 84.06 310 TYR A N 1
ATOM 2288 C CA . TYR A 1 310 ? -17.006 0.679 14.214 1.00 84.06 310 TYR A CA 1
ATOM 2289 C C . TYR A 1 310 ? -18.238 -0.214 14.105 1.00 84.06 310 TYR A C 1
ATOM 2291 O O . TYR A 1 310 ? -19.080 -0.230 15.003 1.00 84.06 310 TYR A O 1
ATOM 2299 N N . ILE A 1 311 ? -18.360 -0.932 12.993 1.00 86.12 311 ILE A N 1
ATOM 2300 C CA . ILE A 1 311 ? -19.548 -1.708 12.634 1.00 86.12 311 ILE A CA 1
ATOM 2301 C C . ILE A 1 311 ? -19.141 -3.159 12.406 1.00 86.12 311 ILE A C 1
ATOM 2303 O O . ILE A 1 311 ? -18.235 -3.429 11.621 1.00 86.12 311 ILE A O 1
ATOM 2307 N N . ASN A 1 312 ? -19.832 -4.104 13.041 1.00 84.69 312 ASN A N 1
ATOM 2308 C CA . ASN A 1 312 ? -19.630 -5.542 12.857 1.00 84.69 312 ASN A CA 1
ATOM 2309 C C . ASN A 1 312 ? -18.177 -5.994 13.069 1.00 84.69 312 ASN A C 1
ATOM 2311 O O . ASN A 1 312 ? -17.665 -6.831 12.328 1.00 84.69 312 ASN A O 1
ATOM 2315 N N . ILE A 1 313 ? -17.500 -5.419 14.067 1.00 83.69 313 ILE A N 1
ATOM 2316 C CA . ILE A 1 313 ? -16.130 -5.807 14.411 1.00 83.69 313 ILE A CA 1
ATOM 2317 C C . ILE A 1 313 ? -16.167 -7.068 15.266 1.00 83.69 313 ILE A C 1
ATOM 2319 O O . ILE A 1 313 ? -16.841 -7.110 16.299 1.00 83.69 313 ILE A O 1
ATOM 2323 N N . ARG A 1 314 ? -15.424 -8.088 14.838 1.00 84.31 314 ARG A N 1
ATOM 2324 C CA . ARG A 1 314 ? -15.230 -9.321 15.602 1.00 84.31 314 ARG A CA 1
ATOM 2325 C C . ARG A 1 314 ? -13.903 -9.251 16.345 1.00 84.31 314 ARG A C 1
ATOM 2327 O O . ARG A 1 314 ? -12.897 -8.923 15.724 1.00 84.31 314 ARG A O 1
ATOM 2334 N N . THR A 1 315 ? -13.881 -9.575 17.636 1.00 80.56 315 THR A N 1
ATOM 2335 C CA . THR A 1 315 ? -12.637 -9.625 18.428 1.00 80.56 315 THR A CA 1
ATOM 2336 C C . THR A 1 315 ? -12.430 -10.998 19.061 1.00 80.56 315 THR A C 1
ATOM 2338 O O . THR A 1 315 ? -13.130 -11.351 20.006 1.00 80.56 315 THR A O 1
ATOM 2341 N N . GLU A 1 316 ? -11.444 -11.760 18.594 1.00 77.75 316 GLU A N 1
ATOM 2342 C CA . GLU A 1 316 ? -11.095 -13.074 19.154 1.00 77.75 316 GLU A CA 1
ATOM 2343 C C . GLU A 1 316 ? -9.697 -13.050 19.785 1.00 77.75 316 GLU A C 1
ATOM 2345 O O . GLU A 1 316 ? -8.766 -12.438 19.255 1.00 77.75 316 GLU A O 1
ATOM 2350 N N . GLY A 1 317 ? -9.525 -13.714 20.932 1.00 71.62 317 GLY A N 1
ATOM 2351 C CA . GLY A 1 317 ? -8.219 -13.826 21.581 1.00 71.62 317 GLY A CA 1
ATOM 2352 C C . GLY A 1 317 ? -8.272 -14.155 23.069 1.00 71.62 317 GLY A C 1
ATOM 2353 O O . GLY A 1 317 ? -9.280 -13.958 23.738 1.00 71.62 317 GLY A O 1
ATOM 2354 N N . THR A 1 318 ? -7.155 -14.641 23.609 1.00 66.50 318 THR A N 1
ATOM 2355 C CA . THR A 1 318 ? -7.049 -15.145 24.994 1.00 66.50 318 THR A CA 1
ATOM 2356 C C . THR A 1 318 ? -7.044 -14.044 26.068 1.00 66.50 318 THR A C 1
ATOM 2358 O O . THR A 1 318 ? -7.064 -14.350 27.257 1.00 66.50 318 THR A O 1
ATOM 2361 N N . PHE A 1 319 ? -7.022 -12.762 25.686 1.00 57.75 319 PHE A N 1
ATOM 2362 C CA . PHE A 1 319 ? -6.911 -11.636 26.618 1.00 57.75 319 PHE A CA 1
ATOM 2363 C C . PHE A 1 319 ? -7.938 -10.551 26.312 1.00 57.75 319 PHE A C 1
ATOM 2365 O O . PHE A 1 319 ? -8.121 -10.179 25.155 1.00 57.75 319 PHE A O 1
ATOM 2372 N N . GLY A 1 320 ? -8.581 -10.042 27.370 1.00 58.47 320 GLY A N 1
ATOM 2373 C CA . GLY A 1 320 ? -9.658 -9.060 27.281 1.00 58.47 320 GLY A CA 1
ATOM 2374 C C . GLY A 1 320 ? -9.241 -7.852 26.455 1.00 58.47 320 GLY A C 1
ATOM 2375 O O . GLY A 1 320 ? -8.386 -7.066 26.871 1.00 58.47 320 GLY A O 1
ATOM 2376 N N . THR A 1 321 ? -9.839 -7.718 25.275 1.00 56.78 321 THR A N 1
ATOM 2377 C CA . THR A 1 321 ? -9.645 -6.575 24.395 1.00 56.78 321 THR A CA 1
ATOM 2378 C C . THR A 1 321 ? -10.043 -5.325 25.162 1.00 56.78 321 THR A C 1
ATOM 2380 O O . THR A 1 321 ? -11.223 -5.132 25.439 1.00 56.78 321 THR A O 1
ATOM 2383 N N . LYS A 1 322 ? -9.058 -4.506 25.545 1.00 66.06 322 LYS A N 1
ATOM 2384 C CA . LYS A 1 322 ? -9.297 -3.210 26.178 1.00 66.06 322 LYS A CA 1
ATOM 2385 C C . LYS A 1 322 ? -9.512 -2.164 25.105 1.00 66.06 322 LYS A C 1
ATOM 2387 O O . LYS A 1 322 ? -8.599 -1.915 24.327 1.00 66.06 322 LYS A O 1
ATOM 2392 N N . TRP A 1 323 ? -10.698 -1.570 25.082 1.00 69.94 323 TRP A N 1
ATOM 2393 C CA . TRP A 1 323 ? -10.948 -0.342 24.334 1.00 69.94 323 TRP A CA 1
ATOM 2394 C C . TRP A 1 323 ? -10.400 0.809 25.160 1.00 69.94 323 TRP A C 1
ATOM 2396 O O . TRP A 1 323 ? -10.991 1.189 26.171 1.00 69.94 323 TRP A O 1
ATOM 2406 N N . ASP A 1 324 ? -9.224 1.286 24.777 1.00 70.56 324 ASP A N 1
ATOM 2407 C CA . ASP A 1 324 ? -8.501 2.307 25.521 1.00 70.56 324 ASP A CA 1
ATOM 2408 C C . ASP A 1 324 ? -8.568 3.643 24.779 1.00 70.56 324 ASP A C 1
ATOM 2410 O O . ASP A 1 324 ? -7.985 3.800 23.704 1.00 70.56 324 ASP A O 1
ATOM 2414 N N . THR A 1 325 ? -9.301 4.592 25.361 1.00 66.38 325 THR A N 1
ATOM 2415 C CA . THR A 1 325 ? -9.377 5.985 24.898 1.00 66.38 325 THR A CA 1
ATOM 2416 C C . THR A 1 325 ? -8.486 6.912 25.730 1.00 66.38 325 THR A C 1
ATOM 2418 O O . THR A 1 325 ? -8.644 8.135 25.675 1.00 66.38 325 THR A O 1
ATOM 2421 N N . THR A 1 326 ? -7.607 6.373 26.582 1.00 67.75 326 THR A N 1
ATOM 2422 C CA . THR A 1 326 ? -6.684 7.202 27.360 1.00 67.75 326 THR A CA 1
ATOM 2423 C C . THR A 1 326 ? -5.725 7.924 26.411 1.00 67.75 326 THR A C 1
ATOM 2425 O O . THR A 1 326 ? -5.121 7.327 25.524 1.00 67.75 326 THR A O 1
ATOM 2428 N N . GLY A 1 327 ? -5.628 9.246 26.569 1.00 67.44 327 GLY A N 1
ATOM 2429 C CA . GLY A 1 327 ? -4.853 10.112 25.675 1.00 67.44 327 GLY A CA 1
ATOM 2430 C C . GLY A 1 327 ? -5.665 10.842 24.600 1.00 67.44 327 GLY A C 1
ATOM 2431 O O . GLY A 1 327 ? -5.081 11.667 23.895 1.00 67.44 327 GLY A O 1
ATOM 2432 N N . ALA A 1 328 ? -6.985 10.617 24.510 1.00 65.88 328 ALA A N 1
ATOM 2433 C CA . ALA A 1 328 ? -7.831 11.366 23.582 1.00 65.88 328 ALA A CA 1
ATOM 2434 C C . ALA A 1 328 ? -7.769 12.870 23.904 1.00 65.88 328 ALA A C 1
ATOM 2436 O O . ALA A 1 328 ? -7.942 13.252 25.070 1.00 65.88 328 ALA A O 1
ATOM 2437 N N . PRO A 1 329 ? -7.511 13.743 22.910 1.00 67.19 329 PRO A N 1
ATOM 2438 C CA . PRO A 1 329 ? -7.442 15.177 23.148 1.00 67.19 329 PRO A CA 1
ATOM 2439 C C . PRO A 1 329 ? -8.799 15.691 23.634 1.00 67.19 329 PRO A C 1
ATOM 2441 O O . PRO A 1 329 ? -9.845 15.265 23.134 1.00 67.19 329 PRO A O 1
ATOM 2444 N N . ALA A 1 330 ? -8.783 16.660 24.556 1.00 62.88 330 ALA A N 1
ATOM 2445 C CA . ALA A 1 330 ? -9.993 17.325 25.032 1.00 62.88 330 ALA A CA 1
ATOM 2446 C C . ALA A 1 330 ? -10.881 17.753 23.843 1.00 62.88 330 ALA A C 1
ATOM 2448 O O . ALA A 1 330 ? -10.391 18.304 22.850 1.00 62.88 330 ALA A O 1
ATOM 2449 N N . GLY A 1 331 ? -12.178 17.439 23.916 1.00 64.12 331 GLY A N 1
ATOM 2450 C CA . GLY A 1 331 ? -13.136 17.680 22.828 1.00 64.12 331 GLY A CA 1
ATOM 2451 C C . GLY A 1 331 ? -13.208 16.588 21.751 1.00 64.12 331 GLY A C 1
ATOM 2452 O O . GLY A 1 331 ? -13.723 16.845 20.663 1.00 64.12 331 GLY A O 1
ATOM 2453 N N . ALA A 1 332 ? -12.692 15.381 22.004 1.00 63.38 332 ALA A N 1
ATOM 2454 C CA . ALA A 1 332 ? -12.957 14.238 21.137 1.00 63.38 332 ALA A CA 1
ATOM 2455 C C . ALA A 1 332 ? -14.461 13.918 21.051 1.00 63.38 332 ALA A C 1
ATOM 2457 O O . ALA A 1 332 ? -15.175 13.915 22.053 1.00 63.38 332 ALA A O 1
ATOM 2458 N N . ARG A 1 333 ? -14.949 13.668 19.830 1.00 70.75 333 ARG A N 1
ATOM 2459 C CA . ARG A 1 333 ? -16.312 13.174 19.590 1.00 70.75 333 ARG A CA 1
ATOM 2460 C C . ARG A 1 333 ? -16.401 11.704 20.000 1.00 70.75 333 ARG A C 1
ATOM 2462 O O . ARG A 1 333 ? -15.420 10.972 19.866 1.00 70.75 333 ARG A O 1
ATOM 2469 N N . GLY A 1 334 ? -17.576 11.291 20.465 1.00 71.94 334 GLY A N 1
ATOM 2470 C CA . GLY A 1 334 ? -17.842 9.919 20.883 1.00 71.94 334 GLY A CA 1
ATOM 2471 C C . GLY A 1 334 ? -17.644 8.899 19.771 1.00 71.94 334 GLY A C 1
ATOM 2472 O O . GLY A 1 334 ? -18.066 9.128 18.641 1.00 71.94 334 GLY A O 1
ATOM 2473 N N . ASN A 1 335 ? -17.016 7.771 20.095 1.00 75.88 335 ASN A N 1
ATOM 2474 C CA . ASN A 1 335 ? -16.954 6.626 19.193 1.00 75.88 335 ASN A CA 1
ATOM 2475 C C . ASN A 1 335 ? -18.289 5.878 19.183 1.00 75.88 335 ASN A C 1
ATOM 2477 O O . ASN A 1 335 ? -18.940 5.760 20.223 1.00 75.88 335 ASN A O 1
ATOM 2481 N N . THR A 1 336 ? -18.665 5.360 18.013 1.00 80.94 336 THR A N 1
ATOM 2482 C CA . THR A 1 336 ? -19.890 4.574 17.829 1.00 80.94 336 THR A CA 1
ATOM 2483 C C . THR A 1 336 ? -19.544 3.119 17.536 1.00 80.94 336 THR A C 1
ATOM 2485 O O . THR A 1 336 ? -18.818 2.841 16.582 1.00 80.94 336 THR A O 1
ATOM 2488 N N . PHE A 1 337 ? -20.091 2.198 18.331 1.00 80.81 337 PHE A N 1
ATOM 2489 C CA . PHE A 1 337 ? -19.936 0.748 18.161 1.00 80.81 337 PHE A CA 1
ATOM 2490 C C . PHE A 1 337 ? -21.275 0.109 17.807 1.00 80.81 337 PHE A C 1
ATOM 2492 O O . PHE A 1 337 ? -22.234 0.263 18.563 1.00 80.81 337 PHE A O 1
ATOM 2499 N N . ILE A 1 338 ? -21.354 -0.610 16.685 1.00 81.12 338 ILE A N 1
ATOM 2500 C CA . ILE A 1 338 ? -22.595 -1.227 16.196 1.00 81.12 338 ILE A CA 1
ATOM 2501 C C . ILE A 1 338 ? -22.337 -2.688 15.848 1.00 81.12 338 ILE A C 1
ATOM 2503 O O . ILE A 1 338 ? -21.570 -2.978 14.936 1.00 81.12 338 ILE A O 1
ATOM 2507 N N . GLY A 1 339 ? -23.006 -3.611 16.540 1.00 77.06 339 GLY A N 1
ATOM 2508 C CA . GLY A 1 339 ? -22.974 -5.029 16.181 1.00 77.06 339 GLY A CA 1
ATOM 2509 C C . GLY A 1 339 ? -21.591 -5.658 16.329 1.00 77.06 339 GLY A C 1
ATOM 2510 O O . GLY A 1 339 ? -21.235 -6.528 15.552 1.00 77.06 339 GLY A O 1
ATOM 2511 N N . CYS A 1 340 ? -20.772 -5.212 17.280 1.00 73.12 340 CYS A N 1
ATOM 2512 C CA . CYS A 1 340 ? -19.517 -5.903 17.576 1.00 73.12 340 CYS A CA 1
ATOM 2513 C C . CYS A 1 340 ? -19.814 -7.190 18.364 1.00 73.12 340 CYS A C 1
ATOM 2515 O O . CYS A 1 340 ? -20.635 -7.160 19.286 1.00 73.12 340 CYS A O 1
ATOM 2517 N N . TYR A 1 341 ? -19.152 -8.294 18.011 1.00 75.12 341 TYR A N 1
ATOM 2518 C CA . TYR A 1 341 ? -19.362 -9.621 18.605 1.00 75.12 341 TYR A CA 1
ATOM 2519 C C . TYR A 1 341 ? -18.033 -10.208 19.116 1.00 75.12 341 TYR A C 1
ATOM 2521 O O . TYR A 1 341 ? -16.965 -9.856 18.607 1.00 75.12 341 TYR A O 1
ATOM 2529 N N . ASP A 1 342 ? -18.146 -11.182 20.030 1.00 61.53 342 ASP A N 1
ATOM 2530 C CA . ASP A 1 342 ? -17.118 -12.151 20.472 1.00 61.53 342 ASP A CA 1
ATOM 2531 C C . ASP A 1 342 ? -16.391 -11.863 21.823 1.00 61.53 342 ASP A C 1
ATOM 2533 O O . ASP A 1 342 ? -16.731 -10.901 22.512 1.00 61.53 342 ASP A O 1
ATOM 2537 N N . SER A 1 343 ? -15.533 -12.807 22.261 1.00 54.34 343 SER A N 1
ATOM 2538 C CA . SER A 1 343 ? -14.954 -13.052 23.615 1.00 54.34 343 SER A CA 1
ATOM 2539 C C . SER A 1 343 ? -14.633 -11.814 24.501 1.00 54.34 343 SER A C 1
ATOM 2541 O O . SER A 1 343 ? -14.359 -10.744 23.968 1.00 54.34 343 SER A O 1
ATOM 2543 N N . PRO A 1 344 ? -14.640 -11.929 25.855 1.00 60.03 344 PRO A N 1
ATOM 2544 C CA . PRO A 1 344 ? -14.885 -10.835 26.809 1.00 60.03 344 PRO A CA 1
ATOM 2545 C C . PRO A 1 344 ? -14.247 -9.490 26.434 1.00 60.03 344 PRO A C 1
ATOM 2547 O O . PRO A 1 344 ? -13.087 -9.215 26.748 1.00 60.03 344 PRO A O 1
ATOM 2550 N N . VAL A 1 345 ? -15.048 -8.621 25.816 1.00 59.00 345 VAL A N 1
ATOM 2551 C CA . VAL A 1 345 ? -14.660 -7.241 25.531 1.00 59.00 345 VAL A CA 1
ATOM 2552 C C . VAL A 1 345 ? -14.673 -6.453 26.838 1.00 59.00 345 VAL A C 1
ATOM 2554 O O . VAL A 1 345 ? -15.721 -6.268 27.460 1.00 59.00 345 VAL A O 1
ATOM 2557 N N . GLY A 1 346 ? -13.505 -5.983 27.272 1.00 62.09 346 GLY A N 1
ATOM 2558 C CA . GLY A 1 346 ? -13.402 -5.049 28.386 1.00 62.09 346 GLY A CA 1
ATOM 2559 C C . GLY A 1 346 ? -13.333 -3.625 27.861 1.00 62.09 346 GLY A C 1
ATOM 2560 O O . GLY A 1 346 ? -12.405 -3.283 27.138 1.00 62.09 346 GLY A O 1
ATOM 2561 N N . PHE A 1 347 ? -14.260 -2.744 28.226 1.00 65.00 347 PHE A N 1
ATOM 2562 C CA . PHE A 1 347 ? -14.003 -1.320 27.984 1.00 65.00 347 PHE A CA 1
ATOM 2563 C C . PHE A 1 347 ? -13.018 -0.793 29.039 1.00 65.00 347 PHE A C 1
ATOM 2565 O O . PHE A 1 347 ? -13.083 -1.160 30.215 1.00 65.00 347 PHE A O 1
ATOM 2572 N N . GLY A 1 348 ? -12.039 -0.001 28.607 1.00 65.19 348 GLY A N 1
ATOM 2573 C CA . GLY A 1 348 ? -11.103 0.661 29.508 1.00 65.19 348 GLY A CA 1
ATOM 2574 C C . GLY A 1 348 ? -11.750 1.826 30.259 1.00 65.19 348 GLY A C 1
ATOM 2575 O O . GLY A 1 348 ? -12.954 2.074 30.177 1.00 65.19 348 GLY A O 1
ATOM 2576 N N . THR A 1 349 ? -10.930 2.565 31.002 1.00 62.47 349 THR A N 1
ATOM 2577 C CA . THR A 1 349 ? -11.352 3.810 31.651 1.00 62.47 349 THR A CA 1
ATOM 2578 C C . THR A 1 349 ? -11.554 4.893 30.593 1.00 62.47 349 THR A C 1
ATOM 2580 O O . THR A 1 349 ? -10.605 5.279 29.914 1.00 62.47 349 THR A O 1
ATOM 2583 N N . PHE A 1 350 ? -12.771 5.422 30.482 1.00 61.25 350 PHE A N 1
ATOM 2584 C CA . PHE A 1 350 ? -13.038 6.604 29.664 1.00 61.25 350 PHE A CA 1
ATOM 2585 C C . PHE A 1 350 ? -12.684 7.871 30.449 1.00 61.25 350 PHE A C 1
ATOM 2587 O O . PHE A 1 350 ? -12.969 7.976 31.645 1.00 61.25 350 PHE A O 1
ATOM 2594 N N . GLY A 1 351 ? -12.064 8.849 29.785 1.00 60.34 351 GLY A N 1
ATOM 2595 C CA . GLY A 1 351 ? -11.858 10.168 30.383 1.00 60.34 351 GLY A CA 1
ATOM 2596 C C . GLY A 1 351 ? -13.197 10.872 30.668 1.00 60.34 351 GLY A C 1
ATOM 2597 O O . GLY A 1 351 ? -14.220 10.523 30.074 1.00 60.34 351 GLY A O 1
ATOM 2598 N N . PRO A 1 352 ? -13.235 11.854 31.581 1.00 56.81 352 PRO A N 1
ATOM 2599 C CA . PRO A 1 352 ? -14.465 12.576 31.871 1.00 56.81 352 PRO A CA 1
ATOM 2600 C C . PRO A 1 352 ? -14.952 13.397 30.663 1.00 56.81 352 PRO A C 1
ATOM 2602 O O . PRO A 1 352 ? -14.162 14.101 30.037 1.00 56.81 352 PRO A O 1
ATOM 2605 N N . GLY A 1 353 ? -16.258 13.340 30.371 1.00 60.09 353 GLY A N 1
ATOM 2606 C CA . GLY A 1 353 ? -16.923 14.222 29.395 1.00 60.09 353 GLY A CA 1
ATOM 2607 C C . GLY A 1 353 ? -17.059 13.723 27.948 1.00 60.09 353 GLY A C 1
ATOM 2608 O O . GLY A 1 353 ? -17.419 14.523 27.087 1.00 60.09 353 GLY A O 1
ATOM 2609 N N . TYR A 1 354 ? -16.811 12.443 27.657 1.00 60.56 354 TYR A N 1
ATOM 2610 C CA . TYR A 1 354 ? -16.959 11.896 26.301 1.00 60.56 354 TYR A CA 1
ATOM 2611 C C . TYR A 1 354 ? -18.277 11.117 26.147 1.00 60.56 354 TYR A C 1
ATOM 2613 O O . TYR A 1 354 ? -18.472 10.146 26.882 1.00 60.56 354 TYR A O 1
ATOM 2621 N N . PRO A 1 355 ? -19.182 11.497 25.218 1.00 61.53 355 PRO A N 1
ATOM 2622 C CA . PRO A 1 355 ? -20.348 10.675 24.909 1.00 61.53 355 PRO A CA 1
ATOM 2623 C C . PRO A 1 355 ? -19.875 9.353 24.297 1.00 61.53 355 PRO A C 1
ATOM 2625 O O . PRO A 1 355 ? -18.946 9.329 23.493 1.00 61.53 355 PRO A O 1
ATOM 2628 N N . PHE A 1 356 ? -20.480 8.240 24.693 1.00 63.59 356 PHE A N 1
ATOM 2629 C CA . PHE A 1 356 ? -20.135 6.906 24.206 1.00 63.59 356 PHE A CA 1
ATOM 2630 C C . PHE A 1 356 ? -21.429 6.166 23.899 1.00 63.59 356 PHE A C 1
ATOM 2632 O O . PHE A 1 356 ? -22.271 5.998 24.778 1.00 63.59 356 PHE A O 1
ATOM 2639 N N . THR A 1 357 ? -21.583 5.721 22.653 1.00 66.19 357 THR A N 1
ATOM 2640 C CA . THR A 1 357 ? -22.717 4.893 22.237 1.00 66.19 357 THR A CA 1
ATOM 2641 C C . THR A 1 357 ? -22.192 3.540 21.784 1.00 66.19 357 THR A C 1
ATOM 2643 O O . THR A 1 357 ? -21.433 3.448 20.817 1.00 66.19 357 THR A O 1
ATOM 2646 N N . ALA A 1 358 ? -22.614 2.477 22.466 1.00 63.59 358 ALA A N 1
ATOM 2647 C CA . ALA A 1 358 ? -22.318 1.115 22.053 1.00 63.59 358 ALA A CA 1
ATOM 2648 C C . ALA A 1 358 ? -23.587 0.271 22.003 1.00 63.59 358 ALA A C 1
ATOM 2650 O O . ALA A 1 358 ? -24.280 0.104 23.004 1.00 63.59 358 ALA A O 1
ATOM 2651 N N . ILE A 1 359 ? -23.848 -0.292 20.827 1.00 66.00 359 ILE A N 1
ATOM 2652 C CA . ILE A 1 359 ? -24.848 -1.327 20.589 1.00 66.00 359 ILE A CA 1
ATOM 2653 C C . ILE A 1 359 ? -24.069 -2.631 20.425 1.00 66.00 359 ILE A C 1
ATOM 2655 O O . ILE A 1 359 ? -23.568 -2.951 19.345 1.00 66.00 359 ILE A O 1
ATOM 2659 N N . ILE A 1 360 ? -23.902 -3.345 21.536 1.00 60.00 360 ILE A N 1
ATOM 2660 C CA . ILE A 1 360 ? -23.127 -4.586 21.595 1.00 60.00 360 ILE A CA 1
ATOM 2661 C C . ILE A 1 360 ? -24.097 -5.754 21.510 1.00 60.00 360 ILE A C 1
ATOM 2663 O O . ILE A 1 360 ? -24.973 -5.900 22.362 1.00 60.00 360 ILE A O 1
ATOM 2667 N N . ASN A 1 361 ? -23.906 -6.613 20.517 1.00 51.31 361 ASN A N 1
ATOM 2668 C CA . ASN A 1 361 ? -24.638 -7.863 20.418 1.00 51.31 361 ASN A CA 1
ATOM 2669 C C . ASN A 1 361 ? -23.729 -8.977 20.960 1.00 51.31 361 ASN A C 1
ATOM 2671 O O . ASN A 1 361 ? -22.872 -9.490 20.253 1.00 51.31 361 ASN A O 1
ATOM 2675 N N . GLY A 1 362 ? -23.858 -9.331 22.241 1.00 53.91 362 GLY A N 1
ATOM 2676 C CA . GLY A 1 362 ? -23.037 -10.389 22.837 1.00 53.91 362 GLY A CA 1
ATOM 2677 C C . GLY A 1 362 ? -22.986 -10.378 24.362 1.00 53.91 362 GLY A C 1
ATOM 2678 O O . GLY A 1 362 ? -23.542 -9.502 25.025 1.00 53.91 362 GLY A O 1
ATOM 2679 N N . THR A 1 363 ? -22.305 -11.373 24.931 1.00 46.44 363 THR A N 1
ATOM 2680 C CA . THR A 1 363 ? -22.105 -11.495 26.380 1.00 46.44 363 THR A CA 1
ATOM 2681 C C . THR A 1 363 ? -21.108 -10.442 26.863 1.00 46.44 363 THR A C 1
ATOM 2683 O O . THR A 1 363 ? -19.899 -10.614 26.732 1.00 46.44 363 THR A O 1
ATOM 2686 N N . VAL A 1 364 ? -21.599 -9.364 27.479 1.00 49.38 364 VAL A N 1
ATOM 2687 C CA . VAL A 1 364 ? -20.741 -8.416 28.206 1.00 49.38 364 VAL A CA 1
ATOM 2688 C C . VAL A 1 364 ? -20.276 -9.087 29.498 1.00 49.38 364 VAL A C 1
ATOM 2690 O O . VAL A 1 364 ? -21.033 -9.195 30.462 1.00 49.38 364 VAL A O 1
ATOM 2693 N N . VAL A 1 365 ? -19.044 -9.589 29.531 1.00 45.09 365 VAL A N 1
ATOM 2694 C CA . VAL A 1 365 ? -18.489 -10.167 30.761 1.00 45.09 365 VAL A CA 1
ATOM 2695 C C . VAL A 1 365 ? -18.187 -9.023 31.728 1.00 45.09 365 VAL A C 1
ATOM 2697 O O . VAL A 1 365 ? -17.552 -8.034 31.371 1.00 45.09 365 VAL A O 1
ATOM 2700 N N . SER A 1 366 ? -18.742 -9.136 32.932 1.00 39.34 366 SER A N 1
ATOM 2701 C CA . SER A 1 366 ? -18.798 -8.103 33.965 1.00 39.34 366 SER A CA 1
ATOM 2702 C C . SER A 1 366 ? -17.448 -7.428 34.216 1.00 39.34 366 SER A C 1
ATOM 2704 O O . SER A 1 366 ? -16.574 -8.013 34.851 1.00 39.34 366 SER A O 1
ATOM 2706 N N . ASN A 1 367 ? -17.337 -6.168 33.802 1.00 40.94 367 ASN A N 1
ATOM 2707 C CA . ASN A 1 367 ? -16.324 -5.238 34.277 1.00 40.94 367 ASN A CA 1
ATOM 2708 C C . ASN A 1 367 ? -17.039 -4.060 34.944 1.00 40.94 367 ASN A C 1
ATOM 2710 O O . ASN A 1 367 ? -18.064 -3.578 34.462 1.00 40.94 367 ASN A O 1
ATOM 2714 N N . SER A 1 368 ? -16.527 -3.623 36.091 1.00 41.78 368 SER A N 1
ATOM 2715 C CA . SER A 1 368 ? -16.948 -2.373 36.719 1.00 41.78 368 SER A CA 1
ATOM 2716 C C . SER A 1 368 ? -16.440 -1.208 35.873 1.00 41.78 368 SER A C 1
ATOM 2718 O O . SER A 1 368 ? -15.227 -1.053 35.732 1.00 41.78 368 SER A O 1
ATOM 2720 N N . TYR A 1 369 ? -17.340 -0.391 35.328 1.00 48.28 369 TYR A N 1
ATOM 2721 C CA . TYR A 1 369 ? -16.965 0.808 34.578 1.00 48.28 369 TYR A CA 1
ATOM 2722 C C . TYR A 1 369 ? -17.009 2.022 35.489 1.00 48.28 369 TYR A C 1
ATOM 2724 O O . TYR A 1 369 ? -17.954 2.161 36.256 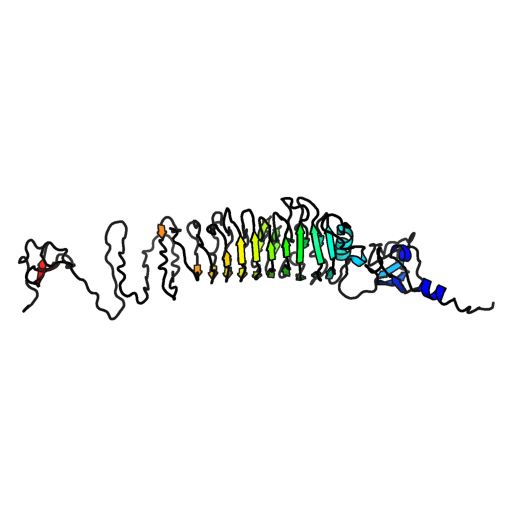1.00 48.28 369 TYR A O 1
ATOM 2732 N N . THR A 1 370 ? -16.037 2.923 35.385 1.00 40.78 370 THR A N 1
ATOM 2733 C CA . THR A 1 370 ? -16.095 4.223 36.061 1.00 40.78 370 THR A CA 1
ATOM 2734 C C . THR A 1 370 ? -16.217 5.312 35.006 1.00 40.78 370 THR A C 1
ATOM 2736 O O . THR A 1 370 ? -15.267 5.564 34.273 1.00 40.78 370 THR A O 1
ATOM 2739 N N . VAL A 1 371 ? -17.378 5.965 34.930 1.00 47.62 371 VAL A N 1
ATOM 2740 C CA . VAL A 1 371 ? -17.603 7.141 34.074 1.00 47.62 371 VAL A CA 1
ATOM 2741 C C . VAL A 1 371 ? -17.748 8.349 34.994 1.00 47.62 371 VAL A C 1
ATOM 2743 O O . VAL A 1 371 ? -18.589 8.345 35.892 1.00 47.62 371 VAL A O 1
ATOM 2746 N N . ASN A 1 372 ? -16.907 9.375 34.824 1.00 45.88 372 ASN A N 1
ATOM 2747 C CA . ASN A 1 372 ? -16.902 10.579 35.674 1.00 45.88 372 ASN A CA 1
ATOM 2748 C C . ASN A 1 372 ? -16.771 10.288 37.190 1.00 45.88 372 ASN A C 1
ATOM 2750 O O . ASN A 1 372 ? -17.451 10.905 38.008 1.00 45.88 372 ASN A O 1
ATOM 2754 N N . GLY A 1 373 ? -15.947 9.310 37.584 1.00 37.19 373 GLY A N 1
ATOM 2755 C CA . GLY A 1 373 ? -15.782 8.927 38.995 1.00 37.19 373 GLY A CA 1
ATOM 2756 C C . GLY A 1 373 ? -16.958 8.141 39.597 1.00 37.19 373 GLY A C 1
ATOM 2757 O O . GLY A 1 373 ? -16.933 7.837 40.787 1.00 37.19 373 GLY A O 1
ATOM 2758 N N . LYS A 1 374 ? -17.979 7.782 38.803 1.00 38.19 374 LYS A N 1
ATOM 2759 C CA . LYS A 1 374 ? -19.100 6.935 39.235 1.00 38.19 374 LYS A CA 1
ATOM 2760 C C . LYS A 1 374 ? -18.999 5.538 38.636 1.00 38.19 374 LYS A C 1
ATOM 2762 O O . LYS A 1 374 ? -18.891 5.387 37.421 1.00 38.19 374 LYS A O 1
ATOM 2767 N N . HIS A 1 375 ? -19.077 4.532 39.505 1.00 38.25 375 HIS A N 1
ATOM 2768 C CA . HIS A 1 375 ? -19.135 3.126 39.120 1.00 38.25 375 HIS A CA 1
ATOM 2769 C C . HIS A 1 375 ? -20.498 2.806 38.485 1.00 38.25 375 HIS A C 1
ATOM 2771 O O . HIS A 1 375 ? -21.534 2.933 39.136 1.00 38.25 375 HIS A O 1
ATOM 2777 N N . ILE A 1 376 ? -20.500 2.377 37.226 1.00 47.72 376 ILE A N 1
ATOM 2778 C CA . ILE A 1 376 ? -21.651 1.823 36.517 1.00 47.72 376 ILE A CA 1
ATOM 2779 C C . ILE A 1 376 ? -21.435 0.312 36.425 1.00 47.72 376 ILE A C 1
ATOM 2781 O O . ILE A 1 376 ? -20.496 -0.170 35.786 1.00 47.72 376 ILE A O 1
ATOM 2785 N N . PHE A 1 377 ? -22.305 -0.444 37.089 1.00 41.31 377 PHE A N 1
ATOM 2786 C CA . PHE A 1 377 ? -22.301 -1.901 37.042 1.00 41.31 377 PHE A CA 1
ATOM 2787 C C . PHE A 1 377 ? -23.214 -2.373 35.910 1.00 41.31 377 PHE A C 1
ATOM 2789 O O . PHE A 1 377 ? -24.430 -2.446 36.066 1.00 41.31 377 PHE A O 1
ATOM 2796 N N . GLY A 1 378 ? -22.624 -2.712 34.764 1.00 43.09 378 GLY A N 1
ATOM 2797 C CA . GLY A 1 378 ? -23.303 -3.509 33.748 1.00 43.09 378 GLY A CA 1
ATOM 2798 C C . GLY A 1 378 ? -23.231 -4.982 34.140 1.00 43.09 378 GLY A C 1
ATOM 2799 O O . GLY A 1 378 ? -22.200 -5.621 33.940 1.00 43.09 378 GLY A O 1
ATOM 2800 N N . ARG A 1 379 ? -24.296 -5.534 34.731 1.00 38.75 379 ARG A N 1
ATOM 2801 C CA . ARG A 1 379 ? -24.409 -6.984 34.942 1.00 38.75 379 ARG A CA 1
ATOM 2802 C C . ARG A 1 379 ? -25.066 -7.601 33.711 1.00 38.75 379 ARG A C 1
ATOM 2804 O O . ARG A 1 379 ? -26.248 -7.374 33.477 1.00 38.75 379 ARG A O 1
ATOM 2811 N N . SER A 1 380 ? -24.317 -8.404 32.958 1.00 39.97 380 SER A N 1
ATOM 2812 C CA . SER A 1 380 ? -24.913 -9.317 31.981 1.00 39.97 380 SER A CA 1
ATOM 2813 C C . SER A 1 380 ? -25.764 -10.350 32.718 1.00 39.97 380 SER A C 1
ATOM 2815 O O . SER A 1 380 ? -25.287 -11.039 33.625 1.00 39.97 380 SER A O 1
ATOM 2817 N N . VAL A 1 381 ? -27.043 -10.426 32.357 1.00 40.91 381 VAL A N 1
ATOM 2818 C CA . VAL A 1 381 ? -27.926 -11.518 32.762 1.00 40.91 381 VAL A CA 1
ATOM 2819 C C . VAL A 1 381 ? -27.839 -12.554 31.647 1.00 40.91 381 VAL A C 1
ATOM 2821 O O . VAL A 1 381 ? -28.528 -12.450 30.638 1.00 40.91 381 VAL A O 1
ATOM 2824 N N . GLY A 1 382 ? -26.928 -13.517 31.781 1.00 34.59 382 GLY A N 1
ATOM 2825 C CA . GLY A 1 382 ? -26.838 -14.617 30.823 1.00 34.59 382 GLY A CA 1
ATOM 2826 C C . GLY A 1 382 ? -28.165 -15.382 30.774 1.00 34.59 382 GLY A C 1
ATOM 2827 O O . GLY A 1 382 ? -28.605 -15.885 31.806 1.00 34.59 382 GLY A O 1
ATOM 2828 N N . GLY A 1 383 ? -28.799 -15.453 29.596 1.00 38.78 383 GLY A N 1
ATOM 2829 C CA . GLY A 1 383 ? -29.927 -16.359 29.346 1.00 38.78 383 GLY A CA 1
ATOM 2830 C C . GLY A 1 383 ? -31.104 -15.837 28.510 1.00 38.78 383 GLY A C 1
ATOM 2831 O O . GLY A 1 383 ? -31.945 -16.652 28.145 1.00 38.78 383 GLY A O 1
ATOM 2832 N N . SER A 1 384 ? -31.206 -14.544 28.176 1.00 41.12 384 SER A N 1
ATOM 2833 C CA . SER A 1 384 ? -32.296 -14.041 27.314 1.00 41.12 384 SER A CA 1
ATOM 2834 C C . SER A 1 384 ? -31.852 -13.822 25.866 1.00 41.12 384 SER A C 1
ATOM 2836 O O . SER A 1 384 ? -30.813 -13.223 25.606 1.00 41.12 384 SER A O 1
ATOM 2838 N N . THR A 1 385 ? -32.672 -14.274 24.916 1.00 43.75 385 THR A N 1
ATOM 2839 C CA . THR A 1 385 ? -32.495 -14.111 23.459 1.00 43.75 385 THR A CA 1
ATOM 2840 C C . THR A 1 385 ? -32.732 -12.685 22.957 1.00 43.75 385 THR A C 1
ATOM 2842 O O . THR A 1 385 ? -32.590 -12.435 21.766 1.00 43.75 385 THR A O 1
ATOM 2845 N N . GLU A 1 386 ? -33.074 -11.745 23.839 1.00 37.56 386 GLU A N 1
ATOM 2846 C CA . GLU A 1 386 ? -33.212 -10.333 23.490 1.00 37.56 386 GLU A CA 1
ATOM 2847 C C . GLU A 1 386 ? -32.272 -9.481 24.348 1.00 37.56 386 GLU A C 1
ATOM 2849 O O . GLU A 1 386 ? -32.435 -9.437 25.574 1.00 37.56 386 GLU A O 1
ATOM 2854 N N . PRO A 1 387 ? -31.274 -8.810 23.748 1.00 40.75 387 PRO A N 1
ATOM 2855 C CA . PRO A 1 387 ? -30.523 -7.784 24.444 1.00 40.75 387 PRO A CA 1
ATOM 2856 C C . PRO A 1 387 ? -31.363 -6.502 24.482 1.00 40.75 387 PRO A C 1
ATOM 2858 O O . PRO A 1 387 ? -31.686 -5.929 23.445 1.00 40.75 387 PRO A O 1
ATOM 2861 N N . VAL A 1 388 ? -31.685 -6.010 25.679 1.00 41.53 388 VAL A N 1
ATOM 2862 C CA . VAL A 1 388 ? -32.108 -4.615 25.860 1.00 41.53 388 VAL A CA 1
ATOM 2863 C C . VAL A 1 388 ? -31.110 -3.939 26.779 1.00 41.53 388 VAL A C 1
ATOM 2865 O O . VAL A 1 388 ? -31.108 -4.168 27.987 1.00 41.53 388 VAL A O 1
ATOM 2868 N N . VAL A 1 389 ? -30.282 -3.076 26.198 1.00 42.91 389 VAL A N 1
ATOM 2869 C CA . VAL A 1 389 ? -29.592 -2.019 26.933 1.00 42.91 389 VAL A CA 1
ATOM 2870 C C . VAL A 1 389 ? -29.708 -0.740 26.105 1.00 42.91 389 VAL A C 1
ATOM 2872 O O . VAL A 1 389 ? -28.942 -0.522 25.173 1.00 42.91 389 VAL A O 1
ATOM 2875 N N . GLU A 1 390 ? -30.703 0.091 26.426 1.00 39.53 390 GLU A N 1
ATOM 2876 C CA . GLU A 1 390 ? -30.821 1.463 25.920 1.00 39.53 390 GLU A CA 1
ATOM 2877 C C . GLU A 1 390 ? -30.320 2.415 27.015 1.00 39.53 390 GLU A C 1
ATOM 2879 O O . GLU A 1 390 ? -30.938 2.527 28.076 1.00 39.53 390 GLU A O 1
ATOM 2884 N N . PHE A 1 391 ? -29.204 3.106 26.768 1.00 46.31 391 PHE A N 1
ATOM 2885 C CA . PHE A 1 391 ? -28.813 4.277 27.552 1.00 46.31 391 PHE A CA 1
ATOM 2886 C C . PHE A 1 391 ? -29.021 5.521 26.688 1.00 46.31 391 PHE A C 1
ATOM 2888 O O . PHE A 1 391 ? -28.318 5.729 25.703 1.00 46.31 391 PHE A O 1
ATOM 2895 N N . VAL A 1 392 ? -30.022 6.327 27.052 1.00 40.31 392 VAL A N 1
ATOM 2896 C CA . VAL A 1 392 ? -30.299 7.624 26.424 1.00 40.31 392 VAL A CA 1
ATOM 2897 C C . VAL A 1 392 ? -29.303 8.646 26.965 1.00 40.31 392 VAL A C 1
ATOM 2899 O O . VAL A 1 392 ? -29.269 8.908 28.169 1.00 40.31 392 VAL A O 1
ATOM 2902 N N . ASP A 1 393 ? -28.503 9.209 26.061 1.00 41.84 393 ASP A N 1
ATOM 2903 C CA . ASP A 1 393 ? -27.515 10.249 26.337 1.00 41.84 393 ASP A CA 1
ATOM 2904 C C . ASP A 1 393 ? -28.191 11.494 26.939 1.00 41.84 393 ASP A C 1
ATOM 2906 O O . ASP A 1 393 ? -29.084 12.101 26.344 1.00 41.84 393 ASP A O 1
ATOM 2910 N N . GLY A 1 394 ? -27.766 11.877 28.142 1.00 35.50 394 GLY A N 1
ATOM 2911 C CA . GLY A 1 394 ? -28.185 13.100 28.819 1.00 35.50 394 GLY A CA 1
ATOM 2912 C C . GLY A 1 394 ? -26.979 13.999 29.040 1.00 35.50 394 GLY A C 1
ATOM 2913 O O . GLY A 1 394 ? -26.317 13.909 30.071 1.00 35.50 394 GLY A O 1
ATOM 2914 N N . TYR A 1 395 ? -26.676 14.854 28.069 1.00 41.16 395 TYR A N 1
ATOM 2915 C CA . TYR A 1 395 ? -25.636 15.873 28.194 1.00 41.16 395 TYR A CA 1
ATOM 2916 C C . TYR A 1 395 ? -26.144 17.020 29.075 1.00 41.16 395 TYR A C 1
ATOM 2918 O O . TYR A 1 395 ? -27.117 17.654 28.681 1.00 41.16 395 TYR A O 1
ATOM 2926 N N . THR A 1 396 ? -25.481 17.362 30.189 1.00 43.78 396 THR A N 1
ATOM 2927 C CA . THR A 1 396 ? -25.564 18.731 30.748 1.00 43.78 396 THR A CA 1
ATOM 2928 C C . THR A 1 396 ? -24.341 19.138 31.569 1.00 43.78 396 THR A C 1
ATOM 2930 O O . THR A 1 396 ? -23.810 18.372 32.374 1.00 43.78 396 THR A O 1
ATOM 2933 N N . SER A 1 397 ? -23.983 20.412 31.400 1.00 42.06 397 SER A N 1
ATOM 2934 C CA . SER A 1 397 ? -23.151 21.251 32.264 1.00 42.06 397 SER A CA 1
ATOM 2935 C C . SER A 1 397 ? -23.550 21.191 33.745 1.00 42.06 397 SER A C 1
ATOM 2937 O O . SER A 1 397 ? -24.711 20.964 34.082 1.00 42.06 397 SER A O 1
ATOM 2939 N N . ALA A 1 398 ? -22.581 21.431 34.631 1.00 36.44 398 ALA A N 1
ATOM 2940 C CA . ALA A 1 398 ? -22.745 21.418 36.083 1.00 36.44 398 ALA A CA 1
ATOM 2941 C C . ALA A 1 398 ? -23.955 22.255 36.557 1.00 36.44 398 ALA A C 1
ATOM 2943 O O . ALA A 1 398 ? -24.002 23.458 36.316 1.00 36.44 398 ALA A O 1
ATOM 2944 N N . GLY A 1 399 ? -24.915 21.618 37.245 1.00 42.16 399 GLY A N 1
ATOM 2945 C CA . GLY A 1 399 ? -26.017 22.306 37.938 1.00 42.16 399 GLY A CA 1
ATOM 2946 C C . GLY A 1 399 ? -27.422 21.704 37.794 1.00 42.16 399 GLY A C 1
ATOM 2947 O O . GLY A 1 399 ? -28.323 22.139 38.504 1.00 42.16 399 GLY A O 1
ATOM 2948 N N . SER A 1 400 ? -27.646 20.713 36.927 1.00 38.06 400 SER A N 1
ATOM 2949 C CA . SER A 1 400 ? -28.994 20.163 36.691 1.00 38.06 400 SER A CA 1
ATOM 2950 C C . SER A 1 400 ? -29.286 18.884 37.491 1.00 38.06 400 SER A C 1
ATOM 2952 O O . SER A 1 400 ? -28.444 17.993 37.613 1.00 38.06 400 SER A O 1
ATOM 2954 N N . SER A 1 401 ? -30.500 18.786 38.040 1.00 41.44 401 SER A N 1
ATOM 2955 C CA . SER A 1 401 ? -31.031 17.603 38.730 1.00 41.44 401 SER A CA 1
ATOM 2956 C C . SER A 1 401 ? -31.282 16.457 37.738 1.00 41.44 401 SER A C 1
ATOM 2958 O O . SER A 1 401 ? -31.936 16.653 36.716 1.00 41.44 401 SER A O 1
ATOM 2960 N N . TYR A 1 402 ? -30.779 15.254 38.032 1.00 44.59 402 TYR A N 1
ATOM 2961 C CA . TYR A 1 402 ? -30.948 14.072 37.176 1.00 44.59 402 TYR A CA 1
ATOM 2962 C C . TYR A 1 402 ? -32.355 13.470 37.303 1.00 44.59 402 TYR A C 1
ATOM 2964 O O . TYR A 1 402 ? -32.821 13.213 38.410 1.00 44.59 402 TYR A O 1
ATOM 2972 N N . VAL A 1 403 ? -32.972 13.115 36.171 1.00 42.00 403 VAL A N 1
ATOM 2973 C CA . VAL A 1 403 ? -34.047 12.111 36.113 1.00 42.00 403 VAL A CA 1
ATOM 2974 C C . VAL A 1 403 ? -33.557 10.968 35.231 1.00 42.00 403 VAL A C 1
ATOM 2976 O O . VAL A 1 403 ? -33.644 11.035 34.007 1.00 42.00 403 VAL A O 1
ATOM 2979 N N . ALA A 1 404 ? -33.021 9.912 35.841 1.00 42.66 404 ALA A N 1
ATOM 2980 C CA . ALA A 1 404 ? -32.752 8.675 35.119 1.00 42.66 404 ALA A CA 1
ATOM 2981 C C . ALA A 1 404 ? -34.095 7.989 34.821 1.00 42.66 404 ALA A C 1
ATOM 2983 O O . ALA A 1 404 ? -34.771 7.507 35.730 1.00 42.66 404 ALA A O 1
ATOM 2984 N N . ARG A 1 405 ? -34.515 7.971 33.552 1.00 43.66 405 ARG A N 1
ATOM 2985 C CA . ARG A 1 405 ? -35.681 7.188 33.125 1.00 43.66 405 ARG A CA 1
ATOM 2986 C C . ARG A 1 405 ? -35.234 5.760 32.844 1.00 43.66 405 ARG A C 1
ATOM 2988 O O . ARG A 1 405 ? -34.703 5.475 31.778 1.00 43.66 405 ARG A O 1
ATOM 2995 N N . PHE A 1 406 ? -35.480 4.860 33.786 1.00 46.62 406 PHE A N 1
ATOM 2996 C CA . PHE A 1 406 ? -35.341 3.427 33.550 1.00 46.62 406 PHE A CA 1
ATOM 2997 C C . PHE A 1 406 ? -36.612 2.908 32.871 1.00 46.62 406 PHE A C 1
ATOM 2999 O O . PHE A 1 406 ? -37.661 2.806 33.505 1.00 46.62 406 PHE A O 1
ATOM 3006 N N . ARG A 1 407 ? -36.541 2.574 31.578 1.00 45.06 407 ARG A N 1
ATOM 3007 C CA . ARG A 1 407 ? -37.554 1.719 30.945 1.00 45.06 407 ARG A CA 1
ATOM 3008 C C . ARG A 1 407 ? -37.141 0.274 31.160 1.00 45.06 407 ARG A C 1
ATOM 3010 O O . ARG A 1 407 ? -36.290 -0.249 30.453 1.00 45.06 407 ARG A O 1
ATOM 3017 N N . MET A 1 408 ? -37.727 -0.367 32.161 1.00 46.00 408 MET A N 1
ATOM 3018 C CA . MET A 1 408 ? -37.572 -1.805 32.336 1.00 46.00 408 MET A CA 1
ATOM 3019 C C . MET A 1 408 ? -38.619 -2.502 31.466 1.00 46.00 408 MET A C 1
ATOM 3021 O O . MET A 1 408 ? -39.814 -2.235 31.597 1.00 46.00 408 MET A O 1
ATOM 3025 N N . GLY A 1 409 ? -38.175 -3.376 30.561 1.00 51.84 409 GLY A N 1
ATOM 3026 C CA . GLY A 1 409 ? -39.062 -4.322 29.886 1.00 51.84 409 GLY A CA 1
ATOM 3027 C C . GLY A 1 409 ? -39.748 -5.257 30.889 1.00 51.84 409 GLY A C 1
ATOM 3028 O O . GLY A 1 409 ? -39.461 -5.233 32.086 1.00 51.84 409 GLY A O 1
ATOM 3029 N N . ARG A 1 410 ? -40.679 -6.085 30.404 1.00 44.78 410 ARG A N 1
ATOM 3030 C CA . ARG A 1 410 ? -41.504 -7.003 31.207 1.00 44.78 410 ARG A CA 1
ATOM 3031 C C . ARG A 1 410 ? -40.635 -8.028 31.958 1.00 44.78 410 ARG A C 1
ATOM 3033 O O . ARG A 1 410 ? -40.412 -9.130 31.475 1.00 44.78 410 ARG A O 1
ATOM 3040 N N . LEU A 1 411 ? -40.153 -7.667 33.144 1.00 49.81 411 LEU A N 1
ATOM 3041 C CA . LEU A 1 411 ? -39.391 -8.546 34.029 1.00 49.81 411 LEU A CA 1
ATOM 3042 C C . LEU A 1 411 ? -40.338 -9.198 35.036 1.00 49.81 411 LEU A C 1
ATOM 3044 O O . LEU A 1 411 ? -40.869 -8.548 35.934 1.00 49.81 411 LEU A O 1
ATOM 3048 N N . 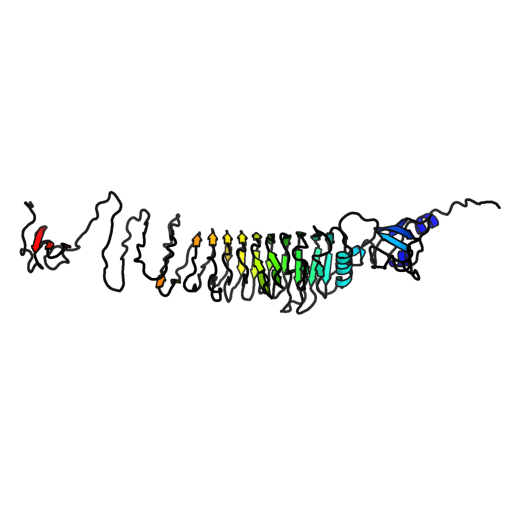THR A 1 412 ? -40.554 -10.502 34.898 1.00 43.38 412 THR A N 1
ATOM 3049 C CA . THR A 1 412 ? -41.208 -11.322 35.923 1.00 43.38 412 THR A CA 1
ATOM 3050 C C . THR A 1 412 ? -40.167 -11.770 36.949 1.00 43.38 412 THR A C 1
ATOM 3052 O O . THR A 1 412 ? -39.239 -12.492 36.601 1.00 43.38 412 THR A O 1
ATOM 3055 N N . GLY A 1 413 ? -40.330 -11.372 38.216 1.00 41.47 413 GLY A N 1
ATOM 3056 C CA . GLY A 1 413 ? -39.607 -11.975 39.347 1.00 41.47 413 GLY A CA 1
ATOM 3057 C C . GLY A 1 413 ? -38.271 -11.343 39.761 1.00 41.47 413 GLY A C 1
ATOM 3058 O O . GLY A 1 413 ? -37.520 -11.993 40.481 1.00 41.47 413 GLY A O 1
ATOM 3059 N N . VAL A 1 414 ? -37.964 -10.101 39.365 1.00 40.53 414 VAL A N 1
ATOM 3060 C CA . VAL A 1 414 ? -36.730 -9.409 39.792 1.00 40.53 414 VAL A CA 1
ATOM 3061 C C . VAL A 1 414 ? -37.048 -8.269 40.761 1.00 40.53 414 VAL A C 1
ATOM 3063 O O . VAL A 1 414 ? -37.858 -7.397 40.457 1.00 40.53 414 VAL A O 1
ATOM 3066 N N . PHE A 1 415 ? -36.383 -8.269 41.919 1.00 41.53 415 PHE A N 1
ATOM 3067 C CA . PHE A 1 415 ? -36.340 -7.137 42.844 1.00 41.53 415 PHE A CA 1
ATOM 3068 C C . PHE A 1 415 ? -35.177 -6.216 42.451 1.00 41.53 415 PHE A C 1
ATOM 3070 O O . PHE A 1 415 ? -34.041 -6.676 42.330 1.00 41.53 415 PHE A O 1
ATOM 3077 N N . CYS A 1 416 ? -35.442 -4.923 42.264 1.00 48.84 416 CYS A N 1
ATOM 3078 C CA . CYS A 1 416 ? -34.403 -3.911 42.079 1.00 48.84 416 CYS A CA 1
ATOM 3079 C C . CYS A 1 416 ? -34.362 -3.005 43.311 1.00 48.84 416 CYS A C 1
ATOM 3081 O O . CYS A 1 416 ? -35.327 -2.297 43.584 1.00 48.84 416 CYS A O 1
ATOM 3083 N N . ASN A 1 417 ? -33.238 -3.014 44.031 1.00 44.75 417 ASN A N 1
ATOM 3084 C CA . ASN A 1 417 ? -32.975 -2.071 45.116 1.00 44.75 417 ASN A CA 1
ATOM 3085 C C . ASN A 1 417 ? -32.310 -0.820 44.530 1.00 44.75 417 ASN A C 1
ATOM 3087 O O . ASN A 1 417 ? -31.216 -0.907 43.970 1.00 44.75 417 ASN A O 1
ATOM 3091 N N . PHE A 1 418 ? -32.950 0.341 44.665 1.00 50.16 418 PHE A N 1
ATOM 3092 C CA . PHE A 1 418 ? -32.343 1.626 44.322 1.00 50.16 418 PHE A CA 1
ATOM 3093 C C . PHE A 1 418 ? -31.631 2.181 45.561 1.00 50.16 418 PHE A C 1
ATOM 3095 O O . PHE A 1 418 ? -32.267 2.671 46.488 1.00 50.16 418 PHE A O 1
ATOM 3102 N N . LEU A 1 419 ? -30.302 2.083 45.588 1.00 43.75 419 LEU A N 1
ATOM 3103 C CA . LEU A 1 419 ? -29.463 2.653 46.645 1.00 43.75 419 LEU A CA 1
ATOM 3104 C C . LEU A 1 419 ? -28.883 3.990 46.169 1.00 43.75 419 LEU A C 1
ATOM 3106 O O . LEU A 1 419 ? -28.102 4.021 45.218 1.00 43.75 419 LEU A O 1
ATOM 3110 N N . ALA A 1 420 ? -29.217 5.087 46.848 1.00 43.84 420 ALA A N 1
ATOM 3111 C CA . ALA A 1 420 ? -28.549 6.375 46.677 1.00 43.84 420 ALA A CA 1
ATOM 3112 C C . ALA A 1 420 ? -27.821 6.738 47.982 1.00 43.84 420 ALA A C 1
ATOM 3114 O O . ALA A 1 420 ? -28.452 6.956 49.005 1.00 43.84 420 ALA A O 1
ATOM 3115 N N . GLN A 1 421 ? -26.483 6.776 47.957 1.00 43.53 421 GLN A N 1
ATOM 3116 C CA . GLN A 1 421 ? -25.634 7.242 49.074 1.00 43.53 421 GLN A CA 1
ATOM 3117 C C . GLN A 1 421 ? -25.976 6.672 50.470 1.00 43.53 421 GLN A C 1
ATOM 3119 O O . GLN A 1 421 ? -25.937 7.388 51.464 1.00 43.53 421 GLN A O 1
ATOM 3124 N N . GLY A 1 422 ? -26.291 5.377 50.566 1.00 48.88 422 GLY A N 1
ATOM 3125 C CA . GLY A 1 422 ? -26.529 4.725 51.861 1.00 48.88 422 GLY A CA 1
ATOM 3126 C C . GLY A 1 422 ? -27.866 5.067 52.529 1.00 48.88 422 GLY A C 1
ATOM 3127 O O . GLY A 1 422 ? -28.112 4.583 53.630 1.00 48.88 422 GLY A O 1
ATOM 3128 N N . THR A 1 423 ? -28.745 5.814 51.855 1.00 49.88 423 THR A N 1
ATOM 3129 C CA . THR A 1 423 ? -30.107 6.097 52.319 1.00 49.88 423 THR A CA 1
ATOM 3130 C C . THR A 1 423 ? -31.099 5.641 51.253 1.00 49.88 423 THR A C 1
ATOM 3132 O O . THR A 1 423 ? -30.931 5.902 50.061 1.00 49.88 423 THR A O 1
ATOM 3135 N N . GLU A 1 424 ? -32.129 4.911 51.662 1.00 48.38 424 GLU A N 1
ATOM 3136 C CA . GLU A 1 424 ? -33.169 4.416 50.763 1.00 48.38 424 GLU A CA 1
ATOM 3137 C C . GLU A 1 424 ? -34.040 5.601 50.301 1.00 48.38 424 GLU A C 1
ATOM 3139 O O . GLU A 1 424 ? -34.902 6.085 51.031 1.00 48.38 424 GLU A O 1
ATOM 3144 N N . VAL A 1 425 ? -33.770 6.141 49.107 1.00 49.44 425 VAL A N 1
ATOM 3145 C CA . VAL A 1 425 ? -34.551 7.249 48.535 1.00 49.44 425 VAL A CA 1
ATOM 3146 C C . VAL A 1 425 ? -35.678 6.661 47.693 1.00 49.44 425 VAL A C 1
ATOM 3148 O O . VAL A 1 425 ? -35.506 6.338 46.518 1.00 49.44 425 VAL A O 1
ATOM 3151 N N . GLY A 1 426 ? -36.848 6.513 48.307 1.00 47.44 426 GLY A N 1
ATOM 3152 C CA . GLY A 1 426 ? -38.065 6.112 47.616 1.00 47.44 426 GLY A CA 1
ATOM 3153 C C . GLY A 1 426 ? -38.633 7.251 46.770 1.00 47.44 426 GLY A C 1
ATOM 3154 O O . GLY A 1 426 ? -39.236 8.179 47.298 1.00 47.44 426 GLY A O 1
ATOM 3155 N N . ASN A 1 427 ? -38.504 7.153 45.448 1.00 44.59 427 ASN A N 1
ATOM 3156 C CA . ASN A 1 427 ? -39.439 7.785 44.519 1.00 44.59 427 ASN A CA 1
ATOM 3157 C C . ASN A 1 427 ? -39.688 6.831 43.348 1.00 44.59 427 ASN A C 1
ATOM 3159 O O . ASN A 1 427 ? -38.905 6.757 42.403 1.00 44.59 427 ASN A O 1
ATOM 3163 N N . LEU A 1 428 ? -40.779 6.067 43.441 1.00 52.50 428 LEU A N 1
ATOM 3164 C CA . LEU A 1 428 ? -41.203 5.113 42.421 1.00 52.50 428 LEU A CA 1
ATOM 3165 C C . LEU A 1 428 ? -42.476 5.645 41.753 1.00 52.50 428 LEU A C 1
ATOM 3167 O O . LEU A 1 428 ? -43.589 5.400 42.210 1.00 52.50 428 LEU A O 1
ATOM 3171 N N . ALA A 1 429 ? -42.314 6.411 40.675 1.00 46.22 429 ALA A N 1
ATOM 3172 C CA . ALA A 1 429 ? -43.436 6.813 39.834 1.00 46.22 429 ALA A CA 1
ATOM 3173 C C . ALA A 1 429 ? -43.841 5.625 38.944 1.00 46.22 429 ALA A C 1
ATOM 3175 O O . ALA A 1 429 ? -43.158 5.320 37.966 1.00 46.22 429 ALA A O 1
ATOM 3176 N N . SER A 1 430 ? -44.936 4.930 39.269 1.00 45.25 430 SER A N 1
ATOM 3177 C CA . SER A 1 430 ? -45.495 3.925 38.359 1.00 45.25 430 SER A CA 1
ATOM 3178 C C . SER A 1 430 ? -46.160 4.602 37.167 1.00 45.25 430 SER A C 1
ATOM 3180 O O . SER A 1 430 ? -47.174 5.282 37.318 1.00 45.25 430 SER A O 1
ATOM 3182 N N . VAL A 1 431 ? -45.635 4.349 35.973 1.00 46.69 431 VAL A N 1
ATOM 3183 C CA . VAL A 1 431 ? -46.334 4.609 34.713 1.00 46.69 431 VAL A CA 1
ATOM 3184 C C . VAL A 1 431 ? -46.872 3.266 34.214 1.00 46.69 431 VAL A C 1
ATOM 3186 O O . VAL A 1 431 ? -46.162 2.518 33.550 1.00 46.69 431 VAL A O 1
ATOM 3189 N N . GLY A 1 432 ? -48.107 2.922 34.593 1.00 51.12 432 GLY A N 1
ATOM 3190 C CA . GLY A 1 432 ? -48.804 1.731 34.093 1.00 51.12 432 GLY A CA 1
ATOM 3191 C C . GLY A 1 432 ? -49.942 1.240 34.992 1.00 51.12 432 GLY A C 1
ATOM 3192 O O . GLY A 1 432 ? -49.906 1.411 36.204 1.00 51.12 432 GLY A O 1
ATOM 3193 N N . THR A 1 433 ? -50.940 0.590 34.385 1.00 52.31 433 THR A N 1
ATOM 3194 C CA . THR A 1 433 ? -52.223 0.112 34.956 1.00 52.31 433 THR A CA 1
ATOM 3195 C C . THR A 1 433 ? -52.101 -0.956 36.057 1.00 52.31 433 THR A C 1
ATOM 3197 O O . THR A 1 433 ? -53.103 -1.508 36.508 1.00 52.31 433 THR A O 1
ATOM 3200 N N . VAL A 1 434 ? -50.886 -1.283 36.499 1.00 56.34 434 VAL A N 1
ATOM 3201 C CA . VAL A 1 434 ? -50.648 -2.219 37.599 1.00 56.34 434 VAL A CA 1
ATOM 3202 C C . VAL A 1 434 ? -50.420 -1.387 38.852 1.00 56.34 434 VAL A C 1
ATOM 3204 O O . VAL A 1 434 ? -49.353 -0.805 39.027 1.00 56.34 434 VAL A O 1
ATOM 3207 N N . GLY A 1 435 ? -51.448 -1.302 39.699 1.00 55.31 435 GLY A N 1
ATOM 3208 C CA . GLY A 1 435 ? -51.390 -0.557 40.954 1.00 55.31 435 GLY A CA 1
ATOM 3209 C C . GLY A 1 435 ? -50.143 -0.912 41.764 1.00 55.31 435 GLY A C 1
ATOM 3210 O O . GLY A 1 435 ? -49.800 -2.087 41.920 1.00 55.31 435 GLY A O 1
ATOM 3211 N N . LEU A 1 436 ? -49.464 0.119 42.259 1.00 60.53 436 LEU A N 1
ATOM 3212 C CA . LEU A 1 436 ? -48.281 -0.015 43.095 1.00 60.53 436 LEU A CA 1
ATOM 3213 C C . LEU A 1 436 ? -48.660 -0.781 44.374 1.00 60.53 436 LEU A C 1
ATOM 3215 O O . LEU A 1 436 ? -49.523 -0.343 45.135 1.00 60.53 436 LEU A O 1
ATOM 3219 N N . ARG A 1 437 ? -48.059 -1.955 44.596 1.00 62.09 437 ARG A N 1
ATOM 3220 C CA . ARG A 1 437 ? -48.324 -2.776 45.787 1.00 62.09 437 ARG A CA 1
ATOM 3221 C C . ARG A 1 437 ? -47.221 -2.562 46.813 1.00 62.09 437 ARG A C 1
ATOM 3223 O O . ARG A 1 437 ? -46.153 -3.155 46.693 1.00 62.09 437 ARG A O 1
ATOM 3230 N N . PHE A 1 438 ? -47.506 -1.775 47.843 1.00 68.19 438 PHE A N 1
ATOM 3231 C CA . PHE A 1 438 ? -46.708 -1.769 49.065 1.00 68.19 438 PHE A CA 1
ATOM 3232 C C . PHE A 1 438 ? -47.143 -2.961 49.930 1.00 68.19 438 PHE A C 1
ATOM 3234 O O . PHE A 1 438 ? -48.308 -3.055 50.309 1.00 68.19 438 PHE A O 1
ATOM 3241 N N . LYS A 1 439 ? -46.236 -3.906 50.202 1.00 66.06 439 LYS A N 1
ATOM 3242 C CA . LYS A 1 439 ? -46.461 -4.993 51.167 1.00 66.06 439 LYS A CA 1
ATOM 3243 C C . LYS A 1 439 ? -45.573 -4.738 52.380 1.00 66.06 439 LYS A C 1
ATOM 3245 O O . LYS A 1 439 ? -44.356 -4.738 52.216 1.00 66.06 439 LYS A O 1
ATOM 3250 N N . SER A 1 440 ? -46.143 -4.564 53.575 1.00 67.94 440 SER A N 1
ATOM 3251 C CA . SER A 1 440 ? -45.349 -4.760 54.792 1.00 67.94 440 SER A CA 1
ATOM 3252 C C . SER A 1 440 ? -45.130 -6.267 54.965 1.00 67.94 440 SER A C 1
ATOM 3254 O O . SER A 1 440 ? -46.040 -7.068 54.747 1.00 67.94 440 SER A O 1
ATOM 3256 N N . ALA A 1 441 ? -43.901 -6.679 55.281 1.00 67.62 441 ALA A N 1
ATOM 3257 C CA . ALA A 1 441 ? -43.571 -8.097 55.457 1.00 67.62 441 ALA A CA 1
ATOM 3258 C C . ALA A 1 441 ? -44.121 -8.682 56.772 1.00 67.62 441 ALA A C 1
ATOM 3260 O O . ALA A 1 441 ? -44.112 -9.896 56.957 1.00 67.62 441 ALA A O 1
ATOM 3261 N N . ALA A 1 442 ? -44.595 -7.826 57.678 1.00 75.00 442 ALA A N 1
ATOM 3262 C CA . ALA A 1 442 ? -45.121 -8.205 58.977 1.00 75.00 442 ALA A CA 1
ATOM 3263 C C . ALA A 1 442 ? -46.258 -7.261 59.399 1.00 75.00 442 ALA A C 1
ATOM 3265 O O . ALA A 1 442 ? -46.313 -6.106 58.967 1.00 75.00 442 ALA A O 1
ATOM 3266 N N . SER A 1 443 ? -47.162 -7.783 60.228 1.00 81.06 443 SER A N 1
ATOM 3267 C CA . SER A 1 443 ? -48.182 -7.029 60.959 1.00 81.06 443 SER A CA 1
ATOM 3268 C C . SER A 1 443 ? -47.643 -6.624 62.329 1.00 81.06 443 SER A C 1
ATOM 3270 O O . SER A 1 443 ? -46.992 -7.438 62.986 1.00 81.06 443 SER A O 1
ATOM 3272 N N . GLY A 1 444 ? -47.951 -5.413 62.777 1.00 84.81 444 GLY A N 1
ATOM 3273 C CA . GLY A 1 444 ? -47.594 -4.926 64.105 1.00 84.81 444 GLY A CA 1
ATOM 3274 C C . GLY A 1 444 ? -47.162 -3.463 64.112 1.00 84.81 444 GLY A C 1
ATOM 3275 O O . GLY A 1 444 ? -46.574 -2.977 63.145 1.00 84.81 444 GLY A O 1
ATOM 3276 N N . TYR A 1 445 ? -47.414 -2.756 65.211 1.00 87.00 445 TYR A N 1
ATOM 3277 C CA . TYR A 1 445 ? -47.049 -1.339 65.367 1.00 87.00 445 TYR A CA 1
ATOM 3278 C C . TYR A 1 445 ? -45.5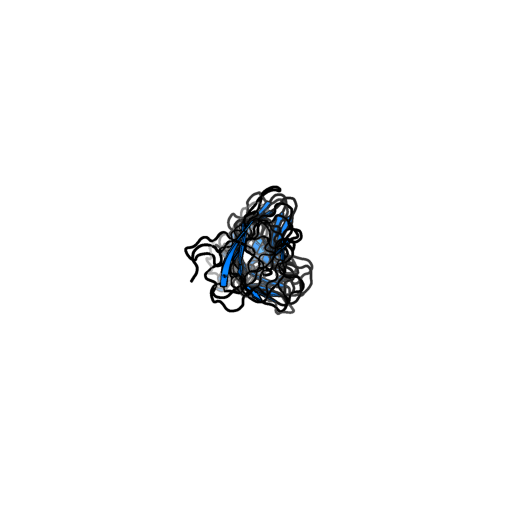40 -1.060 65.279 1.00 87.00 445 TYR A C 1
ATOM 3280 O O . TYR A 1 445 ? -45.125 0.048 64.956 1.00 87.00 445 TYR A O 1
ATOM 3288 N N . ASN A 1 446 ? -44.719 -2.066 65.581 1.00 86.69 446 ASN A N 1
ATOM 3289 C CA . ASN A 1 446 ? -43.259 -2.005 65.547 1.00 86.69 446 ASN A CA 1
ATOM 3290 C C . ASN A 1 446 ? -42.668 -2.448 64.196 1.00 86.69 446 ASN A C 1
ATOM 3292 O O . ASN A 1 446 ? -41.448 -2.517 64.047 1.00 86.69 446 ASN A O 1
ATOM 3296 N N . THR A 1 447 ? -43.519 -2.765 63.219 1.00 81.75 447 THR A N 1
ATOM 3297 C CA . THR A 1 447 ? -43.115 -3.017 61.833 1.00 81.75 447 THR A CA 1
ATOM 3298 C C . THR A 1 447 ? -43.130 -1.694 61.075 1.00 81.75 447 THR A C 1
ATOM 3300 O O . THR A 1 447 ? -43.951 -0.841 61.390 1.00 81.75 447 THR A O 1
ATOM 3303 N N . ALA A 1 448 ? -42.211 -1.488 60.122 1.00 84.69 448 ALA A N 1
ATOM 3304 C CA . ALA A 1 448 ? -42.050 -0.212 59.416 1.00 84.69 448 ALA A CA 1
ATOM 3305 C C . ALA A 1 448 ? -43.388 0.262 58.790 1.00 84.69 448 ALA A C 1
ATOM 3307 O O . ALA A 1 448 ? -43.821 -0.308 57.783 1.00 84.69 448 ALA A O 1
ATOM 3308 N N . PRO A 1 449 ? -44.061 1.266 59.382 1.00 88.50 449 PRO A N 1
ATOM 3309 C CA . PRO A 1 449 ? -45.372 1.722 58.938 1.00 88.50 449 PRO A CA 1
ATOM 3310 C C . PRO A 1 449 ? -45.236 2.589 57.684 1.00 88.50 449 PRO A C 1
ATOM 3312 O O . PRO A 1 449 ? -44.182 3.167 57.414 1.00 88.50 449 PRO A O 1
ATOM 3315 N N . MET A 1 450 ? -46.317 2.722 56.919 1.00 90.19 450 MET A N 1
ATOM 3316 C CA . MET A 1 450 ? -46.364 3.671 55.812 1.00 90.19 450 MET A CA 1
ATOM 3317 C C . MET A 1 450 ? -46.575 5.082 56.372 1.00 90.19 450 MET A C 1
ATOM 3319 O O . MET A 1 450 ? -47.552 5.324 57.079 1.00 90.19 450 MET A O 1
ATOM 3323 N N . VAL A 1 451 ? -45.660 6.005 56.072 1.00 90.94 451 VAL A N 1
ATOM 3324 C CA . VAL A 1 451 ? -45.659 7.363 56.638 1.00 90.94 451 VAL A CA 1
ATOM 3325 C C . VAL A 1 451 ? -46.121 8.383 55.594 1.00 90.94 451 VAL A C 1
ATOM 3327 O O . VAL A 1 451 ? -45.570 8.455 54.496 1.00 90.94 451 VAL A O 1
ATOM 3330 N N . PHE A 1 452 ? -47.121 9.189 55.951 1.00 87.50 452 PHE A N 1
ATOM 3331 C CA . PHE A 1 452 ? -47.697 10.270 55.149 1.00 87.50 452 PHE A CA 1
ATOM 3332 C C . PHE A 1 452 ? -47.643 11.587 55.938 1.00 87.50 452 PHE A C 1
ATOM 3334 O O . PHE A 1 452 ? -48.613 11.989 56.584 1.00 87.50 452 PHE A O 1
ATOM 3341 N N . GLY A 1 453 ? -46.490 12.261 55.916 1.00 92.75 453 GLY A N 1
ATOM 3342 C CA . GLY A 1 453 ? -46.236 13.393 56.814 1.00 92.75 453 GLY A CA 1
ATOM 3343 C C . GLY A 1 453 ? -46.152 12.913 58.264 1.00 92.75 453 GLY A C 1
ATOM 3344 O O . GLY A 1 453 ? -45.443 11.950 58.539 1.00 92.75 453 GLY A O 1
ATOM 3345 N N . ASP A 1 454 ? -46.907 13.531 59.172 1.00 93.69 454 ASP A N 1
ATOM 3346 C CA . ASP A 1 454 ? -46.968 13.091 60.575 1.00 93.69 454 ASP A CA 1
ATOM 3347 C C . ASP A 1 454 ? -47.882 11.872 60.784 1.00 93.69 454 ASP A C 1
ATOM 3349 O O . ASP A 1 454 ? -47.952 11.335 61.889 1.00 93.69 454 ASP A O 1
ATOM 3353 N N . TYR A 1 455 ? -48.595 11.418 59.747 1.00 95.69 455 TYR A N 1
ATOM 3354 C CA . TYR A 1 455 ? -49.491 10.271 59.852 1.00 95.69 455 TYR A CA 1
ATOM 3355 C C . TYR A 1 455 ? -48.787 8.952 59.552 1.00 95.69 455 TYR A C 1
ATOM 3357 O O . TYR A 1 455 ? -48.090 8.808 58.552 1.00 95.69 455 TYR A O 1
ATOM 3365 N N . TYR A 1 456 ? -49.050 7.965 60.396 1.00 95.00 456 TYR A N 1
ATOM 3366 C CA . TYR A 1 456 ? -48.553 6.602 60.297 1.00 95.00 456 TYR A CA 1
ATOM 3367 C C . TYR A 1 456 ? -49.725 5.685 59.953 1.00 95.00 456 TYR A C 1
ATOM 3369 O O . TYR A 1 456 ? -50.780 5.784 60.581 1.00 95.00 456 TYR A O 1
ATOM 3377 N N . ILE A 1 457 ? -49.551 4.806 58.964 1.00 94.81 457 ILE A N 1
ATOM 3378 C CA . ILE A 1 457 ? -50.525 3.788 58.553 1.00 94.81 457 ILE A CA 1
ATOM 3379 C C . ILE A 1 457 ? -49.881 2.402 58.656 1.00 94.81 457 ILE A C 1
ATOM 3381 O O . ILE A 1 457 ? -48.826 2.160 58.071 1.00 94.81 457 ILE A O 1
ATOM 3385 N N . TRP A 1 458 ? -50.511 1.478 59.380 1.00 93.50 458 TRP A N 1
ATOM 3386 C CA . TRP A 1 458 ? -50.020 0.104 59.557 1.00 93.50 458 TRP A CA 1
ATOM 3387 C C . TRP A 1 458 ? -51.172 -0.884 59.709 1.00 93.50 458 TRP A C 1
ATOM 3389 O O . TRP A 1 458 ? -52.320 -0.495 59.911 1.00 93.50 458 TRP A O 1
ATOM 3399 N N . VAL A 1 459 ? -50.860 -2.174 59.618 1.00 93.06 459 VAL A N 1
ATOM 3400 C CA . VAL A 1 459 ? -51.786 -3.258 59.957 1.00 93.06 459 VAL A CA 1
ATOM 3401 C C . VAL A 1 459 ? -51.389 -3.794 61.330 1.00 93.06 459 VAL A C 1
ATOM 3403 O O . VAL A 1 459 ? -50.238 -4.190 61.520 1.00 93.06 459 VAL A O 1
ATOM 3406 N N . ASP A 1 460 ? -52.311 -3.766 62.292 1.00 93.88 460 ASP A N 1
ATOM 3407 C CA . ASP A 1 460 ? -52.074 -4.297 63.638 1.00 93.88 460 ASP A CA 1
ATOM 3408 C C . ASP A 1 460 ? -51.962 -5.833 63.642 1.00 93.88 460 ASP A C 1
ATOM 3410 O O . ASP A 1 460 ? -52.260 -6.501 62.650 1.00 93.88 460 ASP A O 1
ATOM 3414 N N . THR A 1 461 ? -51.529 -6.425 64.756 1.00 93.12 461 THR A N 1
ATOM 3415 C CA . THR A 1 461 ? -51.409 -7.892 64.891 1.00 93.12 461 THR A CA 1
ATOM 3416 C C . THR A 1 461 ? -52.733 -8.650 64.764 1.00 93.12 461 THR A C 1
ATOM 3418 O O . THR A 1 461 ? -52.721 -9.860 64.552 1.00 93.12 461 THR A O 1
ATOM 3421 N N . SER A 1 462 ? -53.875 -7.961 64.846 1.00 93.00 462 SER A N 1
ATOM 3422 C CA . SER A 1 462 ? -55.206 -8.527 64.589 1.00 93.00 462 SER A CA 1
ATOM 3423 C C . SER A 1 462 ? -55.638 -8.394 63.121 1.00 93.00 462 SER A C 1
ATOM 3425 O O . SER A 1 462 ? -56.769 -8.743 62.788 1.00 93.00 462 SER A O 1
ATOM 3427 N N . GLY A 1 463 ? -54.770 -7.885 62.241 1.00 91.81 463 GLY A N 1
ATOM 3428 C CA . GLY A 1 463 ? -55.046 -7.714 60.817 1.00 91.81 463 GLY A CA 1
ATOM 3429 C C . GLY A 1 463 ? -55.814 -6.438 60.466 1.00 91.81 463 GLY A C 1
ATOM 3430 O O . GLY A 1 463 ? -56.266 -6.312 59.329 1.00 91.81 463 GLY A O 1
ATOM 3431 N N . ARG A 1 464 ? -55.968 -5.485 61.398 1.00 93.75 464 ARG A N 1
ATOM 3432 C CA . ARG A 1 464 ? -56.730 -4.251 61.154 1.00 93.75 464 ARG A CA 1
ATOM 3433 C C . ARG A 1 464 ? -55.831 -3.112 60.694 1.00 93.75 464 ARG A C 1
ATOM 3435 O O . ARG A 1 464 ? -54.846 -2.786 61.352 1.00 93.75 464 ARG A O 1
ATOM 3442 N N . LEU A 1 465 ? -56.207 -2.454 59.600 1.00 95.25 465 LEU A N 1
ATOM 3443 C CA . LEU A 1 465 ? -55.567 -1.230 59.118 1.00 95.25 465 LEU A CA 1
ATOM 3444 C C . LEU A 1 465 ? -55.858 -0.073 60.081 1.00 95.25 465 LEU A C 1
ATOM 3446 O O . LEU A 1 465 ? -57.021 0.220 60.375 1.00 95.25 465 LEU A O 1
ATOM 3450 N N . ARG A 1 466 ? -54.812 0.609 60.539 1.00 95.88 466 ARG A N 1
ATOM 3451 C CA . ARG A 1 466 ? -54.881 1.736 61.472 1.00 95.88 466 ARG A CA 1
ATOM 3452 C C . ARG A 1 466 ? -54.185 2.967 60.927 1.00 95.88 466 ARG A C 1
ATOM 3454 O O . ARG A 1 466 ? -53.281 2.856 60.104 1.00 95.88 466 ARG A O 1
ATOM 3461 N N . ILE A 1 467 ? -54.618 4.127 61.417 1.00 97.06 467 ILE A N 1
ATOM 3462 C CA . ILE A 1 467 ? -53.997 5.427 61.168 1.00 97.06 467 ILE A CA 1
ATOM 3463 C C . ILE A 1 467 ? -53.844 6.219 62.472 1.00 97.06 467 ILE A C 1
ATOM 3465 O O . ILE A 1 467 ? -54.744 6.222 63.317 1.00 97.06 467 ILE A O 1
ATOM 3469 N N . LYS A 1 468 ? -52.718 6.918 62.634 1.00 97.06 468 LYS A N 1
ATOM 3470 C CA . LYS A 1 468 ? -52.455 7.816 63.771 1.00 97.06 468 LYS A CA 1
ATOM 3471 C C . LYS A 1 468 ? -51.574 8.993 63.353 1.00 97.06 468 LYS A C 1
ATOM 3473 O O . LYS A 1 468 ? -50.749 8.836 62.465 1.00 97.06 468 LYS A O 1
ATOM 3478 N N . ASN A 1 469 ? -51.744 10.146 64.004 1.00 96.69 469 ASN A N 1
ATOM 3479 C CA . ASN A 1 469 ? -50.783 11.252 63.966 1.00 96.69 469 ASN A CA 1
ATOM 3480 C C . ASN A 1 469 ? -49.689 11.018 65.032 1.00 96.69 469 ASN A C 1
ATOM 3482 O O . ASN A 1 469 ? -49.991 10.959 66.228 1.00 96.69 469 ASN A O 1
ATOM 3486 N N . GLY A 1 470 ? -48.446 10.842 64.589 1.00 95.00 470 GLY A N 1
ATOM 3487 C CA . GLY A 1 470 ? -47.298 10.419 65.388 1.00 95.00 470 GLY A CA 1
ATOM 3488 C C . GLY A 1 470 ? -47.062 8.905 65.374 1.00 95.00 470 GLY A C 1
ATOM 3489 O O . GLY A 1 470 ? -47.937 8.118 65.008 1.00 95.00 470 GLY A O 1
ATOM 3490 N N . SER A 1 471 ? -45.860 8.501 65.798 1.00 93.75 471 SER A N 1
ATOM 3491 C CA . SER A 1 471 ? -45.449 7.091 65.828 1.00 93.75 471 SER A CA 1
ATOM 3492 C C . SER A 1 471 ? -46.376 6.253 66.730 1.00 93.75 471 SER A C 1
ATOM 3494 O O . SER A 1 471 ? -46.717 6.699 67.839 1.00 93.75 471 SER A O 1
ATOM 3496 N N . PRO A 1 472 ? -46.815 5.058 66.294 1.00 95.75 472 PRO A N 1
ATOM 3497 C CA . PRO A 1 472 ? -47.606 4.167 67.130 1.00 95.75 472 PRO A CA 1
ATOM 3498 C C . PRO A 1 472 ? -46.731 3.526 68.221 1.00 95.75 472 PRO A C 1
ATOM 3500 O O . PRO A 1 472 ? -45.600 3.111 67.984 1.00 95.75 472 PRO A O 1
ATOM 3503 N N . ALA A 1 473 ? -47.260 3.443 69.436 1.00 96.06 473 ALA A N 1
ATOM 3504 C CA . ALA A 1 473 ? -46.623 2.868 70.617 1.00 96.06 473 ALA A CA 1
ATOM 3505 C C . ALA A 1 473 ? -47.161 1.467 70.963 1.00 96.06 473 ALA A C 1
ATOM 3507 O O . ALA A 1 473 ? -46.574 0.780 71.799 1.00 96.06 473 ALA A O 1
ATOM 3508 N N . SER A 1 474 ? -48.268 1.039 70.344 1.00 95.94 474 SER A N 1
ATOM 3509 C CA . SER A 1 474 ? -48.824 -0.314 70.464 1.00 95.94 474 SER A CA 1
ATOM 3510 C C . SER A 1 474 ? -49.715 -0.672 69.269 1.00 95.94 474 SER A C 1
ATOM 3512 O O . SER A 1 474 ? -50.104 0.192 68.483 1.00 95.94 474 SER A O 1
ATOM 3514 N N . ASP A 1 475 ? -50.090 -1.946 69.136 1.00 94.75 475 ASP A N 1
ATOM 3515 C CA . ASP A 1 475 ? -50.978 -2.422 68.063 1.00 94.75 475 ASP A CA 1
ATOM 3516 C C . ASP A 1 475 ? -52.348 -1.757 68.059 1.00 94.75 475 ASP A C 1
ATOM 3518 O O . ASP A 1 475 ? -52.970 -1.617 67.011 1.00 94.75 475 ASP A O 1
ATOM 3522 N N . THR A 1 476 ? -52.818 -1.317 69.222 1.00 95.06 476 THR A N 1
ATOM 3523 C CA . THR A 1 476 ? -54.105 -0.639 69.365 1.00 95.06 476 THR A CA 1
ATOM 3524 C C . THR A 1 476 ? -53.985 0.882 69.319 1.00 95.06 476 THR A C 1
ATOM 3526 O O . THR A 1 476 ? -55.000 1.567 69.430 1.00 95.06 476 THR A O 1
ATOM 3529 N N . ASP A 1 477 ? -52.770 1.416 69.183 1.00 94.19 477 ASP A N 1
ATOM 3530 C CA . ASP A 1 477 ? -52.478 2.844 69.270 1.00 94.19 477 ASP A CA 1
ATOM 3531 C C . ASP A 1 477 ? -52.755 3.554 67.947 1.00 94.19 477 ASP A C 1
ATOM 3533 O O . ASP A 1 477 ? -51.853 3.805 67.162 1.00 94.19 477 ASP A O 1
ATOM 3537 N N . GLY A 1 478 ? -54.024 3.846 67.683 1.00 95.50 478 GLY A N 1
ATOM 3538 C CA . GLY A 1 478 ? -54.484 4.535 66.483 1.00 95.50 478 GLY A CA 1
ATOM 3539 C C . GLY A 1 478 ? -55.930 4.199 66.158 1.00 95.50 478 GLY A C 1
ATOM 3540 O O . GLY A 1 478 ? -56.509 3.250 66.696 1.00 95.50 478 GLY A O 1
ATOM 3541 N N . THR A 1 479 ? -56.516 4.960 65.243 1.00 96.75 479 THR A N 1
ATOM 3542 C CA . THR A 1 479 ? -57.897 4.753 64.805 1.00 96.75 479 THR A CA 1
ATOM 3543 C C . THR A 1 479 ? -57.937 3.659 63.744 1.00 96.75 479 THR A C 1
ATOM 3545 O O . THR A 1 479 ? -57.184 3.708 62.771 1.00 96.75 479 THR A O 1
ATOM 3548 N N . VAL A 1 480 ? -58.820 2.671 63.911 1.00 96.50 480 VAL A N 1
ATOM 3549 C CA . VAL A 1 480 ? -59.092 1.670 62.867 1.00 96.50 480 VAL A CA 1
ATOM 3550 C C . VAL A 1 480 ? -59.714 2.378 61.662 1.00 96.50 480 VAL A C 1
ATOM 3552 O O . VAL A 1 480 ? -60.684 3.123 61.805 1.00 96.50 480 VAL A O 1
ATOM 3555 N N . VAL A 1 481 ? -59.143 2.178 60.474 1.00 95.56 481 VAL A N 1
ATOM 3556 C CA . VAL A 1 481 ? -59.583 2.849 59.244 1.00 95.56 481 VAL A CA 1
ATOM 3557 C C . VAL A 1 481 ? -60.850 2.175 58.712 1.00 95.56 481 VAL A C 1
ATOM 3559 O O . VAL A 1 481 ? -60.784 1.138 58.056 1.00 95.56 481 VAL A O 1
ATOM 3562 N N . GLY A 1 482 ? -62.012 2.765 58.991 1.00 93.56 482 GLY A N 1
ATOM 3563 C CA . GLY A 1 482 ? -63.313 2.258 58.537 1.00 93.56 482 GLY A CA 1
ATOM 3564 C C . GLY A 1 482 ? -63.798 1.006 59.283 1.00 93.56 482 GLY A C 1
ATOM 3565 O O . GLY A 1 482 ? -63.191 0.556 60.253 1.00 93.56 482 GLY A O 1
ATOM 3566 N N . SER A 1 483 ? -64.927 0.448 58.839 1.00 90.81 483 SER A N 1
ATOM 3567 C CA . SER A 1 483 ? -65.463 -0.822 59.341 1.00 90.81 483 SER A CA 1
ATOM 3568 C C . SER A 1 483 ? -64.750 -1.989 58.659 1.00 90.81 483 SER A C 1
ATOM 3570 O O . SER A 1 483 ? -64.939 -2.213 57.465 1.00 90.81 483 SER A O 1
ATOM 3572 N N . GLN A 1 484 ? -63.932 -2.717 59.414 1.00 87.56 484 GLN A N 1
ATOM 3573 C CA . GLN A 1 484 ? -63.187 -3.881 58.937 1.00 87.56 484 GLN A CA 1
ATOM 3574 C C . GLN A 1 484 ? -63.749 -5.127 59.631 1.00 87.56 484 GLN A C 1
ATOM 3576 O O . GLN A 1 484 ? -63.812 -5.157 60.863 1.00 87.56 484 GLN A O 1
ATOM 3581 N N . THR A 1 485 ? -64.208 -6.100 58.843 1.00 78.12 485 THR A N 1
ATOM 3582 C CA . THR A 1 485 ? -64.785 -7.381 59.294 1.00 78.12 485 THR A CA 1
ATOM 3583 C C . THR A 1 485 ? -63.845 -8.533 59.026 1.00 78.12 485 THR A C 1
ATOM 3585 O O . THR A 1 485 ? -63.307 -8.553 57.894 1.00 78.12 485 THR A O 1
#